Protein AF-A0A354UQM7-F1 (afdb_monomer_lite)

Foldseek 3Di:
DLAKDAFFFQFFAWPDQLLFLCVLFDDWFFFAAPVRHFQFFDDFADSHDTFTEGEPQQFQQFTLLPLQLCLVLQPKAWFQWDDPQPDDDPVVPPPDWDDDVLHTPRTDGDMDGSVPSVNTTVGHGGFDDIPWAKAKDFPDDWDQDPVVQKTKTKIKIFTQDDDDWHKYKWWKKKQADDDVVVVFFGGRIATFWMAMDDTAPHGGIDIDMTMGRPQLPWFQDCDPLQFTKRDFFKMKMKWARPPGRDPRVSPVVDDPRMDIDIDGHHDMDTQDDPRHRPQWLHTHGDQVVLLQCPQQLDGSVQQHQGSVCNNNNRDRHSVSRSSSRHGDPLLSCLCVDLQNNFAFPQQDNVVSARDDQQADPVRAGAFRPPFFAQAAQDPPVAALLNCFQPALPDPVLSVLLNNHDLVLLLCQFFAVAQWRPARVSRRAHIAGEADDLQWGDPPQFPDDIDGHAFQSSLLSNSHLQVLLVQLLVRLVVCLVQRHQEYEDQEAFAPSDPQQPCVRSHHHNALQSRLSSRLSSQLNNQQSQHAYAYDAQWDQRHDVVQLSYEYRHDPSSCCRTTCSSVLSQQRRHQHNRPRDGGHAHHEHTSHHHSSHGRLQYLSRQPCVRCNTNNHLHAYEYPQRDTRQPQSSLSSHHLHYNYNDRDDHDDDPNDDCNTGPNVNSSSVSSSSSSVSCSRGCVRPRDNPRDSPVVVVVVVVVVVVVVVVVVVVCVVVCCVPPDPDDD

Secondary structure (DSSP, 8-state):
--S------SS-EES-GGGSGGGGG-S-EE-B-TTSPBPEE-STTTT-EE-EEEE-TTTT--THHHHHHHHHTT-EEEEEEE---TT--GGG------EETTEETTSEEEEEETTSHHHHEEE-TT----SS-EEEEESS--EEETTTTEEEEEEEEEE--SS--B--EEEEEEEPP--TTT-----S-EEEEEEE---B-TT-EEEEEEEEESGGG-EEETTTTSEEEE-SEEEEEEEE-STT-S--HHHHTT-TTEEEEEEEE-S-EEE-TT---TT-SS------HHHHT--SSS-HHHHS--GGGHHHHS--BHHHHHH-----HHHHHHHTSTTTT-B-TTEETTTTEE-GGGB-TTS-B-PPTT--PPPSS------GGGGTT--TT-HHHHHHHHHS-HHHHHHHHH--TT-B--BGGGTBPPBEEEE-TTS---SSS----PPPPPHHHHHHT--HHHHHHHHHHHHHHHHHTTEEEEE--B------TT-TTGGGS--S-HHHHHHHHHHHHHHHHTTT-EEEEEEETT----TTGGGEEEE--HHHIIIIISHHHHHHHHH---S-SS--S--EEEE-SSEETTEEGGGBHIIIIIIIIIIS---SEEE--S-S-S-HHHHHHHT--B---SS-------TT--TTSHHHHHHHHHHHHHHHHHHHTSGGGT------THHHHHHHHHHHHHHHHHHHHHHHHHHHHHH-----

Sequence (724 aa):
GEVSPSGRLPDTWAYEMESAPSYYNFGDYTYLTESGEVIMGPAFNDKTSAVKYVHYEESIYIGYRWYETANAENVKLTNIGNFQYNNTTYEDADRKFTYDGDKVVGAEQKNFDFSNYNSIVQYAFGSGLSYANFKMEFDGAPAYDAKTNNFTFKVKVTNTSDTYTAKTPVMLYVEQPYDKTEGIEKSKVVLAQFEKTADIAPGKSAIVTLTVNRDELASFDYKTEKAYVLSKGTYKFYLDYGKYGSHCWAETADSDNVLSWEYSLGEKIVFKGDKKRDSDLISATNQFDSVNIGDGAYKPETDDLTRADFAGTFPKSYAESIAKNVPDAATQKRINDSVDGAVLEGYDATTYKYTGEFADSNGNYKDPDGKTALETGKDNGLTIADVTGLGYNDEKWDKLIAQMSAADLTRLIGFCGWSNPSIRSIGKNAAIDMDGCHGLHDLVTGIDANCYATTPITSATFDKDLAFEFGATYGDECVANGVSGMYGFSMNMHRSPFGGRAFEYYSEDGFMAGTMAAAVTSGIQSKGVAVYSKHYAVNDQETNRSTLRTWASEQAMRELYLRPFEIVTKTATTSSKVLSGGTGFMTGMNFIGTGHCSANYPLLTVLPRNEWGFEGRIVTDAEAFTSVSAAVRAGADMMLVPFAVSFDSVQGMDNTKGYGLNKIQEAAKHQLFVFANTSGAHIESNMGMGWVAIPVILSVILAAGAVCAIIWMVIPAFFFKKKD

pLDDT: mean 89.29, std 12.82, range [41.47, 98.81]

Structure (mmCIF, N/CA/C/O backbone):
data_AF-A0A354UQM7-F1
#
_entry.id   AF-A0A354UQM7-F1
#
loop_
_atom_site.group_PDB
_atom_site.id
_atom_site.type_symbol
_atom_site.label_atom_id
_atom_site.label_alt_id
_atom_site.label_comp_id
_atom_site.label_asym_id
_atom_site.label_entity_id
_atom_site.label_seq_id
_atom_site.pdbx_PDB_ins_code
_atom_site.Cartn_x
_atom_site.Cartn_y
_atom_site.Cartn_z
_atom_site.occupancy
_atom_site.B_iso_or_equiv
_atom_site.auth_seq_id
_atom_site.auth_comp_id
_atom_site.auth_asym_id
_atom_site.auth_atom_id
_atom_site.pdbx_PDB_model_num
ATOM 1 N N . GLY A 1 1 ? -18.563 -22.307 24.414 1.00 79.06 1 GLY A N 1
ATOM 2 C CA . GLY A 1 1 ? -18.003 -20.957 24.585 1.00 79.06 1 GLY A CA 1
ATOM 3 C C . GLY A 1 1 ? -16.832 -20.986 25.536 1.00 79.06 1 GLY A C 1
ATOM 4 O O . GLY A 1 1 ? -16.858 -20.244 26.501 1.00 79.06 1 GLY A O 1
ATOM 5 N N . GLU A 1 2 ? -15.842 -21.851 25.287 1.00 89.38 2 GLU A N 1
ATOM 6 C CA . GLU A 1 2 ? -14.566 -21.809 26.021 1.00 89.38 2 GLU A CA 1
ATOM 7 C C . GLU A 1 2 ? -13.805 -20.519 25.691 1.00 89.38 2 GLU A C 1
ATOM 9 O O . GLU A 1 2 ? -13.256 -19.881 26.579 1.00 89.38 2 GLU A O 1
ATOM 14 N N . VAL A 1 3 ? -13.882 -20.089 24.426 1.00 94.12 3 VAL A N 1
ATOM 15 C CA . VAL A 1 3 ? -13.493 -18.756 23.961 1.00 94.12 3 VAL A CA 1
ATOM 16 C C . VAL A 1 3 ? -14.739 -18.048 23.428 1.00 94.12 3 VAL A C 1
ATOM 18 O O . VAL A 1 3 ? -15.529 -18.635 22.678 1.00 94.12 3 VAL A O 1
ATOM 21 N N . SER A 1 4 ? -14.937 -16.795 23.833 1.00 94.88 4 SER A N 1
ATOM 22 C CA . SER A 1 4 ? -16.020 -15.951 23.324 1.00 94.88 4 SER A CA 1
ATOM 23 C C . SER A 1 4 ? -15.634 -15.351 21.965 1.00 94.88 4 SER A C 1
ATOM 25 O O . SER A 1 4 ? -14.543 -14.783 21.852 1.00 94.88 4 SER A O 1
ATOM 27 N N . PRO A 1 5 ? -16.506 -15.415 20.938 1.00 95.25 5 PRO A N 1
ATOM 28 C CA . PRO A 1 5 ? -16.282 -14.719 19.679 1.00 95.25 5 PRO A CA 1
ATOM 29 C C . PRO A 1 5 ? -16.044 -13.227 19.912 1.00 95.25 5 PRO A C 1
ATOM 31 O O . PRO A 1 5 ? -16.710 -12.593 20.733 1.00 95.25 5 PRO A O 1
ATOM 34 N N . SER A 1 6 ? -15.056 -12.690 19.206 1.00 94.88 6 SER A N 1
ATOM 35 C CA . SER A 1 6 ? -14.652 -11.282 19.294 1.00 94.88 6 SER A CA 1
ATOM 36 C C . SER A 1 6 ? -14.126 -10.742 17.963 1.00 94.88 6 SER A C 1
ATOM 38 O O . SER A 1 6 ? -13.462 -9.705 17.943 1.00 94.88 6 SER A O 1
ATOM 40 N N . GLY A 1 7 ? -14.337 -11.485 16.873 1.00 95.06 7 GLY A N 1
ATOM 41 C CA . GLY A 1 7 ? -13.936 -11.068 15.536 1.00 95.06 7 GLY A CA 1
ATOM 42 C C . GLY A 1 7 ? -14.929 -10.075 14.941 1.00 95.06 7 GLY A C 1
ATOM 43 O O . GLY A 1 7 ? -16.105 -10.080 15.314 1.00 95.06 7 GLY A O 1
ATOM 44 N N . ARG A 1 8 ? -14.451 -9.232 14.029 1.00 95.19 8 ARG A N 1
ATOM 45 C CA . ARG A 1 8 ? -15.228 -8.239 13.282 1.00 95.19 8 ARG A CA 1
ATOM 46 C C . ARG A 1 8 ? -14.945 -8.380 11.794 1.00 95.19 8 ARG A C 1
ATOM 48 O O . ARG A 1 8 ? -13.869 -8.833 11.424 1.00 95.19 8 ARG A O 1
ATOM 55 N N . LEU A 1 9 ? -15.884 -7.997 10.942 1.00 95.75 9 LEU A N 1
ATOM 56 C CA . LEU A 1 9 ? -15.675 -8.062 9.499 1.00 95.75 9 LEU A CA 1
ATOM 57 C C . LEU A 1 9 ? -14.624 -7.031 9.054 1.00 95.75 9 LEU A C 1
ATOM 59 O O . LEU A 1 9 ? -14.768 -5.858 9.394 1.00 95.75 9 LEU A O 1
ATOM 63 N N . PRO A 1 10 ? -13.590 -7.434 8.298 1.00 95.94 10 PRO A N 1
ATOM 64 C CA . PRO A 1 10 ? -12.635 -6.504 7.706 1.00 95.94 10 PRO A CA 1
ATOM 65 C C . PRO A 1 10 ? -13.145 -5.888 6.394 1.00 95.94 10 PRO A C 1
ATOM 67 O O . PRO A 1 10 ? -12.440 -5.073 5.816 1.00 95.94 10 PRO A O 1
ATOM 70 N N . ASP A 1 11 ? -14.342 -6.264 5.934 1.00 96.31 11 ASP A N 1
ATOM 71 C CA . ASP A 1 11 ? -14.940 -5.824 4.672 1.00 96.31 11 ASP A CA 1
ATOM 72 C C . ASP A 1 11 ? -16.441 -5.577 4.831 1.00 96.31 11 ASP A C 1
ATOM 74 O O . ASP A 1 11 ? -17.088 -6.136 5.726 1.00 96.31 11 ASP A O 1
ATOM 78 N N . THR A 1 12 ? -17.001 -4.778 3.929 1.00 95.19 12 THR A N 1
ATOM 79 C CA . THR A 1 12 ? -18.437 -4.529 3.827 1.00 95.19 12 THR A CA 1
ATOM 80 C C . THR A 1 12 ? -19.103 -5.590 2.954 1.00 95.19 12 THR A C 1
ATOM 82 O O . THR A 1 12 ? -18.647 -5.900 1.856 1.00 95.19 12 THR A O 1
ATOM 85 N N . TRP A 1 13 ? -20.229 -6.127 3.420 1.00 94.38 13 TRP A N 1
ATOM 86 C CA . TRP A 1 13 ? -21.023 -7.127 2.707 1.00 94.38 13 TRP A CA 1
ATOM 87 C C . TRP A 1 13 ? -22.347 -6.515 2.259 1.00 94.38 13 TRP A C 1
ATOM 89 O O . TRP A 1 13 ? -23.237 -6.280 3.080 1.00 94.38 13 TRP A O 1
ATOM 99 N N . ALA A 1 14 ? -22.480 -6.269 0.957 1.00 94.69 14 ALA A N 1
ATOM 100 C CA . ALA A 1 14 ? -23.718 -5.810 0.332 1.00 94.69 14 ALA A CA 1
ATOM 101 C C . ALA A 1 14 ? -24.585 -6.986 -0.146 1.00 94.69 14 ALA A C 1
ATOM 103 O O . ALA A 1 14 ? -24.067 -8.062 -0.445 1.00 94.69 14 ALA A O 1
ATOM 104 N N . TYR A 1 15 ? -25.902 -6.779 -0.239 1.00 94.81 15 TYR A N 1
ATOM 105 C CA . TYR A 1 15 ? -26.822 -7.782 -0.795 1.00 94.81 15 TYR A CA 1
ATOM 106 C C . TYR A 1 15 ? -26.603 -8.005 -2.295 1.00 94.81 15 TYR A C 1
ATOM 108 O O . TYR A 1 15 ? -26.760 -9.122 -2.786 1.00 94.81 15 TYR A O 1
ATOM 116 N N . GLU A 1 16 ? -26.250 -6.940 -3.017 1.00 91.75 16 GLU A N 1
ATOM 117 C CA . GLU A 1 16 ? -26.090 -6.939 -4.470 1.00 91.75 16 GLU A CA 1
ATOM 118 C C . GLU A 1 16 ? -24.782 -6.246 -4.849 1.00 91.75 16 GLU A C 1
ATOM 120 O O . GLU A 1 16 ? -24.558 -5.087 -4.497 1.00 91.75 16 GLU A O 1
ATOM 125 N N . MET A 1 17 ? -23.913 -6.944 -5.579 1.00 89.19 17 MET A N 1
ATOM 126 C CA . MET A 1 17 ? -22.572 -6.443 -5.912 1.00 89.19 17 MET A CA 1
ATOM 127 C C . MET A 1 17 ? -22.611 -5.283 -6.908 1.00 89.19 17 MET A C 1
ATOM 129 O O . MET A 1 17 ? -21.725 -4.437 -6.905 1.00 89.19 17 MET A O 1
ATOM 133 N N . GLU A 1 18 ? -23.668 -5.207 -7.713 1.00 90.81 18 GLU A N 1
ATOM 134 C CA . GLU A 1 18 ? -23.944 -4.131 -8.669 1.00 90.81 18 GLU A CA 1
ATOM 135 C C . GLU A 1 18 ? -24.154 -2.765 -8.001 1.00 90.81 18 GLU A C 1
ATOM 137 O O . GLU A 1 18 ? -24.127 -1.736 -8.678 1.00 90.81 18 GLU A O 1
ATOM 142 N N . SER A 1 19 ? -24.357 -2.746 -6.680 1.00 94.19 19 SER A N 1
ATOM 143 C CA . SER A 1 19 ? -24.420 -1.516 -5.889 1.00 94.19 19 SER A CA 1
ATOM 144 C C . SER A 1 19 ? -23.040 -0.904 -5.604 1.00 94.19 19 SER A C 1
ATOM 146 O O . SER A 1 19 ? -22.977 0.242 -5.159 1.00 94.19 19 SER A O 1
ATOM 148 N N . ALA A 1 20 ? -21.939 -1.616 -5.883 1.00 95.06 20 ALA A N 1
ATOM 149 C CA . ALA A 1 20 ? -20.578 -1.094 -5.785 1.00 95.06 20 ALA A CA 1
ATOM 150 C C . ALA A 1 20 ? -20.109 -0.496 -7.127 1.00 95.06 20 ALA A C 1
ATOM 152 O O . ALA A 1 20 ? -20.247 -1.151 -8.161 1.00 95.06 20 ALA A O 1
ATOM 153 N N . PRO A 1 21 ? -19.466 0.686 -7.139 1.00 94.88 21 PRO A N 1
ATOM 154 C CA . PRO A 1 21 ? -18.926 1.268 -8.372 1.00 94.88 21 PRO A CA 1
ATOM 155 C C . PRO A 1 21 ? -17.788 0.425 -8.977 1.00 94.88 21 PRO A C 1
ATOM 157 O O . PRO A 1 21 ? -17.688 0.308 -10.197 1.00 94.88 21 PRO A O 1
ATOM 160 N N . SER A 1 22 ? -16.979 -0.247 -8.145 1.00 94.56 22 SER A N 1
ATOM 161 C CA . SER A 1 22 ? -15.879 -1.106 -8.611 1.00 94.56 22 SER A CA 1
ATOM 162 C C . SER A 1 22 ? -16.350 -2.320 -9.424 1.00 94.56 22 SER A C 1
ATOM 164 O O . SER A 1 22 ? -15.563 -2.872 -10.193 1.00 94.56 22 SER A O 1
ATOM 166 N N . TYR A 1 23 ? -17.628 -2.712 -9.314 1.00 92.44 23 TYR A N 1
ATOM 167 C CA . TYR A 1 23 ? -18.224 -3.817 -10.073 1.00 92.44 23 TYR A CA 1
ATOM 168 C C . TYR A 1 23 ? -18.120 -3.613 -11.589 1.00 92.44 23 TYR A C 1
ATOM 170 O O . TYR A 1 23 ? -17.798 -4.543 -12.325 1.00 92.44 23 TYR A O 1
ATOM 178 N N . TYR A 1 24 ? -18.355 -2.385 -12.054 1.00 89.81 24 TYR A N 1
ATOM 179 C CA . TYR A 1 24 ? -18.353 -2.044 -13.480 1.00 89.81 24 TYR A CA 1
ATOM 180 C C . TYR A 1 24 ? -16.951 -1.860 -14.040 1.00 89.81 24 TYR A C 1
ATOM 182 O O . TYR A 1 24 ? -16.773 -1.813 -15.249 1.00 89.81 24 TYR A O 1
ATOM 190 N N . ASN A 1 25 ? -15.943 -1.810 -13.176 1.00 90.88 25 ASN A N 1
ATOM 191 C CA . ASN A 1 25 ? -14.560 -1.553 -13.537 1.00 90.88 25 ASN A CA 1
ATOM 192 C C . ASN A 1 25 ? -13.637 -2.688 -13.076 1.00 90.88 25 ASN A C 1
ATOM 194 O O . ASN A 1 25 ? -12.500 -2.466 -12.654 1.00 90.88 25 ASN A O 1
ATOM 198 N N . PHE A 1 26 ? -14.146 -3.917 -13.128 1.00 90.62 26 PHE A N 1
ATOM 199 C CA . PHE A 1 26 ? -13.436 -5.145 -12.801 1.00 90.62 26 PHE A CA 1
ATOM 200 C C . PHE A 1 26 ? -13.783 -6.204 -13.849 1.00 90.62 26 PHE A C 1
ATOM 202 O O . PHE A 1 26 ? -14.954 -6.514 -14.059 1.00 90.62 26 PHE A O 1
ATOM 209 N N . GLY A 1 27 ? -12.785 -6.776 -14.515 1.00 86.81 27 GLY A N 1
ATOM 210 C CA . GLY A 1 27 ? -13.001 -7.801 -15.530 1.00 86.81 27 GLY A CA 1
ATOM 211 C C . GLY A 1 27 ? -11.942 -7.823 -16.627 1.00 86.81 27 GLY A C 1
ATOM 212 O O . GLY A 1 27 ? -10.805 -7.400 -16.436 1.00 86.81 27 GLY A O 1
ATOM 213 N N . ASP A 1 28 ? -12.317 -8.371 -17.782 1.00 87.69 28 ASP A N 1
ATOM 214 C CA . ASP A 1 28 ? -11.412 -8.616 -18.906 1.00 87.69 28 ASP A CA 1
ATOM 215 C C . ASP A 1 28 ? -11.646 -7.611 -20.044 1.00 87.69 28 ASP A C 1
ATOM 217 O O . ASP A 1 28 ? -12.307 -7.920 -21.040 1.00 87.69 28 ASP A O 1
ATOM 221 N N . TYR A 1 29 ? -11.128 -6.391 -19.889 1.00 90.19 29 TYR A N 1
ATOM 222 C CA . TYR A 1 29 ? -11.204 -5.359 -20.925 1.00 90.19 29 TYR A CA 1
ATOM 223 C C . TYR A 1 29 ? -9.948 -5.347 -21.783 1.00 90.19 29 TYR A C 1
ATOM 225 O O . TYR A 1 29 ? -8.837 -5.427 -21.267 1.00 90.19 29 TYR A O 1
ATOM 233 N N . THR A 1 30 ? -10.120 -5.245 -23.101 1.00 92.06 30 THR A N 1
ATOM 234 C CA . THR A 1 30 ? -9.031 -5.336 -24.083 1.00 92.06 30 THR A CA 1
ATOM 235 C C . THR A 1 30 ? -8.924 -4.042 -24.866 1.00 92.06 30 THR A C 1
ATOM 237 O O . THR A 1 30 ? -9.932 -3.585 -25.401 1.00 92.06 30 THR A O 1
ATOM 240 N N . TYR A 1 31 ? -7.719 -3.482 -24.975 1.00 94.44 31 TYR A N 1
ATOM 241 C CA . TYR A 1 31 ? -7.499 -2.316 -25.825 1.00 94.44 31 TYR A CA 1
ATOM 242 C C . TYR A 1 31 ? -7.528 -2.670 -27.313 1.00 94.44 31 TYR A C 1
ATOM 244 O O . TYR A 1 31 ? -6.996 -3.700 -27.740 1.00 94.44 31 TYR A O 1
ATOM 252 N N . LEU A 1 32 ? -8.083 -1.755 -28.103 1.00 92.75 32 LEU A N 1
ATOM 253 C CA . LEU A 1 32 ? -8.143 -1.796 -29.554 1.00 92.75 32 LEU A CA 1
ATOM 254 C C . LEU A 1 32 ? -7.427 -0.583 -30.162 1.00 92.75 32 LEU A C 1
ATOM 256 O O . LEU A 1 32 ? -7.356 0.493 -29.569 1.00 92.75 32 LEU A O 1
ATOM 260 N N . THR A 1 33 ? -6.912 -0.748 -31.374 1.00 92.00 33 THR A N 1
ATOM 261 C CA . THR A 1 33 ? -6.476 0.359 -32.227 1.00 92.00 33 THR A CA 1
ATOM 262 C C . THR A 1 33 ? -7.688 1.130 -32.766 1.00 92.00 33 THR A C 1
ATOM 264 O O . THR A 1 33 ? -8.822 0.652 -32.724 1.00 92.00 33 THR A O 1
ATOM 267 N N . GLU A 1 34 ? -7.458 2.295 -33.382 1.00 90.12 34 GLU A N 1
ATOM 268 C CA . GLU A 1 34 ? -8.516 3.032 -34.099 1.00 90.12 34 GLU A CA 1
ATOM 269 C C . GLU A 1 34 ? -9.157 2.213 -35.240 1.00 90.12 34 GLU A C 1
ATOM 271 O O . GLU A 1 34 ? -10.309 2.448 -35.602 1.00 90.12 34 GLU A O 1
ATOM 276 N N . SER A 1 35 ? -8.432 1.236 -35.804 1.00 90.69 35 SER A N 1
ATOM 277 C CA . SER A 1 35 ? -8.944 0.303 -36.818 1.00 90.69 35 SER A CA 1
ATOM 278 C C . SER A 1 35 ? -9.754 -0.863 -36.233 1.00 90.69 35 SER A C 1
ATOM 280 O O . SER A 1 35 ? -10.307 -1.651 -37.002 1.00 90.69 35 SER A O 1
ATOM 282 N N . GLY A 1 36 ? -9.856 -0.970 -34.903 1.00 87.19 36 GLY A N 1
ATOM 283 C CA . GLY A 1 36 ? -10.556 -2.050 -34.202 1.00 87.19 36 GLY A CA 1
ATOM 284 C C . GLY A 1 36 ? -9.735 -3.332 -34.036 1.00 87.19 36 GLY A C 1
ATOM 285 O O . GLY A 1 36 ? -10.304 -4.381 -33.741 1.00 87.19 36 GLY A O 1
ATOM 286 N N . GLU A 1 37 ? -8.418 -3.280 -34.239 1.00 90.12 37 GLU A N 1
ATOM 287 C CA . GLU A 1 37 ? -7.521 -4.424 -34.046 1.00 90.12 37 GLU A CA 1
ATOM 288 C C . GLU A 1 37 ? -7.064 -4.504 -32.588 1.00 90.12 37 GLU A C 1
ATOM 290 O O . GLU A 1 37 ? -6.850 -3.481 -31.946 1.00 90.12 37 GLU A O 1
ATOM 295 N N . VAL A 1 38 ? -6.880 -5.714 -32.056 1.00 90.69 38 VAL A N 1
ATOM 296 C CA . VAL A 1 38 ? -6.387 -5.899 -30.684 1.00 90.69 38 VAL A CA 1
ATOM 297 C C . VAL A 1 38 ? -4.975 -5.337 -30.554 1.00 90.69 38 VAL A C 1
ATOM 299 O O . VAL A 1 38 ? -4.077 -5.706 -31.315 1.00 90.69 38 VAL A O 1
ATOM 302 N N . ILE A 1 39 ? -4.760 -4.482 -29.553 1.00 89.88 39 ILE A N 1
ATOM 303 C CA . ILE A 1 39 ? -3.413 -4.038 -29.204 1.00 89.88 39 ILE A CA 1
ATOM 304 C C . ILE A 1 39 ? -2.700 -5.197 -28.519 1.00 89.88 39 ILE A C 1
ATOM 306 O O . ILE A 1 39 ? -3.107 -5.659 -27.453 1.00 89.88 39 ILE A O 1
ATOM 310 N N . MET A 1 40 ? -1.617 -5.650 -29.139 1.00 87.25 40 MET A N 1
ATOM 311 C CA . MET A 1 40 ? -0.734 -6.665 -28.580 1.00 87.25 40 MET A CA 1
ATOM 312 C C . MET A 1 40 ? 0.395 -5.977 -27.823 1.00 87.25 40 MET A C 1
ATOM 314 O O . MET A 1 40 ? 0.897 -4.938 -28.249 1.00 87.25 40 MET A O 1
ATOM 318 N N . GLY A 1 41 ? 0.786 -6.541 -26.690 1.00 76.50 41 GLY A N 1
ATOM 319 C CA . GLY A 1 41 ? 1.826 -5.978 -25.846 1.00 76.50 41 GLY A CA 1
ATOM 320 C C . GLY A 1 41 ? 2.643 -7.062 -25.165 1.00 76.50 41 GLY A C 1
ATOM 321 O O . GLY A 1 41 ? 2.368 -8.255 -25.327 1.00 76.50 41 GLY A O 1
ATOM 322 N N . PRO A 1 42 ? 3.682 -6.659 -24.425 1.00 66.19 42 PRO A N 1
ATOM 323 C CA . PRO A 1 42 ? 4.577 -7.599 -23.779 1.00 66.19 42 PRO A CA 1
ATOM 324 C C . PRO A 1 42 ? 3.814 -8.419 -22.735 1.00 66.19 42 PRO A C 1
ATOM 326 O O . PRO A 1 42 ? 3.218 -7.875 -21.807 1.00 66.19 42 PRO A O 1
ATOM 329 N N . ALA A 1 43 ? 3.859 -9.733 -22.920 1.00 57.41 43 ALA A N 1
ATOM 330 C CA . ALA A 1 43 ? 3.700 -10.754 -21.898 1.00 57.41 43 ALA A CA 1
ATOM 331 C C . ALA A 1 43 ? 4.648 -11.886 -22.295 1.00 57.41 43 ALA A C 1
ATOM 333 O O . ALA A 1 43 ? 4.781 -12.164 -23.486 1.00 57.41 43 ALA A O 1
ATOM 334 N N . PHE A 1 44 ? 5.329 -12.507 -21.335 1.00 52.94 44 PHE A N 1
ATOM 335 C CA . PHE A 1 44 ? 6.145 -13.704 -21.582 1.00 52.94 44 PHE A CA 1
ATOM 336 C C . PHE A 1 44 ? 7.097 -13.613 -22.804 1.00 52.94 44 PHE A C 1
ATOM 338 O O . PHE A 1 44 ? 7.167 -14.526 -23.619 1.00 52.94 44 PHE A O 1
ATOM 345 N N . ASN A 1 45 ? 7.879 -12.530 -22.901 1.00 48.22 45 ASN A N 1
ATOM 346 C CA . ASN A 1 45 ? 8.973 -12.323 -23.870 1.00 48.22 45 ASN A CA 1
ATOM 347 C C . ASN A 1 45 ? 8.620 -12.226 -25.373 1.00 48.22 45 ASN A C 1
ATOM 349 O O . ASN A 1 45 ? 9.551 -12.053 -26.162 1.00 48.22 45 ASN A O 1
ATOM 353 N N . ASP A 1 46 ? 7.352 -12.280 -25.808 1.00 53.41 46 ASP A N 1
ATOM 354 C CA . ASP A 1 46 ? 7.047 -12.374 -27.253 1.00 53.41 46 ASP A CA 1
ATOM 355 C C . ASP A 1 46 ? 6.028 -11.373 -27.848 1.00 53.41 46 ASP A C 1
ATOM 357 O O . ASP A 1 46 ? 5.730 -11.450 -29.037 1.00 53.41 46 ASP A O 1
ATOM 361 N N . LYS A 1 47 ? 5.560 -10.359 -27.107 1.00 66.12 47 LYS A N 1
ATOM 362 C CA . LYS A 1 47 ? 4.550 -9.374 -27.583 1.00 66.12 47 LYS A CA 1
ATOM 363 C C . LYS A 1 47 ? 3.310 -10.030 -28.235 1.00 66.12 47 LYS A C 1
ATOM 365 O O . LYS A 1 47 ? 2.714 -9.456 -29.146 1.00 66.12 47 LYS A O 1
ATOM 370 N N . THR A 1 48 ? 2.910 -11.226 -27.787 1.00 72.88 48 THR A N 1
ATOM 371 C CA . THR A 1 48 ? 1.775 -11.977 -28.366 1.00 72.88 48 THR A CA 1
ATOM 372 C C . THR A 1 48 ? 0.498 -11.948 -27.530 1.00 72.88 48 THR A C 1
ATOM 374 O O . THR A 1 48 ? -0.480 -12.602 -27.888 1.00 72.88 48 THR A O 1
ATOM 377 N N . SER A 1 49 ? 0.464 -11.196 -26.431 1.00 84.00 49 SER A N 1
ATOM 378 C CA . SER A 1 49 ? -0.715 -11.139 -25.565 1.00 84.00 49 SER A CA 1
ATOM 379 C C . SER A 1 49 ? -1.489 -9.843 -25.740 1.00 84.00 49 SER A C 1
ATOM 381 O O . SER A 1 49 ? -0.910 -8.764 -25.874 1.00 84.00 49 SER A O 1
ATOM 383 N N . ALA A 1 50 ? -2.815 -9.963 -25.712 1.00 89.50 50 ALA A N 1
ATOM 384 C CA . ALA A 1 50 ? -3.721 -8.828 -25.755 1.00 89.50 50 ALA A CA 1
ATOM 385 C C . ALA A 1 50 ? -3.494 -7.920 -24.539 1.00 89.50 50 ALA A C 1
ATOM 387 O O . ALA A 1 50 ? -3.495 -8.387 -23.399 1.00 89.50 50 ALA A O 1
ATOM 388 N N . VAL A 1 51 ? -3.316 -6.624 -24.780 1.00 92.06 51 VAL A N 1
ATOM 389 C CA . VAL A 1 51 ? -3.162 -5.628 -23.720 1.00 92.06 51 VAL A CA 1
ATOM 390 C C . VAL A 1 51 ? -4.508 -5.383 -23.063 1.00 92.06 51 VAL A C 1
ATOM 392 O O . VAL A 1 51 ? -5.493 -5.067 -23.737 1.00 92.06 51 VAL A O 1
ATOM 395 N N . LYS A 1 52 ? -4.535 -5.512 -21.738 1.00 93.44 52 LYS A N 1
ATOM 396 C CA . LYS A 1 52 ? -5.743 -5.346 -20.939 1.00 93.44 52 LYS A CA 1
ATOM 397 C C . LYS A 1 52 ? -5.725 -4.048 -20.157 1.00 93.44 52 LYS A C 1
ATOM 399 O O . LYS A 1 52 ? -4.650 -3.513 -19.880 1.00 93.44 52 LYS A O 1
ATOM 404 N N . TYR A 1 53 ? -6.898 -3.573 -19.763 1.00 96.00 53 TYR A N 1
ATOM 405 C CA . TYR A 1 53 ? -7.031 -2.363 -18.959 1.00 96.00 53 TYR A CA 1
ATOM 406 C C . TYR A 1 53 ? -8.123 -2.476 -17.903 1.00 96.00 53 TYR A C 1
ATOM 408 O O . TYR A 1 53 ? -9.038 -3.282 -18.037 1.00 96.00 53 TYR A O 1
ATOM 416 N N . VAL A 1 54 ? -8.017 -1.648 -16.867 1.00 96.50 54 VAL A N 1
ATOM 417 C CA . VAL A 1 54 ? -9.092 -1.308 -15.927 1.00 96.50 54 VAL A CA 1
ATOM 418 C C . VAL A 1 54 ? -8.920 0.144 -15.485 1.00 96.50 54 VAL A C 1
ATOM 420 O O . VAL A 1 54 ? -7.796 0.617 -15.290 1.00 96.50 54 VAL A O 1
ATOM 423 N N . HIS A 1 55 ? -10.035 0.846 -15.306 1.00 96.88 55 HIS A N 1
ATOM 424 C CA . HIS A 1 55 ? -10.076 2.230 -14.833 1.00 96.88 55 HIS A CA 1
ATOM 425 C C . HIS A 1 55 ? -10.698 2.246 -13.438 1.00 96.88 55 HIS A C 1
ATOM 427 O O . HIS A 1 55 ? -11.850 1.864 -13.275 1.00 96.88 55 HIS A O 1
ATOM 433 N N . TYR A 1 56 ? -9.949 2.617 -12.405 1.00 97.12 56 TYR A N 1
ATOM 434 C CA . TYR A 1 56 ? -10.437 2.675 -11.022 1.00 97.12 56 TYR A CA 1
ATOM 435 C C . TYR A 1 56 ? -11.249 3.960 -10.799 1.00 97.12 56 TYR A C 1
ATOM 437 O O . TYR A 1 56 ? -10.896 4.809 -9.980 1.00 97.12 56 TYR A O 1
ATOM 445 N N . GLU A 1 57 ? -12.338 4.091 -11.558 1.00 96.50 57 GLU A N 1
ATOM 446 C CA . GLU A 1 57 ? -13.232 5.255 -11.568 1.00 96.50 57 GLU A CA 1
ATOM 447 C C . GLU A 1 57 ? -13.855 5.501 -10.194 1.00 96.50 57 GLU A C 1
ATOM 449 O O . GLU A 1 57 ? -14.177 6.628 -9.848 1.00 96.50 57 GLU A O 1
ATOM 454 N N . GLU A 1 58 ? -13.993 4.474 -9.352 1.00 97.12 58 GLU A N 1
ATOM 455 C CA . GLU A 1 58 ? -14.502 4.644 -7.992 1.00 97.12 58 GLU A CA 1
ATOM 456 C C . GLU A 1 58 ? -13.594 5.491 -7.086 1.00 97.12 58 GLU A C 1
ATOM 458 O O . GLU A 1 58 ? -14.027 5.914 -6.012 1.00 97.12 58 GLU A O 1
ATOM 463 N N . SER A 1 59 ? -12.354 5.765 -7.504 1.00 96.12 59 SER A N 1
ATOM 464 C CA . SER A 1 59 ? -11.400 6.592 -6.768 1.00 96.12 59 SER A CA 1
ATOM 465 C C . SER A 1 59 ? -11.224 6.088 -5.323 1.00 96.12 59 SER A C 1
ATOM 467 O O . SER A 1 59 ? -10.896 4.921 -5.105 1.00 96.12 59 SER A O 1
ATOM 469 N N . ILE A 1 60 ? -11.429 6.940 -4.312 1.00 97.81 60 ILE A N 1
ATOM 470 C CA . ILE A 1 60 ? -11.328 6.553 -2.896 1.00 97.81 60 ILE A CA 1
ATOM 471 C C . ILE A 1 60 ? -12.555 5.776 -2.372 1.00 97.81 60 ILE A C 1
ATOM 473 O O . ILE A 1 60 ? -12.556 5.316 -1.227 1.00 97.81 60 ILE A O 1
ATOM 477 N N . TYR A 1 61 ? -13.624 5.658 -3.161 1.00 98.19 61 TYR A N 1
ATOM 478 C CA . TYR A 1 61 ? -14.922 5.138 -2.733 1.00 98.19 61 TYR A CA 1
ATOM 479 C C . TYR A 1 61 ? -15.031 3.628 -2.989 1.00 98.19 61 TYR A C 1
ATOM 481 O O . TYR A 1 61 ? -15.837 3.164 -3.793 1.00 98.19 61 TYR A O 1
ATOM 489 N N . ILE A 1 62 ? -14.232 2.848 -2.258 1.00 96.56 62 ILE A N 1
ATOM 490 C CA . ILE A 1 62 ? -14.364 1.385 -2.163 1.00 96.56 62 ILE A CA 1
ATOM 491 C C . ILE A 1 62 ? -14.943 0.976 -0.806 1.00 96.56 62 ILE A C 1
ATOM 493 O O . ILE A 1 62 ? -14.715 1.649 0.204 1.00 96.56 62 ILE A O 1
ATOM 497 N N . GLY A 1 63 ? -15.680 -0.137 -0.771 1.00 96.06 63 GLY A N 1
ATOM 498 C CA . GLY A 1 63 ? -16.183 -0.710 0.478 1.00 96.06 63 GLY A CA 1
ATOM 499 C C . GLY A 1 63 ? -16.999 0.286 1.306 1.00 96.06 63 GLY A C 1
ATOM 500 O O . GLY A 1 63 ? -17.809 1.047 0.768 1.00 96.06 63 GLY A O 1
ATOM 501 N N . TYR A 1 64 ? -16.758 0.336 2.614 1.00 95.75 64 TYR A N 1
ATOM 502 C CA . TYR A 1 64 ? -17.467 1.239 3.521 1.00 95.75 64 TYR A CA 1
ATOM 503 C C . TYR A 1 64 ? -17.300 2.726 3.165 1.00 95.75 64 TYR A C 1
ATOM 505 O O . TYR A 1 64 ? -18.220 3.514 3.385 1.00 95.75 64 TYR A O 1
ATOM 513 N N . ARG A 1 65 ? -16.179 3.132 2.542 1.00 96.94 65 ARG A N 1
ATOM 514 C CA . ARG A 1 65 ? -16.001 4.521 2.078 1.00 96.94 65 ARG A CA 1
ATOM 515 C C . ARG A 1 65 ? -17.051 4.897 1.038 1.00 96.94 65 ARG A C 1
ATOM 517 O O . ARG A 1 65 ? -17.467 6.052 1.014 1.00 96.94 65 ARG A O 1
ATOM 524 N N . TRP A 1 66 ? -17.501 3.948 0.218 1.00 97.38 66 TRP A N 1
ATOM 525 C CA . TRP A 1 66 ? -18.629 4.142 -0.688 1.00 97.38 66 TRP A CA 1
ATOM 526 C C . TRP A 1 66 ? -19.960 4.100 0.053 1.00 97.38 66 TRP A C 1
ATOM 528 O O . TRP A 1 66 ? -20.649 5.115 0.103 1.00 97.38 66 TRP A O 1
ATOM 538 N N . TYR A 1 67 ? -20.316 2.959 0.645 1.00 96.00 67 TYR A N 1
ATOM 539 C CA . TYR A 1 67 ? -21.680 2.717 1.129 1.00 96.00 67 TYR A CA 1
ATOM 540 C C . TYR A 1 67 ? -22.133 3.720 2.195 1.00 96.00 67 TYR A C 1
ATOM 542 O O . TYR A 1 67 ? -23.263 4.210 2.151 1.00 96.00 67 TYR A O 1
ATOM 550 N N . GLU A 1 68 ? -21.245 4.071 3.122 1.00 93.56 68 GLU A N 1
ATOM 551 C CA . GLU A 1 68 ? -21.541 5.017 4.201 1.00 93.56 68 GLU A CA 1
ATOM 552 C C . GLU A 1 68 ? -21.668 6.450 3.670 1.00 93.56 68 GLU A C 1
ATOM 554 O O . GLU A 1 68 ? -22.536 7.214 4.094 1.00 93.56 68 GLU A O 1
ATOM 559 N N . THR A 1 69 ? -20.833 6.819 2.694 1.00 96.06 69 THR A N 1
ATOM 560 C CA . THR A 1 69 ? -20.888 8.150 2.076 1.00 96.06 69 THR A CA 1
ATOM 561 C C . THR A 1 69 ? -22.106 8.279 1.165 1.00 96.06 69 THR A C 1
ATOM 563 O O . THR A 1 69 ? -22.815 9.276 1.243 1.00 96.06 69 THR A O 1
ATOM 566 N N . ALA A 1 70 ? -22.415 7.258 0.365 1.00 96.50 70 ALA A N 1
ATOM 567 C CA . ALA A 1 70 ? -23.600 7.220 -0.484 1.00 96.50 70 ALA A CA 1
ATOM 568 C C . ALA A 1 70 ? -24.894 7.319 0.338 1.00 96.50 70 ALA A C 1
ATOM 570 O O . ALA A 1 70 ? -25.822 8.030 -0.052 1.00 96.50 70 ALA A O 1
ATOM 571 N N . ASN A 1 71 ? -24.951 6.667 1.504 1.00 94.06 71 ASN A N 1
ATOM 572 C CA . ASN A 1 71 ? -26.062 6.836 2.438 1.00 94.06 71 ASN A CA 1
ATOM 573 C C . ASN A 1 71 ? -26.130 8.257 3.008 1.00 94.06 71 ASN A C 1
ATOM 575 O O . ASN A 1 71 ? -27.198 8.868 2.971 1.00 94.06 71 ASN A O 1
ATOM 579 N N . ALA A 1 72 ? -25.007 8.809 3.476 1.00 92.56 72 ALA A N 1
ATOM 580 C CA . ALA A 1 72 ? -24.967 10.164 4.024 1.00 92.56 72 ALA A CA 1
ATOM 581 C C . ALA A 1 72 ? -25.391 11.238 3.004 1.00 92.56 72 ALA A C 1
ATOM 583 O O . ALA A 1 72 ? -26.043 12.213 3.379 1.00 92.56 72 ALA A O 1
ATOM 584 N N . GLU A 1 73 ? -25.077 11.036 1.723 1.00 94.75 73 GLU A N 1
ATOM 585 C CA . GLU A 1 73 ? -25.489 11.912 0.619 1.00 94.75 73 GLU A CA 1
ATOM 586 C C . GLU A 1 73 ? -26.871 11.547 0.031 1.00 94.75 73 GLU A C 1
ATOM 588 O O . GLU A 1 73 ? -27.336 12.193 -0.906 1.00 94.75 73 GLU A O 1
ATOM 593 N N . ASN A 1 74 ? -27.572 10.546 0.587 1.00 94.69 74 ASN A N 1
ATOM 594 C CA . ASN A 1 74 ? -28.879 10.057 0.121 1.00 94.69 74 ASN A CA 1
ATOM 595 C C . ASN A 1 74 ? -28.905 9.697 -1.377 1.00 94.69 74 ASN A C 1
ATOM 597 O O . ASN A 1 74 ? -29.861 10.020 -2.092 1.00 94.69 74 ASN A O 1
ATOM 601 N N . VAL A 1 75 ? -27.850 9.037 -1.858 1.00 97.00 75 VAL A N 1
ATOM 602 C CA . VAL A 1 75 ? -27.688 8.687 -3.272 1.00 97.00 75 VAL A CA 1
ATOM 603 C C . VAL A 1 75 ? -28.811 7.761 -3.734 1.00 97.00 75 VAL A C 1
ATOM 605 O O . VAL A 1 75 ? -29.183 6.798 -3.060 1.00 97.00 75 VAL A O 1
ATOM 608 N N . LYS A 1 76 ? -29.334 8.041 -4.929 1.00 96.75 76 LYS A N 1
ATOM 609 C CA . LYS A 1 76 ? -30.299 7.190 -5.625 1.00 96.75 76 LYS A CA 1
ATOM 610 C C . LYS A 1 76 ? -29.795 6.929 -7.028 1.00 96.75 76 LYS A C 1
ATOM 612 O O . LYS A 1 76 ? -29.627 7.864 -7.805 1.00 96.75 76 LYS A O 1
ATOM 617 N N . LEU A 1 77 ? -29.576 5.661 -7.337 1.00 95.25 77 LEU A N 1
ATOM 618 C CA . LEU A 1 77 ? -29.165 5.211 -8.656 1.00 95.25 77 LEU A CA 1
ATOM 619 C C . LEU A 1 77 ? -30.358 4.576 -9.359 1.00 95.25 77 LEU A C 1
ATOM 621 O O . LEU A 1 77 ? -31.107 3.802 -8.757 1.00 95.25 77 LEU A O 1
ATOM 625 N N . THR A 1 78 ? -30.538 4.901 -10.635 1.00 90.50 78 THR A N 1
ATOM 626 C CA . THR A 1 78 ? -31.648 4.388 -11.441 1.00 90.50 78 THR A CA 1
ATOM 627 C C . THR A 1 78 ? -31.156 3.862 -12.772 1.00 90.50 78 THR A C 1
ATOM 629 O O . THR A 1 78 ? -30.324 4.516 -13.395 1.00 90.50 78 THR A O 1
ATOM 632 N N . ASN A 1 79 ? -31.747 2.764 -13.247 1.00 84.25 79 ASN A N 1
ATOM 633 C CA . ASN A 1 79 ? -31.376 2.114 -14.509 1.00 84.25 79 ASN A CA 1
ATOM 634 C C . ASN A 1 79 ? -29.885 1.740 -14.561 1.00 84.25 79 ASN A C 1
ATOM 636 O O . ASN A 1 79 ? -29.198 2.032 -15.536 1.00 84.25 79 ASN A O 1
ATOM 640 N N . ILE A 1 80 ? -29.388 1.131 -13.486 1.00 85.50 80 ILE A N 1
ATOM 641 C CA . ILE A 1 80 ? -28.039 0.574 -13.448 1.00 85.50 80 ILE A CA 1
ATOM 642 C C . ILE A 1 80 ? -28.095 -0.848 -14.017 1.00 85.50 80 ILE A C 1
ATOM 644 O O . ILE A 1 80 ? -28.882 -1.672 -13.546 1.00 85.50 80 ILE A O 1
ATOM 648 N N . GLY A 1 81 ? -27.320 -1.127 -15.064 1.00 68.38 81 GLY A N 1
ATOM 649 C CA . GLY A 1 81 ? -27.464 -2.346 -15.866 1.00 68.38 81 GLY A CA 1
ATOM 650 C C . GLY A 1 81 ? -26.456 -3.448 -15.532 1.00 68.38 81 GLY A C 1
ATOM 651 O O . GLY A 1 81 ? -25.263 -3.170 -15.434 1.00 68.38 81 GLY A O 1
ATOM 652 N N . ASN A 1 82 ? -26.912 -4.711 -15.472 1.00 65.56 82 ASN A N 1
ATOM 653 C CA . ASN A 1 82 ? -26.048 -5.897 -15.352 1.00 65.56 82 ASN A CA 1
ATOM 654 C C . ASN A 1 82 ? -26.123 -6.859 -16.566 1.00 65.56 82 ASN A C 1
ATOM 656 O O . ASN A 1 82 ? -27.140 -7.015 -17.235 1.00 65.56 82 ASN A O 1
ATOM 660 N N . PHE A 1 83 ? -25.013 -7.552 -16.795 1.00 55.81 83 PHE A N 1
ATOM 661 C CA . PHE A 1 83 ? -24.584 -8.491 -17.830 1.00 55.81 83 PHE A CA 1
ATOM 662 C C . PHE A 1 83 ? -25.415 -9.769 -18.049 1.00 55.81 83 PHE A C 1
ATOM 664 O O . PHE A 1 83 ? -24.958 -10.651 -18.777 1.00 55.81 83 PHE A O 1
ATOM 671 N N . GLN A 1 84 ? -26.599 -9.948 -17.455 1.00 49.19 84 GLN A N 1
ATOM 672 C CA . GLN A 1 84 ? -27.356 -11.191 -17.665 1.00 49.19 84 GLN A CA 1
ATOM 673 C C . GLN A 1 84 ? -27.975 -11.265 -19.071 1.00 49.19 84 GLN A C 1
ATOM 675 O O . GLN A 1 84 ? -29.170 -11.075 -19.264 1.00 49.19 84 GLN A O 1
ATOM 680 N N . TYR A 1 85 ? -27.153 -11.613 -20.060 1.00 45.38 85 TYR A N 1
ATOM 681 C CA . TYR A 1 85 ? -27.608 -12.158 -21.329 1.00 45.38 85 TYR A CA 1
ATOM 682 C C . TYR A 1 85 ? -27.774 -13.671 -21.158 1.00 45.38 85 TYR A C 1
ATOM 684 O O . TYR A 1 85 ? -26.788 -14.394 -21.043 1.00 45.38 85 TYR A O 1
ATOM 692 N N . ASN A 1 86 ? -29.025 -14.131 -21.085 1.00 43.50 86 ASN A N 1
ATOM 693 C CA . ASN A 1 86 ? -29.498 -15.508 -21.304 1.00 43.50 86 ASN A CA 1
ATOM 694 C C . ASN A 1 86 ? -28.421 -16.617 -21.451 1.00 43.50 86 ASN A C 1
ATOM 696 O O . ASN A 1 86 ? -28.289 -17.203 -22.524 1.00 43.50 86 ASN A O 1
ATOM 700 N N . ASN A 1 87 ? -27.723 -16.999 -20.376 1.00 41.81 87 ASN A N 1
ATOM 701 C CA . ASN A 1 87 ? -26.965 -18.260 -20.319 1.00 41.81 87 ASN A CA 1
ATOM 702 C C . ASN A 1 87 ? -25.838 -18.469 -21.369 1.00 41.81 87 ASN A C 1
ATOM 704 O O . ASN A 1 87 ? -25.485 -19.614 -21.648 1.00 41.81 87 ASN A O 1
ATOM 708 N N . THR A 1 88 ? -25.243 -17.422 -21.946 1.00 42.03 88 THR A N 1
ATOM 709 C CA . THR A 1 88 ? -24.083 -17.574 -22.858 1.00 42.03 88 THR A CA 1
ATOM 710 C C . THR A 1 88 ? -22.746 -17.487 -22.117 1.00 42.03 88 THR A C 1
ATOM 712 O O . THR A 1 88 ? -22.543 -16.591 -21.296 1.00 42.03 88 THR A O 1
ATOM 715 N N . THR A 1 89 ? -21.831 -18.415 -22.409 1.00 41.47 89 THR A N 1
ATOM 716 C CA . THR A 1 89 ? -20.467 -18.472 -21.860 1.00 41.47 89 THR A CA 1
ATOM 717 C C . THR A 1 89 ? -19.604 -17.297 -22.333 1.00 41.47 89 THR A C 1
ATOM 719 O O . THR A 1 89 ? -19.888 -16.644 -23.336 1.00 41.47 89 THR A O 1
ATOM 722 N N . TYR A 1 90 ? -18.521 -17.031 -21.593 1.00 44.38 90 TYR A N 1
ATOM 723 C CA . TYR A 1 90 ? -17.535 -15.973 -21.870 1.00 44.38 90 TYR A CA 1
ATOM 724 C C . TYR A 1 90 ? -16.899 -16.066 -23.271 1.00 44.38 90 TYR A C 1
ATOM 726 O O . TYR A 1 90 ? -16.403 -15.067 -23.774 1.00 44.38 90 TYR A O 1
ATOM 734 N N . GLU A 1 91 ? -16.925 -17.244 -23.900 1.00 43.75 91 GLU A N 1
ATOM 735 C CA . GLU A 1 91 ? -16.261 -17.523 -25.180 1.00 43.75 91 GLU A CA 1
ATOM 736 C C . GLU A 1 91 ? -17.057 -17.065 -26.419 1.00 43.75 91 GLU A C 1
ATOM 738 O O . GLU A 1 91 ? -16.452 -16.837 -27.460 1.00 43.75 91 GLU A O 1
ATOM 743 N N . ASP A 1 92 ? -18.374 -16.832 -26.315 1.00 41.53 92 ASP A N 1
ATOM 744 C CA . ASP A 1 92 ? -19.221 -16.381 -27.447 1.00 41.53 92 ASP A CA 1
ATOM 745 C C . ASP A 1 92 ? -19.360 -14.845 -27.534 1.00 41.53 92 ASP A C 1
ATOM 747 O O . ASP A 1 92 ? -20.174 -14.285 -28.273 1.00 41.53 92 ASP A O 1
ATOM 751 N N . ALA A 1 93 ? -18.577 -14.135 -26.731 1.00 41.84 93 ALA A N 1
ATOM 752 C CA . ALA A 1 93 ? -18.780 -12.746 -26.373 1.00 41.84 93 ALA A CA 1
ATOM 753 C C . ALA A 1 93 ? -17.943 -11.770 -27.209 1.00 41.84 93 ALA A C 1
ATOM 755 O O . ALA A 1 93 ? -17.215 -10.939 -26.671 1.00 41.84 93 ALA A O 1
ATOM 756 N N . ASP A 1 94 ? -18.123 -11.793 -28.523 1.00 44.03 94 ASP A N 1
ATOM 757 C CA . ASP A 1 94 ? -17.670 -10.728 -29.431 1.00 44.03 94 ASP A CA 1
ATOM 758 C C . ASP A 1 94 ? -18.605 -9.488 -29.298 1.00 44.03 94 ASP A C 1
ATOM 760 O O . ASP A 1 94 ? -19.251 -9.041 -30.251 1.00 44.03 94 ASP A O 1
ATOM 764 N N . ARG A 1 95 ? -18.832 -9.022 -28.052 1.00 53.50 95 ARG A N 1
ATOM 765 C CA . ARG A 1 95 ? -20.072 -8.334 -27.623 1.00 53.50 95 ARG A CA 1
ATOM 766 C C . ARG A 1 95 ? -20.249 -6.942 -28.227 1.00 53.50 95 ARG A C 1
ATOM 768 O O . ARG A 1 95 ? -19.812 -5.934 -27.681 1.00 53.50 95 ARG A O 1
ATOM 775 N N . LYS A 1 96 ? -21.044 -6.880 -29.293 1.00 51.53 96 LYS A N 1
ATOM 776 C CA . LYS A 1 96 ? -21.732 -5.665 -29.743 1.00 51.53 96 LYS A CA 1
ATOM 777 C C . LYS A 1 96 ? -22.956 -5.417 -28.858 1.00 51.53 96 LYS A C 1
ATOM 779 O O . LYS A 1 96 ? -23.967 -6.100 -29.007 1.00 51.53 96 LYS A O 1
ATOM 784 N N . PHE A 1 97 ? -22.882 -4.447 -27.952 1.00 52.44 97 PHE A N 1
ATOM 785 C CA . PHE A 1 97 ? -24.054 -3.977 -27.210 1.00 52.44 97 PHE A CA 1
ATOM 786 C C . PHE A 1 97 ? -24.919 -3.064 -28.089 1.00 52.44 97 PHE A C 1
ATOM 788 O O . PHE A 1 97 ? -24.409 -2.276 -28.885 1.00 52.44 97 PHE A O 1
ATOM 795 N N . THR A 1 98 ? -26.239 -3.158 -27.937 1.00 55.38 98 THR A N 1
ATOM 796 C CA . THR A 1 98 ? -27.197 -2.206 -28.517 1.00 55.38 98 THR A CA 1
ATOM 797 C C . THR A 1 98 ? -27.883 -1.432 -27.401 1.00 55.38 98 THR A C 1
ATOM 799 O O . THR A 1 98 ? -28.248 -2.025 -26.386 1.00 55.38 98 THR A O 1
ATOM 802 N N . TYR A 1 99 ? -28.080 -0.130 -27.603 1.00 56.31 99 TYR A N 1
ATOM 803 C CA . TYR A 1 99 ? -28.674 0.781 -26.624 1.00 56.31 99 TYR A CA 1
ATOM 804 C C . TYR A 1 99 ? -30.045 1.294 -27.092 1.00 56.31 99 TYR A C 1
ATOM 806 O O . TYR A 1 99 ? -30.252 1.502 -28.289 1.00 56.31 99 TYR A O 1
ATOM 814 N N . ASP A 1 100 ? -30.956 1.527 -26.145 1.00 55.50 100 ASP A N 1
ATOM 815 C CA . ASP A 1 100 ? -32.211 2.275 -26.322 1.00 55.50 100 ASP A CA 1
ATOM 816 C C . ASP A 1 100 ? -32.256 3.428 -25.300 1.00 55.50 100 ASP A C 1
ATOM 818 O O . ASP A 1 100 ? -32.624 3.244 -24.135 1.00 55.50 100 ASP A O 1
ATOM 822 N N . GLY A 1 101 ? -31.783 4.610 -25.710 1.00 69.50 101 GLY A N 1
ATOM 823 C CA . GLY A 1 101 ? -31.444 5.696 -24.783 1.00 69.50 101 GLY A CA 1
ATOM 824 C C . GLY A 1 101 ? -30.300 5.282 -23.849 1.00 69.50 101 GLY A C 1
ATOM 825 O O . GLY A 1 101 ? -29.307 4.727 -24.307 1.00 69.50 101 GLY A O 1
ATOM 826 N N . ASP A 1 102 ? -30.473 5.491 -22.542 1.00 55.84 102 ASP A N 1
ATOM 827 C CA . ASP A 1 102 ? -29.511 5.088 -21.499 1.00 55.84 102 ASP A CA 1
ATOM 828 C C . ASP A 1 102 ? -29.576 3.581 -21.157 1.00 55.84 102 ASP A C 1
ATOM 830 O O . ASP A 1 102 ? -28.903 3.119 -20.239 1.00 55.84 102 ASP A O 1
ATOM 834 N N . LYS A 1 103 ? -30.414 2.789 -21.844 1.00 59.00 103 LYS A N 1
ATOM 835 C CA . LYS A 1 103 ? -30.647 1.375 -21.507 1.00 59.00 103 LYS A CA 1
ATOM 836 C C . LYS A 1 103 ? -29.839 0.442 -22.396 1.00 59.00 103 LYS A C 1
ATOM 838 O O . LYS A 1 103 ? -29.949 0.505 -23.619 1.00 59.00 103 LYS A O 1
ATOM 843 N N . VAL A 1 104 ? -29.135 -0.509 -21.786 1.00 59.88 104 VAL A N 1
ATOM 844 C CA . VAL A 1 104 ? -28.523 -1.638 -22.502 1.00 59.88 104 VAL A CA 1
ATOM 845 C C . VAL A 1 104 ? -29.607 -2.670 -22.833 1.00 59.88 104 VAL A C 1
ATOM 847 O O . VAL A 1 104 ? -30.247 -3.231 -21.941 1.00 59.88 104 VAL A O 1
ATOM 850 N N . VAL A 1 105 ? -29.837 -2.925 -24.123 1.00 60.25 105 VAL A N 1
ATOM 851 C CA . VAL A 1 105 ? -30.874 -3.858 -24.590 1.00 60.25 105 VAL A CA 1
ATOM 852 C C . VAL A 1 105 ? -30.496 -5.294 -24.208 1.00 60.25 105 VAL A C 1
ATOM 854 O O . VAL A 1 105 ? -29.460 -5.802 -24.629 1.00 60.25 105 VAL A O 1
ATOM 857 N N . GLY A 1 106 ? -31.360 -5.964 -23.437 1.00 59.94 106 GLY A N 1
ATOM 858 C CA . GLY A 1 106 ? -31.177 -7.359 -23.008 1.00 59.94 106 GLY A CA 1
ATOM 859 C C . GLY A 1 106 ? -30.505 -7.550 -21.642 1.00 59.94 106 GLY A C 1
ATOM 860 O O . GLY A 1 106 ? -30.318 -8.691 -21.241 1.00 59.94 106 GLY A O 1
ATOM 861 N N . ALA A 1 107 ? -30.178 -6.465 -20.933 1.00 64.62 107 ALA A N 1
ATOM 862 C CA . ALA A 1 107 ? -29.652 -6.474 -19.567 1.00 64.62 107 ALA A CA 1
ATOM 863 C C . ALA A 1 107 ? -30.757 -6.182 -18.535 1.00 64.62 107 ALA A C 1
ATOM 865 O O . ALA A 1 107 ? -31.601 -5.307 -18.764 1.00 64.62 107 ALA A O 1
ATOM 866 N N . GLU A 1 108 ? -30.733 -6.861 -17.383 1.00 73.25 108 GLU A N 1
ATOM 867 C CA . GLU A 1 108 ? -31.566 -6.483 -16.233 1.00 73.25 108 GLU A CA 1
ATOM 868 C C . GLU A 1 108 ? -31.130 -5.104 -15.715 1.00 73.25 108 GLU A C 1
ATOM 870 O O . GLU A 1 108 ? -29.936 -4.814 -15.616 1.00 73.25 108 GLU A O 1
ATOM 875 N N . GLN A 1 109 ? -32.109 -4.249 -15.416 1.00 78.62 109 GLN A N 1
ATOM 876 C CA . GLN A 1 109 ? -31.900 -2.896 -14.908 1.00 78.62 109 GLN A CA 1
ATOM 877 C C . GLN A 1 109 ? -32.310 -2.835 -13.442 1.00 78.62 109 GLN A C 1
ATOM 879 O O . GLN A 1 109 ? -33.410 -3.267 -13.088 1.00 78.62 109 GLN A O 1
ATOM 884 N N . LYS A 1 110 ? -31.450 -2.257 -12.608 1.00 87.25 110 LYS A N 1
ATOM 885 C CA . LYS A 1 110 ? -31.626 -2.161 -11.161 1.00 87.25 110 LYS A CA 1
ATOM 886 C C . LYS A 1 110 ? -31.644 -0.711 -10.698 1.00 87.25 110 LYS A C 1
ATOM 888 O O . LYS A 1 110 ? -31.097 0.185 -11.341 1.00 87.25 110 LYS A O 1
ATOM 893 N N . ASN A 1 111 ? -32.303 -0.496 -9.566 1.00 92.44 111 ASN A N 1
ATOM 894 C CA . ASN A 1 111 ? -32.334 0.781 -8.871 1.00 92.44 111 ASN A CA 1
ATOM 895 C C . ASN A 1 111 ? -31.831 0.556 -7.449 1.00 92.44 111 ASN A C 1
ATOM 897 O O . ASN A 1 111 ? -32.252 -0.399 -6.799 1.00 92.44 111 ASN A O 1
ATOM 901 N N . PHE A 1 112 ? -31.002 1.467 -6.955 1.00 95.44 112 PHE A N 1
ATOM 902 C CA . PHE A 1 112 ? -30.467 1.416 -5.599 1.00 95.44 112 PHE A CA 1
ATOM 903 C C . PHE A 1 112 ? -30.816 2.715 -4.876 1.00 95.44 112 PHE A C 1
ATOM 905 O O . PHE A 1 112 ? -30.514 3.802 -5.368 1.00 95.44 112 PHE A O 1
ATOM 912 N N . ASP A 1 113 ? -31.470 2.608 -3.720 1.00 95.81 113 ASP A N 1
ATOM 913 C CA . ASP A 1 113 ? -31.774 3.747 -2.849 1.00 95.81 113 ASP A CA 1
ATOM 914 C C . ASP A 1 113 ? -30.918 3.654 -1.583 1.00 95.81 113 ASP A C 1
ATOM 916 O O . ASP A 1 113 ? -31.281 2.984 -0.613 1.00 95.81 113 ASP A O 1
ATOM 920 N N . PHE A 1 114 ? -29.771 4.335 -1.592 1.00 94.94 114 PHE A N 1
ATOM 921 C CA . PHE A 1 114 ? -28.816 4.296 -0.486 1.00 94.94 114 PHE A CA 1
ATOM 922 C C . PHE A 1 114 ? -29.321 5.042 0.748 1.00 94.94 114 PHE A C 1
ATOM 924 O O . PHE A 1 114 ? -28.759 4.849 1.822 1.00 94.94 114 PHE A O 1
ATOM 931 N N . SER A 1 115 ? -30.408 5.826 0.658 1.00 91.38 115 SER A N 1
ATOM 932 C CA . SER A 1 115 ? -31.056 6.385 1.857 1.00 91.38 115 SER A CA 1
ATOM 933 C C . SER A 1 115 ? -31.634 5.291 2.768 1.00 91.38 115 SER A C 1
ATOM 935 O O . SER A 1 115 ? -31.772 5.501 3.971 1.00 91.38 115 SER A O 1
ATOM 937 N N . ASN A 1 116 ? -31.890 4.091 2.228 1.00 90.81 116 ASN A N 1
ATOM 938 C CA . ASN A 1 116 ? -32.244 2.897 2.990 1.00 90.81 116 ASN A CA 1
ATOM 939 C C . ASN A 1 116 ? -31.053 1.927 3.081 1.00 90.81 116 ASN A C 1
ATOM 941 O O . ASN A 1 116 ? -31.038 0.872 2.441 1.00 90.81 116 ASN A O 1
ATOM 945 N N . TYR A 1 117 ? -30.055 2.279 3.895 1.00 89.69 117 TYR A N 1
ATOM 946 C CA . TYR A 1 117 ? -28.800 1.529 4.034 1.00 89.69 117 TYR A CA 1
ATOM 947 C C . TYR A 1 117 ? -29.001 0.027 4.290 1.00 89.69 117 TYR A C 1
ATOM 949 O O . TYR A 1 117 ? -28.394 -0.793 3.610 1.00 89.69 117 TYR A O 1
ATOM 957 N N . ASN A 1 118 ? -29.921 -0.346 5.188 1.00 88.75 118 ASN A N 1
ATOM 958 C CA . ASN A 1 118 ? -30.203 -1.746 5.545 1.00 88.75 118 ASN A CA 1
ATOM 959 C C . ASN A 1 118 ? -30.788 -2.589 4.402 1.00 88.75 118 ASN A C 1
ATOM 961 O O . ASN A 1 118 ? -30.860 -3.812 4.520 1.00 88.75 118 ASN A O 1
ATOM 965 N N . SER A 1 119 ? -31.253 -1.957 3.321 1.00 91.44 119 SER A N 1
ATOM 966 C CA . SER A 1 119 ? -31.667 -2.665 2.105 1.00 91.44 119 SER A CA 1
ATOM 967 C C . SER A 1 119 ? -30.517 -2.921 1.130 1.00 91.44 119 SER A C 1
ATOM 969 O O . SER A 1 119 ? -30.660 -3.755 0.243 1.00 91.44 119 SER A O 1
ATOM 971 N N . ILE A 1 120 ? -29.383 -2.235 1.306 1.00 94.44 120 ILE A N 1
ATOM 972 C CA . ILE A 1 120 ? -28.206 -2.320 0.435 1.00 94.44 120 ILE A CA 1
ATOM 973 C C . ILE A 1 120 ? -27.088 -3.113 1.113 1.00 94.44 120 ILE A C 1
ATOM 975 O O . ILE A 1 120 ? -26.548 -4.052 0.527 1.00 94.44 120 ILE A O 1
ATOM 979 N N . VAL A 1 121 ? -26.768 -2.773 2.361 1.00 93.31 121 VAL A N 1
ATOM 980 C CA . VAL A 1 121 ? -25.697 -3.401 3.134 1.00 93.31 121 VAL A CA 1
ATOM 981 C C . VAL A 1 121 ? -26.281 -4.422 4.101 1.00 93.31 121 VAL A C 1
ATOM 983 O O . VAL A 1 121 ? -27.126 -4.110 4.938 1.00 93.31 121 VAL A O 1
ATOM 986 N N . GLN A 1 122 ? -25.802 -5.658 3.990 1.00 92.50 122 GLN A N 1
ATOM 987 C CA . GLN A 1 122 ? -26.163 -6.752 4.881 1.00 92.50 122 GLN A CA 1
ATOM 988 C C . GLN A 1 122 ? -25.328 -6.716 6.165 1.00 92.50 122 GLN A C 1
ATOM 990 O O . GLN A 1 122 ? -25.874 -6.865 7.259 1.00 92.50 122 GLN A O 1
ATOM 995 N N . TYR A 1 123 ? -24.015 -6.506 6.036 1.00 91.56 123 TYR A N 1
ATOM 996 C CA . TYR A 1 123 ? -23.110 -6.329 7.168 1.00 91.56 123 TYR A CA 1
ATOM 997 C C . TYR A 1 123 ? -22.079 -5.241 6.871 1.00 91.56 123 TYR A C 1
ATOM 999 O O . TYR A 1 123 ? -21.311 -5.349 5.918 1.00 91.56 123 TYR A O 1
ATOM 1007 N N . ALA A 1 124 ? -22.047 -4.207 7.708 1.00 92.12 124 ALA A N 1
ATOM 1008 C CA . ALA A 1 124 ? -21.073 -3.128 7.595 1.00 92.12 124 ALA A CA 1
ATOM 1009 C C . ALA A 1 124 ? -19.669 -3.599 8.005 1.00 92.12 124 ALA A C 1
ATOM 1011 O O . ALA A 1 124 ? -19.530 -4.482 8.865 1.00 92.12 124 ALA A O 1
ATOM 1012 N N . PHE A 1 125 ? -18.633 -2.957 7.469 1.00 94.31 125 PHE A N 1
ATOM 1013 C CA . PHE A 1 125 ? -17.265 -3.107 7.963 1.00 94.31 125 PHE A CA 1
ATOM 1014 C C . PHE A 1 125 ? -17.201 -2.922 9.488 1.00 94.31 125 PHE A C 1
ATOM 1016 O O . PHE A 1 125 ? -17.833 -2.040 10.071 1.00 94.31 125 PHE A O 1
ATOM 1023 N N . GLY A 1 126 ? -16.422 -3.765 10.160 1.00 93.19 126 GLY A N 1
ATOM 1024 C CA . GLY A 1 126 ? -16.271 -3.757 11.612 1.00 93.19 126 GLY A CA 1
ATOM 1025 C C . GLY A 1 126 ? -17.428 -4.419 12.369 1.00 93.19 126 GLY A C 1
ATOM 1026 O O . GLY A 1 126 ? -17.386 -4.477 13.598 1.00 93.19 126 GLY A O 1
ATOM 1027 N N . SER A 1 127 ? -18.455 -4.945 11.687 1.00 92.06 127 SER A N 1
ATOM 1028 C CA . SER A 1 127 ? -19.569 -5.638 12.353 1.00 92.06 127 SER A CA 1
ATOM 1029 C C . SER A 1 127 ? -19.119 -6.964 12.961 1.00 92.06 127 SER A C 1
ATOM 1031 O O . SER A 1 127 ? -18.370 -7.721 12.346 1.00 92.06 127 SER A O 1
ATOM 1033 N N . GLY A 1 128 ? -19.607 -7.287 14.157 1.00 90.56 128 GLY A N 1
ATOM 1034 C CA . GLY A 1 128 ? -19.395 -8.597 14.775 1.00 90.56 128 GLY A CA 1
ATOM 1035 C C . GLY A 1 128 ? -20.064 -8.720 16.139 1.00 90.56 128 GLY A C 1
ATOM 1036 O O . GLY A 1 128 ? -20.256 -7.733 16.845 1.00 90.56 128 GLY A O 1
ATOM 1037 N N . LEU A 1 129 ? -20.445 -9.940 16.510 1.00 90.31 129 LEU A N 1
ATOM 1038 C CA . LEU A 1 129 ? -21.120 -10.222 17.778 1.00 90.31 129 LEU A CA 1
ATOM 1039 C C . LEU A 1 129 ? -20.189 -10.935 18.761 1.00 90.31 129 LEU A C 1
ATOM 1041 O O . LEU A 1 129 ? -19.182 -11.537 18.383 1.00 90.31 129 LEU A O 1
ATOM 1045 N N . SER A 1 130 ? -20.574 -10.902 20.033 1.00 92.19 130 SER A N 1
ATOM 1046 C CA . SER A 1 130 ? -19.943 -11.665 21.105 1.00 92.19 130 SER A CA 1
ATOM 1047 C C . SER A 1 130 ? -21.002 -12.362 21.957 1.00 92.19 130 SER A C 1
ATOM 1049 O O . SER A 1 130 ? -22.183 -12.026 21.901 1.00 92.19 130 SER A O 1
ATOM 1051 N N . TYR A 1 131 ? -20.580 -13.334 22.768 1.00 94.00 131 TYR A N 1
ATOM 1052 C CA . TYR A 1 131 ? -21.427 -13.873 23.838 1.00 94.00 131 TYR A CA 1
ATOM 1053 C C . TYR A 1 131 ? -21.532 -12.912 25.034 1.00 94.00 131 TYR A C 1
ATOM 1055 O O . TYR A 1 131 ? -22.403 -13.090 25.884 1.00 94.00 131 TYR A O 1
ATOM 1063 N N . ALA A 1 132 ? -20.656 -11.905 25.104 1.00 93.19 132 ALA A N 1
ATOM 1064 C CA . ALA A 1 132 ? -20.691 -10.845 26.101 1.00 93.19 132 ALA A CA 1
ATOM 1065 C C . ALA A 1 132 ? -21.249 -9.532 25.526 1.00 93.19 132 ALA A C 1
ATOM 1067 O O . ALA A 1 132 ? -21.186 -9.288 24.324 1.00 93.19 132 ALA A O 1
ATOM 1068 N N . ASN A 1 133 ? -21.737 -8.667 26.415 1.00 92.12 133 ASN A N 1
ATOM 1069 C CA . ASN A 1 133 ? -22.117 -7.293 26.102 1.00 92.12 133 ASN A CA 1
ATOM 1070 C C . ASN A 1 133 ? -21.080 -6.339 26.689 1.00 92.12 133 ASN A C 1
ATOM 1072 O O . ASN A 1 133 ? -20.476 -6.633 27.726 1.00 92.12 133 ASN A O 1
ATOM 1076 N N . PHE A 1 134 ? -20.894 -5.190 26.046 1.00 93.00 134 PHE A N 1
ATOM 1077 C CA . PHE A 1 134 ? -19.911 -4.205 26.472 1.00 93.00 134 PHE A CA 1
ATOM 1078 C C . PHE A 1 134 ? -20.522 -2.812 26.540 1.00 93.00 134 PHE A C 1
ATOM 1080 O O . PHE A 1 134 ? -21.340 -2.439 25.704 1.00 93.00 134 PHE A O 1
ATOM 1087 N N . LYS A 1 135 ? -20.082 -2.036 27.529 1.00 94.12 135 LYS A N 1
ATOM 1088 C CA . LYS A 1 135 ? -20.293 -0.589 27.592 1.00 94.12 135 LYS A CA 1
ATOM 1089 C C . LYS A 1 135 ? -18.948 0.103 27.422 1.00 94.12 135 LYS A C 1
ATOM 1091 O O . LYS A 1 135 ? -17.970 -0.329 28.037 1.00 94.12 135 LYS A O 1
ATOM 1096 N N . MET A 1 136 ? -18.904 1.172 26.634 1.00 94.94 136 MET A N 1
ATOM 1097 C CA . MET A 1 136 ? -17.708 1.998 26.478 1.00 94.94 136 MET A CA 1
ATOM 1098 C C . MET A 1 136 ? -17.960 3.423 26.961 1.00 94.94 136 MET A C 1
ATOM 1100 O O . MET A 1 136 ? -19.034 3.982 26.762 1.00 94.94 136 MET A O 1
ATOM 1104 N N . GLU A 1 137 ? -16.958 4.016 27.603 1.00 96.50 137 GLU A N 1
ATOM 1105 C CA . GLU A 1 137 ? -16.975 5.407 28.060 1.00 96.50 137 GLU A C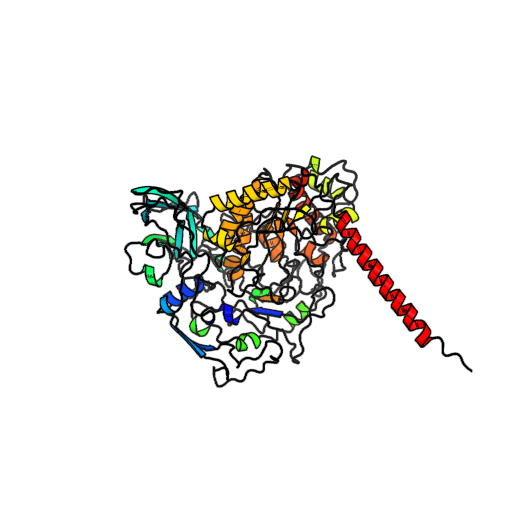A 1
ATOM 1106 C C . GLU A 1 137 ? -15.584 6.017 27.862 1.00 96.50 137 GLU A C 1
ATOM 1108 O O . GLU A 1 137 ? -14.577 5.325 28.037 1.00 96.50 137 GLU A O 1
ATOM 1113 N N . PHE A 1 138 ? -15.503 7.313 27.549 1.00 97.75 138 PHE A N 1
ATOM 1114 C CA . PHE A 1 138 ? -14.218 8.004 27.613 1.00 97.75 138 PHE A CA 1
ATOM 1115 C C . PHE A 1 138 ? -13.741 8.087 29.069 1.00 97.75 138 PHE A C 1
ATOM 1117 O O . PHE A 1 138 ? -14.469 8.539 29.955 1.00 97.75 138 PHE A O 1
ATOM 1124 N N . ASP A 1 139 ? -12.510 7.648 29.316 1.00 97.81 139 ASP A N 1
ATOM 1125 C CA . ASP A 1 139 ? -11.832 7.786 30.602 1.00 97.81 139 ASP A CA 1
ATOM 1126 C C . ASP A 1 139 ? -11.067 9.115 30.642 1.00 97.81 139 ASP A C 1
ATOM 1128 O O . ASP A 1 139 ? -9.882 9.207 30.313 1.00 97.81 139 ASP A O 1
ATOM 1132 N N . GLY A 1 140 ? -11.798 10.174 30.990 1.00 97.00 140 GLY A N 1
ATOM 1133 C CA . GLY A 1 140 ? -11.343 11.556 30.848 1.00 97.00 140 GLY A CA 1
ATOM 1134 C C . GLY A 1 140 ? -11.638 12.134 29.462 1.00 97.00 140 GLY A C 1
ATOM 1135 O O . GLY A 1 140 ? -12.102 11.441 28.562 1.00 97.00 140 GLY A O 1
ATOM 1136 N N . ALA A 1 141 ? -11.411 13.438 29.293 1.00 96.62 141 ALA A N 1
ATOM 1137 C CA . ALA A 1 141 ? -11.662 14.102 28.018 1.00 96.62 141 ALA A CA 1
ATOM 1138 C C . ALA A 1 141 ? -10.585 13.715 26.988 1.00 96.62 141 ALA A C 1
ATOM 1140 O O . ALA A 1 141 ? -9.396 13.869 27.292 1.00 96.62 141 ALA A O 1
ATOM 1141 N N . PRO A 1 142 ? -10.967 13.269 25.775 1.00 98.19 142 PRO A N 1
ATOM 1142 C CA . PRO A 1 142 ? -10.033 13.202 24.662 1.00 98.19 142 PRO A CA 1
ATOM 1143 C C . PRO A 1 142 ? -9.386 14.563 24.405 1.00 98.19 142 PRO A C 1
ATOM 1145 O O . PRO A 1 142 ? -9.990 15.615 24.647 1.00 98.19 142 PRO A O 1
ATOM 1148 N N . ALA A 1 143 ? -8.143 14.545 23.935 1.00 96.56 143 ALA A N 1
ATOM 1149 C CA . ALA A 1 143 ? -7.376 15.764 23.729 1.00 96.56 143 ALA A CA 1
ATOM 1150 C C . ALA A 1 143 ? -6.371 15.627 22.585 1.00 96.56 143 ALA A C 1
ATOM 1152 O O . ALA A 1 143 ? -5.849 14.544 22.320 1.00 96.56 143 ALA A O 1
ATOM 1153 N N . TYR A 1 144 ? -6.079 16.765 21.959 1.00 98.25 144 TYR A N 1
ATOM 1154 C CA . TYR A 1 144 ? -4.957 16.959 21.047 1.00 98.25 144 TYR A CA 1
ATOM 1155 C C . TYR A 1 144 ? -3.774 17.571 21.803 1.00 98.25 144 TYR A C 1
ATOM 1157 O O . TYR A 1 144 ? -3.928 18.608 22.454 1.00 98.25 144 TYR A O 1
ATOM 1165 N N . ASP A 1 145 ? -2.595 16.965 21.687 1.00 97.69 145 ASP A N 1
ATOM 1166 C CA . ASP A 1 145 ? -1.344 17.510 22.207 1.00 97.69 145 ASP A CA 1
ATOM 1167 C C . ASP A 1 145 ? -0.461 18.020 21.064 1.00 97.69 145 ASP A C 1
ATOM 1169 O O . ASP A 1 145 ? 0.144 17.255 20.315 1.00 97.69 145 ASP A O 1
ATOM 1173 N N . ALA A 1 146 ? -0.332 19.345 20.971 1.00 95.81 146 ALA A N 1
ATOM 1174 C CA . ALA A 1 146 ? 0.474 20.003 19.949 1.00 95.81 146 ALA A CA 1
ATOM 1175 C C . ALA A 1 146 ? 1.984 19.721 20.053 1.00 95.81 146 ALA A C 1
ATOM 1177 O O . ALA A 1 146 ? 2.699 19.979 19.089 1.00 95.81 146 ALA A O 1
ATOM 1178 N N . LYS A 1 147 ? 2.490 19.226 21.194 1.00 96.00 147 LYS A N 1
ATOM 1179 C CA . LYS A 1 147 ? 3.915 18.877 21.344 1.00 96.00 147 LYS A CA 1
ATOM 1180 C C . LYS A 1 147 ? 4.252 17.538 20.708 1.00 96.00 147 LYS A C 1
ATOM 1182 O O . LYS A 1 147 ? 5.361 17.366 20.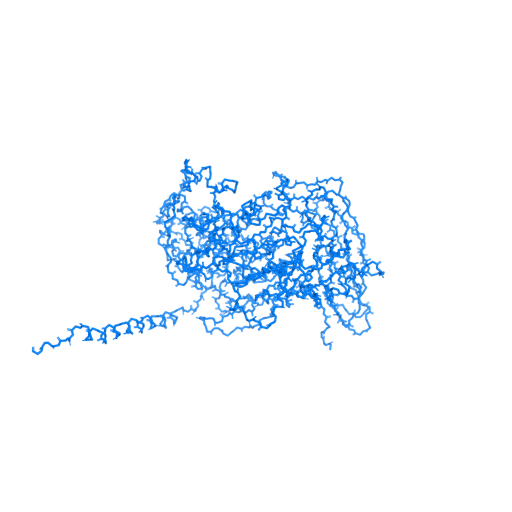217 1.00 96.00 147 LYS A O 1
ATOM 1187 N N . THR A 1 148 ? 3.318 16.597 20.775 1.00 96.31 148 THR A N 1
ATOM 1188 C CA . THR A 1 148 ? 3.469 15.246 20.222 1.00 96.31 148 THR A CA 1
ATOM 1189 C C . THR A 1 148 ? 2.750 15.078 18.885 1.00 96.31 148 THR A C 1
ATOM 1191 O O . THR A 1 148 ? 2.904 14.041 18.252 1.00 96.31 148 THR A O 1
ATOM 1194 N N . ASN A 1 149 ? 1.978 16.088 18.468 1.00 97.44 149 ASN A N 1
ATOM 1195 C CA . ASN A 1 149 ? 1.115 16.093 17.286 1.00 97.44 149 ASN A CA 1
ATOM 1196 C C . ASN A 1 149 ? 0.081 14.951 17.267 1.00 97.44 149 ASN A C 1
ATOM 1198 O O . ASN A 1 149 ? -0.338 14.480 16.209 1.00 97.44 149 ASN A O 1
ATOM 1202 N N . ASN A 1 150 ? -0.352 14.514 18.453 1.00 98.31 150 ASN A N 1
ATOM 1203 C CA . ASN A 1 150 ? -1.220 13.355 18.613 1.00 98.31 150 ASN A CA 1
ATOM 1204 C C . ASN A 1 150 ? -2.543 13.708 19.292 1.00 98.31 150 ASN A C 1
ATOM 1206 O O . ASN A 1 150 ? -2.594 14.449 20.276 1.00 98.31 150 ASN A O 1
ATOM 1210 N N . PHE A 1 151 ? -3.615 13.094 18.807 1.00 98.62 151 PHE A N 1
ATOM 1211 C CA . PHE A 1 151 ? -4.859 12.921 19.542 1.00 98.62 151 PHE A CA 1
ATOM 1212 C C . PHE A 1 151 ? -4.761 11.681 20.431 1.00 98.62 151 PHE A C 1
ATOM 1214 O O . PHE A 1 151 ? -4.236 10.653 20.002 1.00 98.62 151 PHE A O 1
ATOM 1221 N N . THR A 1 152 ? -5.278 11.758 21.658 1.00 98.50 152 THR A N 1
ATOM 1222 C CA . THR A 1 152 ? -5.340 10.623 22.593 1.00 98.50 152 THR A CA 1
ATOM 1223 C C . THR A 1 152 ? -6.772 10.383 23.054 1.00 98.50 152 THR A C 1
ATOM 1225 O O . THR A 1 152 ? -7.414 11.288 23.591 1.00 98.50 152 THR A O 1
ATOM 1228 N N . PHE A 1 153 ? -7.240 9.142 22.915 1.00 98.62 153 PHE A N 1
ATOM 1229 C CA . PHE A 1 153 ? -8.552 8.692 23.375 1.00 98.62 153 PHE A CA 1
ATOM 1230 C C . PHE A 1 153 ? -8.367 7.511 24.323 1.00 98.62 153 PHE A C 1
ATOM 1232 O O . PHE A 1 153 ? -7.959 6.427 23.908 1.00 98.62 153 PHE A O 1
ATOM 1239 N N . LYS A 1 154 ? -8.664 7.711 25.607 1.00 98.56 154 LYS A N 1
ATOM 1240 C CA . LYS A 1 154 ? -8.708 6.624 26.589 1.00 98.56 154 LYS A CA 1
ATOM 1241 C C . LYS A 1 154 ? -10.138 6.134 26.695 1.00 98.56 154 LYS A C 1
ATOM 1243 O O . LYS A 1 154 ? -11.032 6.915 27.013 1.00 98.56 154 LYS A O 1
ATOM 1248 N N . VAL A 1 155 ? -10.356 4.859 26.417 1.00 98.44 155 VAL A N 1
ATOM 1249 C CA . VAL A 1 155 ? -11.681 4.245 26.405 1.00 98.44 155 VAL A CA 1
ATOM 1250 C C . VAL A 1 155 ? -11.718 3.171 27.475 1.00 98.44 155 VAL A C 1
ATOM 1252 O O . VAL A 1 155 ? -10.989 2.181 27.410 1.00 98.44 155 VAL A O 1
ATOM 1255 N N . LYS A 1 156 ? -12.575 3.366 28.472 1.00 98.44 156 LYS A N 1
ATOM 1256 C CA . LYS A 1 156 ? -12.892 2.346 29.466 1.00 98.44 156 LYS A CA 1
ATOM 1257 C C . LYS A 1 156 ? -13.969 1.438 28.887 1.00 98.44 156 LYS A C 1
ATOM 1259 O O . LYS A 1 156 ? -15.073 1.893 28.596 1.00 98.44 156 LYS A O 1
ATOM 1264 N N . VAL A 1 157 ? -13.646 0.160 28.752 1.00 98.19 157 VAL A N 1
ATOM 1265 C CA . VAL A 1 157 ? -14.536 -0.890 28.259 1.00 98.19 157 VAL A CA 1
ATOM 1266 C C . VAL A 1 157 ? -14.947 -1.762 29.435 1.00 98.19 157 VAL A C 1
ATOM 1268 O O . VAL A 1 157 ? -14.091 -2.358 30.086 1.00 98.19 157 VAL A O 1
ATOM 1271 N N . THR A 1 158 ? -16.244 -1.851 29.713 1.00 98.12 158 THR A N 1
ATOM 1272 C CA . THR A 1 158 ? -16.812 -2.682 30.781 1.00 98.12 158 THR A CA 1
ATOM 1273 C C . THR A 1 158 ? -17.560 -3.860 30.172 1.00 98.12 158 THR A C 1
ATOM 1275 O O . THR A 1 158 ? -18.474 -3.648 29.378 1.00 98.12 158 THR A O 1
ATOM 1278 N N . ASN A 1 159 ? -17.219 -5.089 30.566 1.00 97.56 159 ASN A N 1
ATOM 1279 C CA . ASN A 1 159 ? -18.020 -6.268 30.229 1.00 97.56 159 ASN A CA 1
ATOM 1280 C C . ASN A 1 159 ? -19.261 -6.296 31.129 1.00 97.56 159 ASN A C 1
ATOM 1282 O O . ASN A 1 159 ? -19.154 -6.476 32.344 1.00 97.56 159 ASN A O 1
ATOM 1286 N N . THR A 1 160 ? -20.431 -6.099 30.529 1.00 96.06 160 THR A N 1
ATOM 1287 C CA . THR A 1 160 ? -21.730 -6.039 31.212 1.00 96.06 160 THR A CA 1
ATOM 1288 C C . THR A 1 160 ? -22.499 -7.356 31.148 1.00 96.06 160 THR A C 1
ATOM 1290 O O . THR A 1 160 ? -23.643 -7.411 31.589 1.00 96.06 160 THR A O 1
ATOM 1293 N N . SER A 1 161 ? -21.901 -8.421 30.605 1.00 93.88 161 SER A N 1
ATOM 1294 C CA . SER A 1 161 ? -22.485 -9.761 30.677 1.00 93.88 161 SER A CA 1
ATOM 1295 C C . SER A 1 161 ? -22.282 -10.395 32.052 1.00 93.88 161 SER A C 1
ATOM 1297 O O . SER A 1 161 ? -21.311 -10.097 32.746 1.00 93.88 161 SER A O 1
ATOM 1299 N N . ASP A 1 162 ? -23.173 -11.320 32.411 1.00 95.38 162 ASP A N 1
ATOM 1300 C CA . ASP A 1 162 ? -23.129 -12.015 33.703 1.00 95.38 162 ASP A CA 1
ATOM 1301 C C . ASP A 1 162 ? -22.241 -13.268 33.692 1.00 95.38 162 ASP A C 1
ATOM 1303 O O . ASP A 1 162 ? -21.856 -13.770 34.745 1.00 95.38 162 ASP A O 1
ATOM 1307 N N . THR A 1 163 ? -21.959 -13.825 32.508 1.00 94.50 163 THR A N 1
ATOM 1308 C CA . THR A 1 163 ? -21.457 -15.208 32.380 1.00 94.50 163 THR A CA 1
ATOM 1309 C C . THR A 1 163 ? -20.116 -15.319 31.668 1.00 94.50 163 THR A C 1
ATOM 1311 O O . THR A 1 163 ? -19.288 -16.140 32.059 1.00 94.50 163 THR A O 1
ATOM 1314 N N . TYR A 1 164 ? -19.884 -14.531 30.619 1.00 96.44 164 TYR A N 1
ATOM 1315 C CA . TYR A 1 164 ? -18.792 -14.804 29.691 1.00 96.44 164 TYR A CA 1
ATOM 1316 C C . TYR A 1 164 ? -17.656 -13.805 29.849 1.00 96.44 164 TYR A C 1
ATOM 1318 O O . TYR A 1 164 ? -17.843 -12.601 29.694 1.00 96.44 164 TYR A O 1
ATOM 1326 N N . THR A 1 165 ? -16.453 -14.317 30.099 1.00 96.94 165 THR A N 1
ATOM 1327 C CA . THR A 1 165 ? -15.221 -13.565 29.849 1.00 96.94 165 THR A CA 1
ATOM 1328 C C . THR A 1 165 ? -15.053 -13.398 28.342 1.00 96.94 165 THR A C 1
ATOM 1330 O O . THR A 1 165 ? -15.248 -14.348 27.576 1.00 96.94 165 THR A O 1
ATOM 1333 N N . ALA A 1 166 ? -14.738 -12.183 27.907 1.00 96.50 166 ALA A N 1
ATOM 1334 C CA . ALA A 1 166 ? -14.594 -11.865 26.495 1.00 96.50 166 ALA A CA 1
ATOM 1335 C C . ALA A 1 166 ? -13.722 -10.625 26.291 1.00 96.50 166 ALA A C 1
ATOM 1337 O O . ALA A 1 166 ? -13.561 -9.803 27.195 1.00 96.50 166 ALA A O 1
ATOM 1338 N N . LYS A 1 167 ? -13.231 -10.471 25.064 1.00 95.75 167 LYS A N 1
ATOM 1339 C CA . LYS A 1 167 ? -12.576 -9.262 24.565 1.00 95.75 167 LYS A CA 1
ATOM 1340 C C . LYS A 1 167 ? -13.371 -8.639 23.422 1.00 95.75 167 LYS A C 1
ATOM 1342 O O . LYS A 1 167 ? -14.138 -9.330 22.754 1.00 95.75 167 LYS A O 1
ATOM 1347 N N . THR A 1 168 ? -13.176 -7.349 23.174 1.00 95.31 168 THR A N 1
ATOM 1348 C CA . THR A 1 168 ? -13.771 -6.638 22.031 1.00 95.31 168 THR A CA 1
ATOM 1349 C C . THR A 1 168 ? -12.775 -5.627 21.469 1.00 95.31 168 THR A C 1
ATOM 1351 O O . THR A 1 168 ? -12.008 -5.044 22.240 1.00 95.31 168 THR A O 1
ATOM 1354 N N . PRO A 1 169 ? -12.759 -5.401 20.146 1.00 95.88 169 PRO A N 1
ATOM 1355 C CA . PRO A 1 169 ? -12.051 -4.259 19.596 1.00 95.88 169 PRO A CA 1
ATOM 1356 C C . PRO A 1 169 ? -12.752 -2.947 19.957 1.00 95.88 169 PRO A C 1
ATOM 1358 O O . PRO A 1 169 ? -13.963 -2.911 20.200 1.00 95.88 169 PRO A O 1
ATOM 1361 N N . VAL A 1 170 ? -11.957 -1.883 19.977 1.00 96.62 170 VAL A N 1
ATOM 1362 C CA . VAL A 1 170 ? -12.337 -0.480 20.132 1.00 96.62 170 VAL A CA 1
ATOM 1363 C C . VAL A 1 170 ? -11.881 0.222 18.853 1.00 96.62 170 VAL A C 1
ATOM 1365 O O . VAL A 1 170 ? -10.681 0.348 18.626 1.00 96.62 170 VAL A O 1
ATOM 1368 N N . MET A 1 171 ? -12.825 0.619 17.996 1.00 96.25 171 MET A N 1
ATOM 1369 C CA . MET A 1 171 ? -12.547 1.134 16.646 1.00 96.25 171 MET A CA 1
ATOM 1370 C C . MET A 1 171 ? -12.943 2.604 16.537 1.00 96.25 171 MET A C 1
ATOM 1372 O O . MET A 1 171 ? -14.128 2.929 16.530 1.00 96.25 171 MET A O 1
ATOM 1376 N N . LEU A 1 172 ? -11.950 3.485 16.470 1.00 96.88 172 LEU A N 1
ATOM 1377 C CA . LEU A 1 172 ? -12.130 4.925 16.354 1.00 96.88 172 LEU A CA 1
ATOM 1378 C C . LEU A 1 172 ? -12.213 5.327 14.888 1.00 96.88 172 LEU A C 1
ATOM 1380 O O . LEU A 1 172 ? -11.297 5.057 14.111 1.00 96.88 172 LEU A O 1
ATOM 1384 N N . TYR A 1 173 ? -13.266 6.049 14.546 1.00 96.12 173 TYR A N 1
ATOM 1385 C CA . TYR A 1 173 ? -13.491 6.587 13.214 1.00 96.12 173 TYR A CA 1
ATOM 1386 C C . TYR A 1 173 ? -13.387 8.103 13.222 1.00 96.12 173 TYR A C 1
ATOM 1388 O O . TYR A 1 173 ? -13.554 8.743 14.264 1.00 96.12 173 TYR A O 1
ATOM 1396 N N . VAL A 1 174 ? -13.119 8.678 12.054 1.00 96.75 174 VAL A N 1
ATOM 1397 C CA . VAL A 1 174 ? -13.094 10.122 11.843 1.00 96.75 174 VAL A CA 1
ATOM 1398 C C . VAL A 1 174 ? -13.935 10.499 10.629 1.00 96.75 174 VAL A C 1
ATOM 1400 O O . VAL A 1 174 ? -13.806 9.918 9.552 1.00 96.75 174 VAL A O 1
ATOM 1403 N N . GLU A 1 175 ? -14.798 11.489 10.817 1.00 96.06 175 GLU A N 1
ATOM 1404 C CA . GLU A 1 175 ? -15.380 12.280 9.739 1.00 96.06 175 GLU A CA 1
ATOM 1405 C C . GLU A 1 175 ? -14.503 13.517 9.538 1.00 96.06 175 GLU A C 1
ATOM 1407 O O . GLU A 1 175 ? -14.263 14.293 10.470 1.00 96.06 175 GLU A O 1
ATOM 1412 N N . GLN A 1 176 ? -14.010 13.683 8.316 1.00 97.19 176 GLN A N 1
ATOM 1413 C CA . GLN A 1 176 ? -13.181 14.816 7.928 1.00 97.19 176 GLN A CA 1
ATOM 1414 C C . GLN A 1 176 ? -14.039 15.939 7.330 1.00 97.19 176 GLN A C 1
ATOM 1416 O O . GLN A 1 176 ? -15.056 15.651 6.692 1.00 97.19 176 GLN A O 1
ATOM 1421 N N . PRO A 1 177 ? -13.631 17.215 7.467 1.00 97.12 177 PRO A N 1
ATOM 1422 C CA . PRO A 1 177 ? -14.336 18.310 6.818 1.00 97.12 177 PRO A CA 1
ATOM 1423 C C . PRO A 1 177 ? -14.237 18.164 5.297 1.00 97.12 177 PRO A C 1
ATOM 1425 O O . PRO A 1 177 ? -13.141 18.032 4.754 1.00 97.12 177 PRO A O 1
ATOM 1428 N N . TYR A 1 178 ? -15.386 18.205 4.623 1.00 96.50 178 TYR A N 1
ATOM 1429 C CA . TYR A 1 178 ? -15.489 18.136 3.169 1.00 96.50 178 TYR A CA 1
ATOM 1430 C C . TYR A 1 178 ? -16.037 19.453 2.616 1.00 96.50 178 TYR A C 1
ATOM 1432 O O . TYR A 1 178 ? -17.161 19.852 2.926 1.00 96.50 178 TYR A O 1
ATOM 1440 N N . ASP A 1 179 ? -15.234 20.116 1.786 1.00 94.56 179 ASP A N 1
ATOM 1441 C CA . ASP A 1 179 ? -15.639 21.262 0.980 1.00 94.56 179 ASP A CA 1
ATOM 1442 C C . ASP A 1 179 ? -15.499 20.884 -0.495 1.00 94.56 179 ASP A C 1
ATOM 1444 O O . ASP A 1 179 ? -14.395 20.747 -1.019 1.00 94.56 179 ASP A O 1
ATOM 1448 N N . LYS A 1 180 ? -16.635 20.754 -1.185 1.00 92.50 180 LYS A N 1
ATOM 1449 C CA . LYS A 1 180 ? -16.678 20.427 -2.617 1.00 92.50 180 LYS A CA 1
ATOM 1450 C C . LYS A 1 180 ? -15.881 21.394 -3.501 1.00 92.50 180 LYS A C 1
ATOM 1452 O O . LYS A 1 180 ? -15.529 21.038 -4.618 1.00 92.50 180 LYS A O 1
ATOM 1457 N N . THR A 1 181 ? -15.623 22.620 -3.038 1.00 92.50 181 THR A N 1
ATOM 1458 C CA . THR A 1 181 ? -14.833 23.609 -3.786 1.00 92.50 181 THR A CA 1
ATOM 1459 C C . THR A 1 181 ? -13.326 23.398 -3.654 1.00 92.50 181 THR A C 1
ATOM 1461 O O . THR A 1 181 ? -12.580 23.906 -4.488 1.00 92.50 181 THR A O 1
ATOM 1464 N N . GLU A 1 182 ? -12.875 22.628 -2.657 1.00 94.69 182 GLU A N 1
ATOM 1465 C CA . GLU A 1 182 ? -11.468 22.244 -2.499 1.00 94.69 182 GLU A CA 1
ATOM 1466 C C . GLU A 1 182 ? -11.057 21.174 -3.523 1.00 94.69 182 GLU A C 1
ATOM 1468 O O . GLU A 1 182 ? -9.888 21.085 -3.882 1.00 94.69 182 GLU A O 1
ATOM 1473 N N . GLY A 1 183 ? -12.019 20.396 -4.037 1.00 92.19 183 GLY A N 1
ATOM 1474 C CA . GLY A 1 183 ? -11.785 19.396 -5.084 1.00 92.19 183 GLY A CA 1
ATOM 1475 C C . GLY A 1 183 ? -11.026 18.148 -4.618 1.00 92.19 183 GLY A C 1
ATOM 1476 O O . GLY A 1 183 ? -10.559 17.384 -5.459 1.00 92.19 183 GLY A O 1
ATOM 1477 N N . ILE A 1 184 ? -10.906 17.953 -3.300 1.00 97.25 184 ILE A N 1
ATOM 1478 C CA . ILE A 1 184 ? -10.304 16.775 -2.669 1.00 97.25 184 ILE A CA 1
ATOM 1479 C C . ILE A 1 184 ? -11.432 15.839 -2.240 1.00 97.25 184 ILE A C 1
ATOM 1481 O O . ILE A 1 184 ? -12.284 16.217 -1.430 1.00 97.25 184 ILE A O 1
ATOM 1485 N N . GLU A 1 185 ? -11.439 14.616 -2.764 1.00 97.81 185 GLU A N 1
ATOM 1486 C CA . GLU A 1 185 ? -12.454 13.627 -2.406 1.00 97.81 185 GLU A CA 1
ATOM 1487 C C . GLU A 1 185 ? -12.270 13.177 -0.951 1.00 97.81 185 GLU A C 1
ATOM 1489 O O . GLU A 1 185 ? -11.146 13.016 -0.477 1.00 97.81 185 GLU A O 1
ATOM 1494 N N . LYS A 1 186 ? -13.368 12.997 -0.210 1.00 97.69 186 LYS A N 1
ATOM 1495 C CA . LYS A 1 186 ? -13.341 12.532 1.185 1.00 97.69 186 LYS A CA 1
ATOM 1496 C C . LYS A 1 186 ? -14.556 11.670 1.467 1.00 97.69 186 LYS A C 1
ATOM 1498 O O . LYS A 1 186 ? -15.685 12.101 1.222 1.00 97.69 186 LYS A O 1
ATOM 1503 N N . SER A 1 187 ? -14.353 10.499 2.058 1.00 96.06 187 SER A N 1
ATOM 1504 C CA . SER A 1 187 ? -15.462 9.686 2.554 1.00 96.06 187 SER A CA 1
ATOM 1505 C C . SER A 1 187 ? -16.091 10.303 3.807 1.00 96.06 187 SER A C 1
ATOM 1507 O O . SER A 1 187 ? -15.478 11.091 4.531 1.00 96.06 187 SER A O 1
ATOM 1509 N N . LYS A 1 188 ? -17.347 9.940 4.077 1.00 94.00 188 LYS A N 1
ATOM 1510 C CA . LYS A 1 188 ? -18.066 10.317 5.302 1.00 94.00 188 LYS A CA 1
ATOM 1511 C C . LYS A 1 188 ? -17.379 9.778 6.559 1.00 94.00 188 LYS A C 1
ATOM 1513 O O . LYS A 1 188 ? -17.436 10.399 7.616 1.00 94.00 188 LYS A O 1
ATOM 1518 N N . VAL A 1 189 ? -16.744 8.620 6.431 1.00 92.25 189 VAL A N 1
ATOM 1519 C CA . VAL A 1 189 ? -16.123 7.876 7.520 1.00 92.25 189 VAL A CA 1
ATOM 1520 C C . VAL A 1 189 ? -14.810 7.266 7.051 1.00 92.25 189 VAL A C 1
ATOM 1522 O O . VAL A 1 189 ? -14.714 6.759 5.932 1.00 92.25 189 VAL A O 1
ATOM 1525 N N . VAL A 1 190 ? -13.802 7.326 7.920 1.00 95.56 190 VAL A N 1
ATOM 1526 C CA . VAL A 1 190 ? -12.506 6.654 7.772 1.00 95.56 190 VAL A CA 1
ATOM 1527 C C . VAL A 1 190 ? -12.120 6.041 9.118 1.00 95.56 190 VAL A C 1
ATOM 1529 O O . VAL A 1 190 ? -12.260 6.695 10.154 1.00 95.56 190 VAL A O 1
ATOM 1532 N N . LEU A 1 191 ? -11.630 4.800 9.124 1.00 97.38 191 LEU A N 1
ATOM 1533 C CA . LEU A 1 191 ? -11.023 4.191 10.309 1.00 97.38 191 LEU A CA 1
ATOM 1534 C C . LEU A 1 191 ? -9.731 4.941 10.671 1.00 97.38 191 LEU A C 1
ATOM 1536 O O . LEU A 1 191 ? -8.791 4.984 9.883 1.00 97.38 191 LEU A O 1
ATOM 1540 N N . ALA A 1 192 ? -9.685 5.536 11.862 1.00 97.50 192 ALA A N 1
ATOM 1541 C CA . ALA A 1 192 ? -8.558 6.349 12.322 1.00 97.50 192 ALA A CA 1
ATOM 1542 C C . ALA A 1 192 ? -7.585 5.570 13.218 1.00 97.50 192 ALA A C 1
ATOM 1544 O O . ALA A 1 192 ? -6.381 5.813 13.184 1.00 97.50 192 ALA A O 1
ATOM 1545 N N . GLN A 1 193 ? -8.105 4.676 14.065 1.00 98.00 193 GLN A N 1
ATOM 1546 C CA . GLN A 1 193 ? -7.307 3.810 14.935 1.00 98.00 193 GLN A CA 1
ATOM 1547 C C . GLN A 1 193 ? -8.154 2.648 15.455 1.00 98.00 193 GLN A C 1
ATOM 1549 O O . GLN A 1 193 ? -9.360 2.796 15.655 1.00 98.00 193 GLN A O 1
ATOM 1554 N N . PHE A 1 194 ? -7.525 1.517 15.759 1.00 98.12 194 PHE A N 1
ATOM 1555 C CA . PHE A 1 194 ? -8.157 0.461 16.538 1.00 98.12 194 PHE A CA 1
ATOM 1556 C C . PHE A 1 194 ? -7.171 -0.205 17.496 1.00 98.12 194 PHE A C 1
ATOM 1558 O O . PHE A 1 194 ? -5.961 -0.259 17.267 1.00 98.12 194 PHE A O 1
ATOM 1565 N N . GLU A 1 195 ? -7.732 -0.734 18.572 1.00 97.88 195 GLU A N 1
ATOM 1566 C CA . GLU A 1 195 ? -7.046 -1.568 19.551 1.00 97.88 195 GLU A CA 1
ATOM 1567 C C . GLU A 1 195 ? -8.008 -2.642 20.048 1.00 97.88 195 GLU A C 1
ATOM 1569 O O . GLU A 1 195 ? -9.231 -2.486 19.950 1.00 97.88 195 GLU A O 1
ATOM 1574 N N . LYS A 1 196 ? -7.476 -3.713 20.637 1.00 97.25 196 LYS A N 1
ATOM 1575 C CA . LYS A 1 196 ? -8.292 -4.760 21.252 1.00 97.25 196 LYS A CA 1
ATOM 1576 C C . LYS A 1 196 ? -8.051 -4.841 22.743 1.00 97.25 196 LYS A C 1
ATOM 1578 O O . LYS A 1 196 ? -6.932 -4.702 23.224 1.00 97.25 196 LYS A O 1
ATOM 1583 N N . THR A 1 197 ? -9.121 -5.063 23.497 1.00 97.88 197 THR A N 1
ATOM 1584 C CA . THR A 1 197 ? -8.981 -5.330 24.926 1.00 97.88 197 THR A CA 1
ATOM 1585 C C . THR A 1 197 ? -8.307 -6.690 25.130 1.00 97.88 197 THR A C 1
ATOM 1587 O O . THR A 1 197 ? -8.495 -7.616 24.339 1.00 97.88 197 THR A O 1
ATOM 1590 N N . ALA A 1 198 ? -7.627 -6.862 26.263 1.00 96.50 198 ALA A N 1
ATOM 1591 C CA . ALA A 1 198 ? -7.429 -8.197 26.821 1.00 96.50 198 ALA A CA 1
ATOM 1592 C C . ALA A 1 198 ? -8.785 -8.818 27.222 1.00 96.50 198 ALA A C 1
ATOM 1594 O O . ALA A 1 198 ? -9.839 -8.179 27.115 1.00 96.50 198 ALA A O 1
ATOM 1595 N N . ASP A 1 199 ? -8.765 -10.055 27.711 1.00 97.06 199 ASP A N 1
ATOM 1596 C CA . ASP A 1 199 ? -9.956 -10.692 28.266 1.00 97.06 199 ASP A CA 1
ATOM 1597 C C . ASP A 1 199 ? -10.496 -9.921 29.479 1.00 97.06 199 ASP A C 1
ATOM 1599 O O . ASP A 1 199 ? -9.788 -9.653 30.453 1.00 97.06 199 ASP A O 1
ATOM 1603 N N . ILE A 1 200 ? -11.785 -9.586 29.431 1.00 98.19 200 ILE A N 1
ATOM 1604 C CA . ILE A 1 200 ? -12.493 -8.873 30.491 1.00 98.19 200 ILE A CA 1
ATOM 1605 C C . ILE A 1 200 ? -13.507 -9.829 31.112 1.00 98.19 200 ILE A C 1
ATOM 1607 O O . ILE A 1 200 ? -14.455 -10.259 30.454 1.00 98.19 200 ILE A O 1
ATOM 1611 N N . ALA A 1 201 ? -13.325 -10.160 32.389 1.00 98.06 201 ALA A N 1
ATOM 1612 C CA . ALA A 1 201 ? -14.286 -10.971 33.135 1.00 98.06 201 ALA A CA 1
ATOM 1613 C C . ALA A 1 201 ? -15.630 -10.229 33.341 1.00 98.06 201 ALA A C 1
ATOM 1615 O O . ALA A 1 201 ? -15.639 -8.993 33.358 1.00 98.06 201 ALA A O 1
ATOM 1616 N N . PRO A 1 202 ? -16.749 -10.950 33.560 1.00 98.00 202 PRO A N 1
ATOM 1617 C CA . PRO A 1 202 ? -18.047 -10.364 33.908 1.00 98.00 202 PRO A CA 1
ATOM 1618 C C . PRO A 1 202 ? -17.960 -9.261 34.976 1.00 98.00 202 PRO A C 1
ATOM 1620 O O . PRO A 1 202 ? -17.350 -9.440 36.036 1.00 98.00 202 PRO A O 1
ATOM 1623 N N . GLY A 1 203 ? -18.535 -8.091 34.684 1.00 98.06 203 GLY A N 1
ATOM 1624 C CA . GLY A 1 203 ? -18.556 -6.923 35.572 1.00 98.06 203 GLY A CA 1
ATOM 1625 C C . GLY A 1 203 ? -17.211 -6.207 35.758 1.00 98.06 203 GLY A C 1
ATOM 1626 O O . GLY A 1 203 ? -17.116 -5.285 36.572 1.00 98.06 203 GLY A O 1
ATOM 1627 N N . LYS A 1 204 ? -16.148 -6.617 35.054 1.00 98.56 204 LYS A N 1
ATOM 1628 C CA . LYS A 1 204 ? -14.838 -5.947 35.081 1.00 98.56 204 LYS A CA 1
ATOM 1629 C C . LYS A 1 204 ? -14.690 -4.972 33.923 1.00 98.56 204 LYS A C 1
ATOM 1631 O O . LYS A 1 204 ? -15.501 -4.935 33.002 1.00 98.56 204 LYS A O 1
ATOM 1636 N N . SER A 1 205 ? -13.664 -4.130 34.018 1.00 98.44 205 SER A N 1
ATOM 1637 C CA . SER A 1 205 ? -13.334 -3.144 32.992 1.00 98.44 205 SER A CA 1
ATOM 1638 C C . SER A 1 205 ? -11.855 -3.183 32.641 1.00 98.44 205 SER A C 1
ATOM 1640 O O . SER A 1 205 ? -11.030 -3.503 33.497 1.00 98.44 205 SER A O 1
ATOM 1642 N N . ALA A 1 206 ? -11.540 -2.800 31.411 1.00 98.12 206 ALA A N 1
ATOM 1643 C CA . ALA A 1 206 ? -10.193 -2.512 30.938 1.00 98.12 206 ALA A CA 1
ATOM 1644 C C . ALA A 1 206 ? -10.162 -1.109 30.319 1.00 98.12 206 ALA A C 1
ATOM 1646 O O . ALA A 1 206 ? -11.189 -0.619 29.851 1.00 98.12 206 ALA A O 1
ATOM 1647 N N . ILE A 1 207 ? -8.998 -0.463 30.322 1.00 98.25 207 ILE A N 1
ATOM 1648 C CA . ILE A 1 207 ? -8.789 0.806 29.617 1.00 98.25 207 ILE A CA 1
ATOM 1649 C C . ILE A 1 207 ? -7.909 0.528 28.409 1.00 98.25 207 ILE A C 1
ATOM 1651 O O . ILE A 1 207 ? -6.840 -0.065 28.539 1.00 98.25 207 ILE A O 1
ATOM 1655 N N . VAL A 1 208 ? -8.361 0.991 27.253 1.00 97.81 208 VAL A N 1
ATOM 1656 C CA . VAL A 1 208 ? -7.638 0.947 25.985 1.00 97.81 208 VAL A CA 1
ATOM 1657 C C . VAL A 1 208 ? -7.301 2.379 25.580 1.00 97.81 208 VAL A C 1
ATOM 1659 O O . VAL A 1 208 ? -8.121 3.278 25.759 1.00 97.81 208 VAL A O 1
ATOM 1662 N N . THR A 1 209 ? -6.089 2.615 25.076 1.00 98.31 209 THR A N 1
ATOM 1663 C CA . THR A 1 209 ? -5.654 3.947 24.628 1.00 98.31 209 THR A CA 1
ATOM 1664 C C . THR A 1 209 ? -5.431 3.935 23.126 1.00 98.31 209 THR A C 1
ATOM 1666 O O . THR A 1 209 ? -4.600 3.180 22.639 1.00 98.31 209 THR A O 1
ATOM 1669 N N . LEU A 1 210 ? -6.151 4.794 22.412 1.00 98.56 210 LEU A N 1
ATOM 1670 C CA . LEU A 1 210 ? -6.002 5.016 20.979 1.00 98.56 210 LEU A CA 1
ATOM 1671 C C . LEU A 1 210 ? -5.213 6.312 20.771 1.00 98.56 210 LEU A C 1
ATOM 1673 O O . LEU A 1 210 ? -5.574 7.353 21.333 1.00 98.56 210 LEU A O 1
ATOM 1677 N N . THR A 1 211 ? -4.177 6.252 19.937 1.00 98.19 211 THR A N 1
ATOM 1678 C CA . THR A 1 211 ? -3.361 7.412 19.558 1.00 98.19 211 THR A CA 1
ATOM 1679 C C . THR A 1 211 ? -3.434 7.613 18.050 1.00 98.19 211 THR A C 1
ATOM 1681 O O . THR A 1 211 ? -3.231 6.664 17.292 1.00 98.19 211 THR A O 1
ATOM 1684 N N . VAL A 1 212 ? -3.719 8.842 17.620 1.00 98.44 212 VAL A N 1
ATOM 1685 C CA . VAL A 1 212 ? -3.807 9.224 16.201 1.00 98.44 212 VAL A CA 1
ATOM 1686 C C . VAL A 1 212 ? -2.896 10.421 15.963 1.00 98.44 212 VAL A C 1
ATOM 1688 O O . VAL A 1 212 ? -3.094 11.461 16.589 1.00 98.44 212 VAL A O 1
ATOM 1691 N N . ASN A 1 213 ? -1.926 10.298 15.058 1.00 97.88 213 ASN A N 1
ATOM 1692 C CA . ASN A 1 213 ? -1.145 11.448 14.601 1.00 97.88 213 ASN A CA 1
ATOM 1693 C C . ASN A 1 213 ? -2.019 12.323 13.689 1.00 97.88 213 ASN A C 1
ATOM 1695 O O . ASN A 1 213 ? -2.703 11.808 12.804 1.00 97.88 213 ASN A O 1
ATOM 1699 N N . ARG A 1 214 ? -2.020 13.641 13.910 1.00 98.00 214 ARG A N 1
ATOM 1700 C CA . ARG A 1 214 ? -2.879 14.570 13.160 1.00 98.00 214 ARG A CA 1
ATOM 1701 C C . ARG A 1 214 ? -2.571 14.583 11.667 1.00 98.00 214 ARG A C 1
ATOM 1703 O O . ARG A 1 214 ? -3.495 14.658 10.863 1.00 98.00 214 ARG A O 1
ATOM 1710 N N . ASP A 1 215 ? -1.299 14.531 11.303 1.00 98.00 215 ASP A N 1
ATOM 1711 C CA . ASP A 1 215 ? -0.857 14.677 9.916 1.00 98.00 215 ASP A CA 1
ATOM 1712 C C . ASP A 1 215 ? -1.183 13.434 9.078 1.00 98.00 215 ASP A C 1
ATOM 1714 O O . ASP A 1 215 ? -1.379 13.542 7.870 1.00 98.00 215 ASP A O 1
ATOM 1718 N N . GLU A 1 216 ? -1.351 12.275 9.719 1.00 96.94 216 GLU A N 1
ATOM 1719 C CA . GLU A 1 216 ? -1.816 11.036 9.077 1.00 96.94 216 GLU A CA 1
ATOM 1720 C C . GLU A 1 216 ? -3.300 11.074 8.672 1.00 96.94 216 GLU A C 1
ATOM 1722 O O . GLU A 1 216 ? -3.775 10.156 8.009 1.00 96.94 216 GLU A O 1
ATOM 1727 N N . LEU A 1 217 ? -4.033 12.132 9.040 1.00 97.88 217 LEU A N 1
ATOM 1728 C CA . LEU A 1 217 ? -5.400 12.388 8.576 1.00 97.88 217 LEU A CA 1
ATOM 1729 C C . LEU A 1 217 ? -5.441 13.192 7.268 1.00 97.88 217 LEU A C 1
ATOM 1731 O O . LEU A 1 217 ? -6.524 13.508 6.781 1.00 97.88 217 LEU A O 1
ATOM 1735 N N . ALA A 1 218 ? -4.297 13.595 6.719 1.00 98.25 218 ALA A N 1
ATOM 1736 C CA . ALA A 1 218 ? -4.265 14.373 5.489 1.00 98.25 218 ALA A CA 1
ATOM 1737 C C . ALA A 1 218 ? -4.778 13.561 4.287 1.00 98.25 218 ALA A C 1
ATOM 1739 O O . ALA A 1 218 ? -4.463 12.381 4.153 1.00 98.25 218 ALA A O 1
ATOM 1740 N N . SER A 1 219 ? -5.503 14.224 3.386 1.00 98.56 219 SER A N 1
ATOM 1741 C CA . SER A 1 219 ? -5.851 13.676 2.067 1.00 98.56 219 SER A CA 1
ATOM 1742 C C . SER A 1 219 ? -4.862 14.173 1.021 1.00 98.56 219 SER A C 1
ATOM 1744 O O . SER A 1 219 ? -4.299 15.259 1.177 1.00 98.56 219 SER A O 1
ATOM 1746 N N . PHE A 1 220 ? -4.628 13.409 -0.037 1.00 98.44 220 PHE A N 1
ATOM 1747 C CA . PHE A 1 220 ? -3.698 13.803 -1.088 1.00 98.44 220 PHE A CA 1
ATOM 1748 C C . PHE A 1 220 ? -4.414 14.584 -2.194 1.00 98.44 220 PHE A C 1
ATOM 1750 O O . PHE A 1 220 ? -5.230 14.041 -2.933 1.00 98.44 220 PHE A O 1
ATOM 1757 N N . ASP A 1 221 ? -4.085 15.866 -2.340 1.00 98.06 221 ASP A N 1
ATOM 1758 C CA . ASP A 1 221 ? -4.595 16.699 -3.426 1.00 98.06 221 ASP A CA 1
ATOM 1759 C C . ASP A 1 221 ? -3.660 16.607 -4.628 1.00 98.06 221 ASP A C 1
ATOM 1761 O O . ASP A 1 221 ? -2.668 17.332 -4.717 1.00 98.06 221 ASP A O 1
ATOM 1765 N N . TYR A 1 222 ? -3.985 15.723 -5.567 1.00 96.38 222 TYR A N 1
ATOM 1766 C CA . TYR A 1 222 ? -3.200 15.546 -6.787 1.00 96.38 222 TYR A CA 1
ATOM 1767 C C . TYR A 1 222 ? -3.467 16.619 -7.857 1.00 96.38 222 TYR A C 1
ATOM 1769 O O . TYR A 1 222 ? -2.715 16.712 -8.830 1.00 96.38 222 TYR A O 1
ATOM 1777 N N . LYS A 1 223 ? -4.525 17.430 -7.712 1.00 94.25 223 LYS A N 1
ATOM 1778 C CA . LYS A 1 223 ? -4.963 18.388 -8.740 1.00 94.25 223 LYS A CA 1
ATOM 1779 C C . LYS A 1 223 ? -4.381 19.775 -8.496 1.00 94.25 223 LYS A C 1
ATOM 1781 O O . LYS A 1 223 ? -3.745 20.337 -9.392 1.00 94.25 223 LYS A O 1
ATOM 1786 N N . THR A 1 224 ? -4.593 20.327 -7.302 1.00 95.62 224 THR A N 1
ATOM 1787 C CA . THR A 1 224 ? -4.296 21.738 -7.010 1.00 95.62 224 THR A CA 1
ATOM 1788 C C . THR A 1 224 ? -2.975 21.883 -6.269 1.00 95.62 224 THR A C 1
ATOM 1790 O O . THR A 1 224 ? -2.029 22.481 -6.791 1.00 95.62 224 THR A O 1
ATOM 1793 N N . GLU A 1 225 ? -2.878 21.333 -5.061 1.00 97.06 225 GLU A N 1
ATOM 1794 C CA . GLU A 1 225 ? -1.687 21.490 -4.222 1.00 97.06 225 GLU A CA 1
ATOM 1795 C C . GLU A 1 225 ? -0.545 20.548 -4.629 1.00 97.06 225 GLU A C 1
ATOM 1797 O O . GLU A 1 225 ? 0.627 20.899 -4.437 1.00 97.06 225 GLU A O 1
ATOM 1802 N N . LYS A 1 226 ? -0.863 19.398 -5.240 1.00 97.12 226 LYS A N 1
ATOM 1803 C CA . LYS A 1 226 ? 0.076 18.305 -5.559 1.00 97.12 226 LYS A CA 1
ATOM 1804 C C . LYS A 1 226 ? 0.846 17.843 -4.323 1.00 97.12 226 LYS A C 1
ATOM 1806 O O . LYS A 1 226 ? 2.077 17.797 -4.341 1.00 97.12 226 LYS A O 1
ATOM 1811 N N . ALA A 1 227 ? 0.120 17.649 -3.225 1.00 98.25 227 ALA A N 1
ATOM 1812 C CA . ALA A 1 227 ? 0.650 17.412 -1.885 1.00 98.25 227 ALA A CA 1
ATOM 1813 C C . ALA A 1 227 ? -0.431 16.836 -0.956 1.00 98.25 227 ALA A C 1
ATOM 1815 O O . ALA A 1 227 ? -1.625 16.926 -1.240 1.00 98.25 227 ALA A O 1
ATOM 1816 N N . TYR A 1 228 ? -0.022 16.321 0.206 1.00 98.69 228 TYR A N 1
ATOM 1817 C CA . TYR A 1 228 ? -0.960 16.047 1.296 1.00 98.69 228 TYR A CA 1
ATOM 1818 C C . TYR A 1 228 ? -1.522 17.351 1.883 1.00 98.69 228 TYR A C 1
ATOM 1820 O O . TYR A 1 228 ? -0.800 18.337 2.059 1.00 98.69 228 TYR A O 1
ATOM 1828 N N . VAL A 1 229 ? -2.807 17.342 2.232 1.00 98.69 229 VAL A N 1
ATOM 1829 C CA . VAL A 1 229 ? -3.562 18.491 2.738 1.00 98.69 229 VAL A CA 1
ATOM 1830 C C . VAL A 1 229 ? -4.439 18.076 3.922 1.00 98.69 229 VAL A C 1
ATOM 1832 O O . VAL A 1 229 ? -5.225 17.131 3.838 1.00 98.69 229 VAL A O 1
ATOM 1835 N N . LEU A 1 230 ? -4.350 18.824 5.024 1.00 98.44 230 LEU A N 1
ATOM 1836 C CA . LEU A 1 230 ? -5.397 18.856 6.046 1.00 98.44 230 LEU A CA 1
ATOM 1837 C C . LEU A 1 230 ? -6.324 20.032 5.756 1.00 98.44 230 LEU A C 1
ATOM 1839 O O . LEU A 1 230 ? -5.969 21.196 5.978 1.00 98.44 230 LEU A O 1
ATOM 1843 N N . SER A 1 231 ? -7.525 19.713 5.288 1.00 98.31 231 SER A N 1
ATOM 1844 C CA . SER A 1 231 ? -8.593 20.677 5.053 1.00 98.31 231 SER A CA 1
ATOM 1845 C C . SER A 1 231 ? -8.964 21.390 6.353 1.00 98.31 231 SER A C 1
ATOM 1847 O O . SER A 1 231 ? -9.008 20.789 7.434 1.00 98.31 231 SER A O 1
ATOM 1849 N N . LYS A 1 232 ? -9.247 22.689 6.254 1.00 98.25 232 LYS A N 1
ATOM 1850 C CA . LYS A 1 232 ? -9.788 23.476 7.367 1.00 98.25 232 LYS A CA 1
ATOM 1851 C C . LYS A 1 232 ? -11.167 22.938 7.756 1.00 98.25 232 LYS A C 1
ATOM 1853 O O . LYS A 1 232 ? -11.979 22.650 6.885 1.00 98.25 232 LYS A O 1
ATOM 1858 N N . GLY A 1 233 ? -11.476 22.919 9.050 1.00 98.00 233 GLY A N 1
ATOM 1859 C CA . GLY A 1 233 ? -12.821 22.616 9.535 1.00 98.00 233 GLY A CA 1
ATOM 1860 C C . GLY A 1 233 ? -12.829 21.688 10.738 1.00 98.00 233 GLY A C 1
ATOM 1861 O O . GLY A 1 233 ? -11.824 21.531 11.433 1.00 98.00 233 GLY A O 1
ATOM 1862 N N . THR A 1 234 ? -13.994 21.104 10.996 1.00 98.31 234 THR A N 1
ATOM 1863 C CA . THR A 1 234 ? -14.205 20.197 12.123 1.00 98.31 234 THR A CA 1
ATOM 1864 C C . THR A 1 234 ? -13.927 18.761 11.709 1.00 98.31 234 THR A C 1
ATOM 1866 O O . THR A 1 234 ? -14.549 18.248 10.785 1.00 98.31 234 THR A O 1
ATOM 1869 N N . TYR A 1 235 ? -13.022 18.117 12.435 1.00 98.44 235 TYR A N 1
ATOM 1870 C CA . TYR A 1 235 ? -12.783 16.683 12.404 1.00 98.44 235 TYR A CA 1
ATOM 1871 C C . TYR A 1 235 ? -13.564 16.064 13.558 1.00 98.44 235 TYR A C 1
ATOM 1873 O O . TYR A 1 235 ? -13.304 16.381 14.725 1.00 98.44 235 TYR A O 1
ATOM 1881 N N . LYS A 1 236 ? -14.535 15.208 13.245 1.00 97.19 236 LYS A N 1
ATOM 1882 C CA . LYS A 1 236 ? -15.384 14.554 14.243 1.00 97.19 236 LYS A CA 1
ATOM 1883 C C . LYS A 1 236 ? -14.941 13.112 14.421 1.00 97.19 236 LYS A C 1
ATOM 1885 O O . LYS A 1 236 ? -15.127 12.284 13.535 1.00 97.19 236 LYS A O 1
ATOM 1890 N N . PHE A 1 237 ? -14.380 12.814 15.583 1.00 96.94 237 PHE A N 1
ATOM 1891 C CA . PHE A 1 237 ? -14.018 11.463 15.979 1.00 96.94 237 PHE A CA 1
ATOM 1892 C C . PHE A 1 237 ? -15.178 10.790 16.691 1.00 96.94 237 PHE A C 1
ATOM 1894 O O . PHE A 1 237 ? -15.851 11.427 17.509 1.00 96.94 237 PHE A O 1
ATOM 1901 N N . TYR A 1 238 ? -15.392 9.506 16.425 1.00 93.50 238 TYR A N 1
ATOM 1902 C CA . TYR A 1 238 ? -16.433 8.749 17.105 1.00 93.50 238 TYR A CA 1
ATOM 1903 C C . TYR A 1 238 ? -16.145 7.250 17.211 1.00 93.50 238 TYR A C 1
ATOM 1905 O O . TYR A 1 238 ? -15.360 6.681 16.454 1.00 93.50 238 TYR A O 1
ATOM 1913 N N . LEU A 1 239 ? -16.791 6.633 18.197 1.00 91.25 239 LEU A N 1
ATOM 1914 C CA . LEU A 1 239 ? -16.787 5.202 18.490 1.00 91.25 239 LEU A CA 1
ATOM 1915 C C . LEU A 1 239 ? -18.242 4.745 18.570 1.00 91.25 239 LEU A C 1
ATOM 1917 O O . LEU A 1 239 ? -18.975 5.253 19.419 1.00 91.25 239 LEU A O 1
ATOM 1921 N N . ASP A 1 240 ? -18.636 3.787 17.736 1.00 88.44 240 ASP A N 1
ATOM 1922 C CA . ASP A 1 240 ? -19.922 3.095 17.861 1.00 88.44 240 ASP A CA 1
ATOM 1923 C C . ASP A 1 240 ? -19.696 1.711 18.480 1.00 88.44 240 ASP A C 1
ATOM 1925 O O . ASP A 1 240 ? -18.955 0.880 17.948 1.00 88.44 240 ASP A O 1
ATOM 1929 N N . TYR A 1 241 ? -20.325 1.477 19.629 1.00 86.81 241 TYR A N 1
ATOM 1930 C CA . TYR A 1 241 ? -20.311 0.197 20.337 1.00 86.81 241 TYR A CA 1
ATOM 1931 C C . TYR A 1 241 ? -21.720 -0.389 20.518 1.00 86.81 241 TYR A C 1
ATOM 1933 O O . TYR A 1 241 ? -21.929 -1.245 21.379 1.00 86.81 241 TYR A O 1
ATOM 1941 N N . GLY A 1 242 ? -22.683 0.064 19.712 1.00 79.69 242 GLY A N 1
ATOM 1942 C CA . GLY A 1 242 ? -24.056 -0.417 19.663 1.00 79.69 242 GLY A CA 1
ATOM 1943 C C . GLY A 1 242 ? -24.182 -1.847 19.131 1.00 79.69 242 GLY A C 1
ATOM 1944 O O . GLY A 1 242 ? -23.256 -2.654 19.197 1.00 79.69 242 GLY A O 1
ATOM 1945 N N . LYS A 1 243 ? -25.358 -2.185 18.589 1.00 72.38 243 LYS A N 1
ATOM 1946 C CA . LYS A 1 243 ? -25.753 -3.569 18.253 1.00 72.38 243 LYS A CA 1
ATOM 1947 C C . LYS A 1 243 ? -24.707 -4.343 17.440 1.00 72.38 243 LYS A C 1
ATOM 1949 O O . LYS A 1 243 ? -24.507 -5.530 17.686 1.00 72.38 243 LYS A O 1
ATOM 1954 N N . TYR A 1 244 ? -24.063 -3.684 16.482 1.00 69.31 244 TYR A N 1
ATOM 1955 C CA . TYR A 1 244 ? -23.056 -4.300 15.617 1.00 69.31 244 TYR A CA 1
ATOM 1956 C C . TYR A 1 244 ? -21.627 -3.884 15.971 1.00 69.31 244 TYR A C 1
ATOM 1958 O O . TYR A 1 244 ? -20.688 -4.476 15.444 1.00 69.31 244 TYR A O 1
ATOM 1966 N N . GLY A 1 245 ? -21.459 -2.931 16.900 1.00 66.31 245 GLY A N 1
ATOM 1967 C CA . GLY A 1 245 ? -20.183 -2.343 17.311 1.00 66.31 245 GLY A CA 1
ATOM 1968 C C . GLY A 1 245 ? -19.326 -1.884 16.135 1.00 66.31 245 GLY A C 1
ATOM 1969 O O . GLY A 1 245 ? -18.131 -2.150 16.131 1.00 66.31 245 GLY A O 1
ATOM 1970 N N . SER A 1 246 ? -19.961 -1.295 15.125 1.00 69.56 246 SER A N 1
ATOM 1971 C CA . SER A 1 246 ? -19.394 -0.898 13.836 1.00 69.56 246 SER A CA 1
ATOM 1972 C C . SER A 1 246 ? -19.897 0.489 13.459 1.00 69.56 246 SER A C 1
ATOM 1974 O O . SER A 1 246 ? -20.980 0.865 13.878 1.00 69.56 246 SER A O 1
ATOM 1976 N N . HIS A 1 247 ? -19.165 1.216 12.617 1.00 65.06 247 HIS A N 1
ATOM 1977 C CA . HIS A 1 247 ? -19.423 2.615 12.244 1.00 65.06 247 HIS A CA 1
ATOM 1978 C C . HIS A 1 247 ? -20.655 2.878 11.362 1.00 65.06 247 HIS A C 1
ATOM 1980 O O . HIS A 1 247 ? -20.676 3.889 10.669 1.00 65.06 247 HIS A O 1
ATOM 1986 N N . CYS A 1 248 ? -21.654 1.995 11.351 1.00 62.59 248 CYS A N 1
ATOM 1987 C CA . CYS A 1 248 ? -22.783 2.084 10.430 1.00 62.59 248 CYS A CA 1
ATOM 1988 C C . CYS A 1 248 ? -23.502 3.430 10.614 1.00 62.59 248 CYS A C 1
ATOM 1990 O O . CYS A 1 248 ? -24.214 3.636 11.603 1.00 62.59 248 CYS A O 1
ATOM 1992 N N . TRP A 1 249 ? -23.293 4.370 9.686 1.00 58.75 249 TRP A N 1
ATOM 1993 C CA . TRP A 1 249 ? -23.764 5.751 9.814 1.00 58.75 249 TRP A CA 1
ATOM 1994 C C . TRP A 1 249 ? -25.295 5.808 9.870 1.00 58.75 249 TRP A C 1
ATOM 1996 O O . TRP A 1 249 ? -25.890 6.575 10.629 1.00 58.75 249 TRP A O 1
ATOM 2006 N N . ALA A 1 250 ? -25.932 4.919 9.110 1.00 55.78 250 ALA A N 1
ATOM 2007 C CA . ALA A 1 250 ? -27.379 4.781 9.055 1.00 55.78 250 ALA A CA 1
ATOM 2008 C C . ALA A 1 250 ? -28.013 4.337 10.387 1.00 55.78 250 ALA A C 1
ATOM 2010 O O . ALA A 1 250 ? -29.178 4.638 10.627 1.00 55.78 250 ALA A O 1
ATOM 2011 N N . GLU A 1 251 ? -27.253 3.663 11.256 1.00 59.03 251 GLU A N 1
ATOM 2012 C CA . GLU A 1 251 ? -27.718 3.145 12.553 1.00 59.03 251 GLU A CA 1
ATOM 2013 C C . GLU A 1 251 ? -27.139 3.929 13.751 1.00 59.03 251 GLU A C 1
ATOM 2015 O O . GLU A 1 251 ? -27.689 3.883 14.853 1.00 59.03 251 GLU A O 1
ATOM 2020 N N . THR A 1 252 ? -26.056 4.695 13.558 1.00 59.19 252 THR A N 1
ATOM 2021 C CA . THR A 1 252 ? -25.421 5.523 14.611 1.00 59.19 252 THR A CA 1
ATOM 2022 C C . THR A 1 252 ? -26.262 6.734 15.006 1.00 59.19 252 THR A C 1
ATOM 2024 O O . THR A 1 252 ? -26.069 7.269 16.098 1.00 59.19 252 THR A O 1
ATOM 2027 N N . ALA A 1 253 ? -27.192 7.181 14.157 1.00 51.84 253 ALA A N 1
ATOM 2028 C CA . ALA A 1 253 ? -28.020 8.357 14.424 1.00 51.84 253 ALA A CA 1
ATOM 2029 C C . ALA A 1 253 ? -29.049 8.161 15.562 1.00 51.84 253 ALA A C 1
ATOM 2031 O O . ALA A 1 253 ? -29.576 9.156 16.057 1.00 51.84 253 ALA A O 1
ATOM 2032 N N . ASP A 1 254 ? -29.290 6.919 16.007 1.00 47.44 254 ASP A N 1
ATOM 2033 C CA . ASP A 1 254 ? -30.409 6.556 16.892 1.00 47.44 254 ASP A CA 1
ATOM 2034 C C . ASP A 1 254 ? -30.006 5.768 18.165 1.00 47.44 254 ASP A C 1
ATOM 2036 O O . ASP A 1 254 ? -30.812 5.010 18.711 1.00 47.44 254 ASP A O 1
ATOM 2040 N N . SER A 1 255 ? -28.784 5.927 18.707 1.00 61.12 255 SER A N 1
ATOM 2041 C CA . SER A 1 255 ? -28.433 5.224 19.959 1.00 61.12 255 SER A CA 1
ATOM 2042 C C . SER A 1 255 ? -27.591 5.993 20.984 1.00 61.12 255 SER A C 1
ATOM 2044 O O . SER A 1 255 ? -26.686 6.753 20.651 1.00 61.12 255 SER A O 1
ATOM 2046 N N . ASP A 1 256 ? -27.834 5.693 22.267 1.00 73.38 256 ASP A N 1
ATOM 2047 C CA . ASP A 1 256 ? -27.021 6.111 23.425 1.00 73.38 256 ASP A CA 1
ATOM 2048 C C . ASP A 1 256 ? -25.614 5.453 23.453 1.00 73.38 256 ASP A C 1
ATOM 2050 O O . ASP A 1 256 ? -24.858 5.634 24.410 1.00 73.38 256 ASP A O 1
ATOM 2054 N N . ASN A 1 257 ? -25.247 4.672 22.423 1.00 85.75 257 ASN A N 1
ATOM 2055 C CA . ASN A 1 257 ? -24.021 3.864 22.361 1.00 85.75 257 ASN A CA 1
ATOM 2056 C C . ASN A 1 257 ? -22.951 4.439 21.416 1.00 85.75 257 ASN A C 1
ATOM 2058 O O . ASN A 1 257 ? -22.143 3.695 20.858 1.00 85.75 257 ASN A O 1
ATOM 2062 N N . VAL A 1 258 ? -22.929 5.763 21.250 1.00 89.31 258 VAL A N 1
ATOM 2063 C CA . VAL A 1 258 ? -21.918 6.469 20.455 1.00 89.31 258 VAL A CA 1
ATOM 2064 C C . VAL A 1 258 ? -21.144 7.437 21.341 1.00 89.31 258 VAL A C 1
ATOM 2066 O O . VAL A 1 258 ? -21.723 8.289 22.013 1.00 89.31 258 VAL A O 1
ATOM 2069 N N . LEU A 1 259 ? -19.816 7.325 21.338 1.00 92.56 259 LEU A N 1
ATOM 2070 C CA . LEU A 1 259 ? -18.935 8.337 21.923 1.00 92.56 259 LEU A CA 1
ATOM 2071 C C . LEU A 1 259 ? -18.427 9.241 20.807 1.00 92.56 259 LEU A C 1
ATOM 2073 O O . LEU A 1 259 ? -18.011 8.734 19.771 1.00 92.56 259 LEU A O 1
ATOM 2077 N N . SER A 1 260 ? -18.397 10.556 21.020 1.00 93.69 260 SER A N 1
ATOM 2078 C CA . SER A 1 260 ? -17.876 11.496 20.025 1.00 93.69 260 SER A CA 1
ATOM 2079 C C . SER A 1 260 ? -17.045 12.612 20.637 1.00 93.69 260 SER A C 1
ATOM 2081 O O . SER A 1 260 ? -17.328 13.074 21.744 1.00 93.69 260 SER A O 1
ATOM 2083 N N . TRP A 1 261 ? -16.058 13.083 19.887 1.00 97.19 261 TRP A N 1
ATOM 2084 C CA . TRP A 1 261 ? -15.250 14.248 20.225 1.00 97.19 261 TRP A CA 1
ATOM 2085 C C . TRP A 1 261 ? -14.832 14.983 18.952 1.00 97.19 261 TRP A C 1
ATOM 2087 O O . TRP A 1 261 ? -14.555 14.359 17.930 1.00 97.19 261 TRP A O 1
ATOM 2097 N N . GLU A 1 262 ? -14.785 16.309 19.008 1.00 97.75 262 GLU A N 1
ATOM 2098 C CA . GLU A 1 262 ? -14.513 17.151 17.846 1.00 97.75 262 GLU A CA 1
ATOM 2099 C C . GLU A 1 262 ? -13.225 17.952 18.020 1.00 97.75 262 GLU A C 1
ATOM 2101 O O . GLU A 1 262 ? -12.938 18.493 19.090 1.00 97.75 262 GLU A O 1
ATOM 2106 N N . TYR A 1 263 ? -12.486 18.081 16.922 1.00 98.25 263 TYR A N 1
ATOM 2107 C CA . TYR A 1 263 ? -11.332 18.957 16.795 1.00 98.25 263 TYR A CA 1
ATOM 2108 C C . TYR A 1 263 ? -11.553 19.941 15.650 1.00 98.25 263 TYR A C 1
ATOM 2110 O O . TYR A 1 263 ? -11.805 19.540 14.518 1.00 98.25 263 TYR A O 1
ATOM 2118 N N . SER A 1 264 ? -11.437 21.239 15.926 1.00 97.94 264 SER A N 1
ATOM 2119 C CA . SER A 1 264 ? -11.520 22.279 14.896 1.00 97.94 264 SER A CA 1
ATOM 2120 C C . SER A 1 264 ? -10.127 22.725 14.466 1.00 97.94 264 SER A C 1
ATOM 2122 O O . SER A 1 264 ? -9.393 23.330 15.250 1.00 97.94 264 SER A O 1
ATOM 2124 N N . LEU A 1 265 ? -9.787 22.484 13.201 1.00 98.12 265 LEU A N 1
ATOM 2125 C CA . LEU A 1 265 ? -8.597 23.041 12.573 1.00 98.12 265 LEU A CA 1
ATOM 2126 C C . LEU A 1 265 ? -8.936 24.413 11.974 1.00 98.12 265 LEU A C 1
ATOM 2128 O O . LEU A 1 265 ? -9.774 24.523 11.079 1.00 98.12 265 LEU A O 1
ATOM 2132 N N . GLY A 1 266 ? -8.290 25.467 12.479 1.00 97.31 266 GLY A N 1
ATOM 2133 C CA . GLY A 1 266 ? -8.612 26.852 12.113 1.00 97.31 266 GLY A CA 1
ATOM 2134 C C . GLY A 1 266 ? -8.212 27.256 10.689 1.00 97.31 266 GLY A C 1
ATOM 2135 O O . GLY A 1 266 ? -8.855 28.134 10.104 1.00 97.31 266 GLY A O 1
ATOM 2136 N N . GLU A 1 267 ? -7.189 26.615 10.118 1.00 97.25 267 GLU A N 1
ATOM 2137 C CA . GLU A 1 267 ? -6.627 26.927 8.799 1.00 97.25 267 GLU A CA 1
ATOM 2138 C C . GLU A 1 267 ? -6.167 25.660 8.071 1.00 97.25 267 GLU A C 1
ATOM 2140 O O . GLU A 1 267 ? -5.745 24.697 8.708 1.00 97.25 267 GLU A O 1
ATOM 2145 N N . LYS A 1 268 ? -6.240 25.676 6.733 1.00 97.69 268 LYS A N 1
ATOM 2146 C CA . LYS A 1 268 ? -5.766 24.582 5.877 1.00 97.69 268 LYS A CA 1
ATOM 2147 C C . LYS A 1 268 ? -4.253 24.415 6.045 1.00 97.69 268 LYS A C 1
ATOM 2149 O O . LYS A 1 268 ? -3.522 25.404 5.976 1.00 97.69 268 LYS A O 1
ATOM 2154 N N . ILE A 1 269 ? -3.782 23.181 6.207 1.00 98.25 269 ILE A N 1
ATOM 2155 C CA . ILE A 1 269 ? -2.349 22.852 6.224 1.00 98.25 269 ILE A CA 1
ATOM 2156 C C . ILE A 1 269 ? -2.015 22.104 4.936 1.00 98.25 269 ILE A C 1
ATOM 2158 O O . ILE A 1 269 ? -2.649 21.102 4.627 1.00 98.25 269 ILE A O 1
ATOM 2162 N N . VAL A 1 270 ? -1.007 22.583 4.207 1.00 98.56 270 VAL A N 1
ATOM 2163 C CA . VAL A 1 270 ? -0.481 21.938 2.996 1.00 98.56 270 VAL A CA 1
ATOM 2164 C C . VAL A 1 270 ? 0.928 21.434 3.294 1.00 98.56 270 VAL A C 1
ATOM 2166 O O . VAL A 1 270 ? 1.799 22.230 3.669 1.00 98.56 270 VAL A O 1
ATOM 2169 N N . PHE A 1 271 ? 1.148 20.131 3.134 1.00 98.44 271 PHE A N 1
ATOM 2170 C CA . PHE A 1 271 ? 2.431 19.486 3.395 1.00 98.44 271 PHE A CA 1
ATOM 2171 C C . PHE A 1 271 ? 3.315 19.512 2.145 1.00 98.44 271 PHE A C 1
ATOM 2173 O O . PHE A 1 271 ? 3.338 18.565 1.362 1.00 98.44 271 PHE A O 1
ATOM 2180 N N . LYS A 1 272 ? 4.002 20.637 1.922 1.00 97.44 272 LYS A N 1
ATOM 2181 C CA . LYS A 1 272 ? 4.793 20.897 0.714 1.00 97.44 272 LYS A CA 1
ATOM 2182 C C . LYS A 1 272 ? 6.106 21.612 1.029 1.00 97.44 272 LYS A C 1
ATOM 2184 O O . LYS A 1 272 ? 6.178 22.442 1.939 1.00 97.44 272 LYS A O 1
ATOM 2189 N N . GLY A 1 273 ? 7.138 21.330 0.232 1.00 95.44 273 GLY A N 1
ATOM 2190 C CA . GLY A 1 273 ? 8.483 21.878 0.433 1.00 95.44 273 GLY A CA 1
ATOM 2191 C C . GLY A 1 273 ? 9.070 21.395 1.759 1.00 95.44 273 GLY A C 1
ATOM 2192 O O . GLY A 1 273 ? 9.076 20.196 2.023 1.00 95.44 273 GLY A O 1
ATOM 2193 N N . ASP A 1 274 ? 9.495 22.319 2.618 1.00 95.31 274 ASP A N 1
ATOM 2194 C CA . ASP A 1 274 ? 10.068 21.985 3.932 1.00 95.31 274 ASP A CA 1
ATOM 2195 C C . ASP A 1 274 ? 9.012 21.554 4.970 1.00 95.31 274 ASP A C 1
ATOM 2197 O O . ASP A 1 274 ? 9.353 21.054 6.043 1.00 95.31 274 ASP A O 1
ATOM 2201 N N . LYS A 1 275 ? 7.717 21.747 4.678 1.00 95.62 275 LYS A N 1
ATOM 2202 C CA . LYS A 1 275 ? 6.608 21.348 5.556 1.00 95.62 275 LYS A CA 1
ATOM 2203 C C . LYS A 1 275 ? 6.137 19.941 5.200 1.00 95.62 275 LYS A C 1
ATOM 2205 O O . LYS A 1 275 ? 5.158 19.797 4.485 1.00 95.62 275 LYS A O 1
ATOM 2210 N N . LYS A 1 276 ? 6.813 18.913 5.697 1.00 96.56 276 LYS A N 1
ATOM 2211 C CA . LYS A 1 276 ? 6.409 17.508 5.517 1.00 96.56 276 LYS A CA 1
ATOM 2212 C C . LYS A 1 276 ? 5.488 17.031 6.644 1.00 96.56 276 LYS A C 1
ATOM 2214 O O . LYS A 1 276 ? 5.479 17.651 7.708 1.00 96.56 276 LYS A O 1
ATOM 2219 N N . ARG A 1 277 ? 4.751 15.933 6.434 1.00 96.81 277 ARG A N 1
ATOM 2220 C CA . ARG A 1 277 ? 4.111 15.215 7.551 1.00 96.81 277 ARG A CA 1
ATOM 2221 C C . ARG A 1 277 ? 5.200 14.677 8.477 1.00 96.81 277 ARG A C 1
ATOM 2223 O O . ARG A 1 277 ? 6.306 14.370 8.020 1.00 96.81 277 ARG A O 1
ATOM 2230 N N . ASP A 1 278 ? 4.894 14.530 9.761 1.00 93.75 278 ASP A N 1
ATOM 2231 C CA . ASP A 1 278 ? 5.869 14.042 10.748 1.00 93.75 278 ASP A CA 1
ATOM 2232 C C . ASP A 1 278 ? 6.533 12.720 10.340 1.00 93.75 278 ASP A C 1
ATOM 2234 O O . ASP A 1 278 ? 7.730 12.534 10.565 1.00 93.75 278 ASP A O 1
ATOM 2238 N N . SER A 1 279 ? 5.764 11.831 9.711 1.00 94.06 279 SER A N 1
ATOM 2239 C CA . SER A 1 279 ? 6.186 10.481 9.344 1.00 94.06 279 SER A CA 1
ATOM 2240 C C . SER A 1 279 ? 6.955 10.380 8.020 1.00 94.06 279 SER A C 1
ATOM 2242 O O . SER A 1 279 ? 7.551 9.340 7.758 1.00 94.06 279 SER A O 1
ATOM 2244 N N . ASP A 1 280 ? 6.939 11.414 7.171 1.00 96.75 280 ASP A N 1
ATOM 2245 C CA . ASP A 1 280 ? 7.627 11.402 5.873 1.00 96.75 280 ASP A CA 1
ATOM 2246 C C . ASP A 1 280 ? 9.096 11.828 6.024 1.00 96.75 280 ASP A C 1
ATOM 2248 O O . ASP A 1 280 ? 9.426 12.624 6.902 1.00 96.75 280 ASP A O 1
ATOM 2252 N N . LEU A 1 281 ? 9.996 11.378 5.149 1.00 96.56 281 LEU A N 1
ATOM 2253 C CA . LEU A 1 281 ? 11.358 11.923 5.060 1.00 96.56 281 LEU A CA 1
ATOM 2254 C C . LEU A 1 281 ? 11.390 13.263 4.323 1.00 96.56 281 LEU A C 1
ATOM 2256 O O . LEU A 1 281 ? 12.069 14.196 4.761 1.00 96.56 281 LEU A O 1
ATOM 2260 N N . ILE A 1 282 ? 10.618 13.372 3.242 1.00 97.25 282 ILE A N 1
ATOM 2261 C CA . ILE A 1 282 ? 10.420 14.593 2.454 1.00 97.25 282 ILE A CA 1
ATOM 2262 C C . ILE A 1 282 ? 8.933 14.782 2.163 1.00 97.25 282 ILE A C 1
ATOM 2264 O O . ILE A 1 282 ? 8.163 13.828 2.187 1.00 97.25 282 ILE A O 1
ATOM 2268 N N . SER A 1 283 ? 8.517 16.010 1.861 1.00 97.19 283 SER A N 1
ATOM 2269 C CA . SER A 1 283 ? 7.129 16.263 1.465 1.00 97.19 283 SER A CA 1
ATOM 2270 C C . SER A 1 283 ? 6.793 15.535 0.164 1.00 97.19 283 SER A C 1
ATOM 2272 O O . SER A 1 283 ? 7.492 15.715 -0.836 1.00 97.19 283 SER A O 1
ATOM 2274 N N . ALA A 1 284 ? 5.706 14.763 0.173 1.00 97.62 284 ALA A N 1
ATOM 2275 C CA . ALA A 1 284 ? 5.210 14.094 -1.020 1.00 97.62 284 ALA A CA 1
ATOM 2276 C C . ALA A 1 284 ? 4.788 15.104 -2.097 1.00 97.62 284 ALA A C 1
ATOM 2278 O O . ALA A 1 284 ? 4.258 16.180 -1.804 1.00 97.62 284 ALA A O 1
ATOM 2279 N N . THR A 1 285 ? 5.009 14.730 -3.353 1.00 96.88 285 THR A N 1
ATOM 2280 C CA . THR A 1 285 ? 4.548 15.474 -4.536 1.00 96.88 285 THR A CA 1
ATOM 2281 C C . THR A 1 285 ? 3.868 14.517 -5.505 1.00 96.88 285 THR A C 1
ATOM 2283 O O . THR A 1 285 ? 3.905 13.310 -5.277 1.00 96.88 285 THR A O 1
ATOM 2286 N N . ASN A 1 286 ? 3.240 15.014 -6.574 1.00 96.94 286 ASN A N 1
ATOM 2287 C CA . ASN A 1 286 ? 2.707 14.109 -7.590 1.00 96.94 286 ASN A CA 1
ATOM 2288 C C . ASN A 1 286 ? 3.823 13.259 -8.198 1.00 96.94 286 ASN A C 1
ATOM 2290 O O . ASN A 1 286 ? 4.831 13.790 -8.666 1.00 96.94 286 ASN A O 1
ATOM 2294 N N . GLN A 1 287 ? 3.610 11.952 -8.211 1.00 96.50 287 GLN A N 1
ATOM 2295 C CA . GLN A 1 287 ? 4.524 10.963 -8.773 1.00 96.50 287 GLN A CA 1
ATOM 2296 C C . GLN A 1 287 ? 3.869 10.124 -9.873 1.00 96.50 287 GLN A C 1
ATOM 2298 O O . GLN A 1 287 ? 4.564 9.453 -10.634 1.00 96.50 287 GLN A O 1
ATOM 2303 N N . PHE A 1 288 ? 2.544 10.206 -10.017 1.00 96.56 288 PHE A N 1
ATOM 2304 C CA . PHE A 1 288 ? 1.781 9.430 -10.991 1.00 96.56 288 PHE A CA 1
ATOM 2305 C C . PHE A 1 288 ? 1.025 10.325 -11.975 1.00 96.56 288 PHE A C 1
ATOM 2307 O O . PHE A 1 288 ? -0.068 9.989 -12.426 1.00 96.56 288 PHE A O 1
ATOM 2314 N N . ASP A 1 289 ? 1.623 11.455 -12.364 1.00 94.31 289 ASP A N 1
ATOM 2315 C CA . ASP A 1 289 ? 1.027 12.387 -13.332 1.00 94.31 289 ASP A CA 1
ATOM 2316 C C . ASP A 1 289 ? 0.648 11.694 -14.655 1.00 94.31 289 ASP A C 1
ATOM 2318 O O . ASP A 1 289 ? -0.382 12.010 -15.238 1.00 94.31 289 ASP A O 1
ATOM 2322 N N . SER A 1 290 ? 1.406 10.683 -15.094 1.00 90.50 290 SER A N 1
ATOM 2323 C CA . SER A 1 290 ? 1.089 9.885 -16.289 1.00 90.50 290 SER A CA 1
ATOM 2324 C C . SER A 1 290 ? -0.128 8.986 -16.156 1.00 90.50 290 SER A C 1
ATOM 2326 O O . SER A 1 290 ? -0.594 8.468 -17.159 1.00 90.50 290 SER A O 1
ATOM 2328 N N . VAL A 1 291 ? -0.592 8.752 -14.933 1.00 95.44 291 VAL A N 1
ATOM 2329 C CA . VAL A 1 291 ? -1.831 8.029 -14.643 1.00 95.44 291 VAL A CA 1
ATOM 2330 C C . VAL A 1 291 ? -2.967 9.033 -14.448 1.00 95.44 291 VAL A C 1
ATOM 2332 O O . VAL A 1 291 ? -4.058 8.828 -14.969 1.00 95.44 291 VAL A O 1
ATOM 2335 N N . ASN A 1 292 ? -2.683 10.156 -13.775 1.00 94.00 292 ASN A N 1
ATOM 2336 C CA . ASN A 1 292 ? -3.637 11.238 -13.508 1.00 94.00 292 ASN A CA 1
ATOM 2337 C C . ASN A 1 292 ? -4.196 11.896 -14.783 1.00 94.00 292 ASN A C 1
ATOM 2339 O O . ASN A 1 292 ? -5.261 12.499 -14.723 1.00 94.00 292 ASN A O 1
ATOM 2343 N N . ILE A 1 293 ? -3.483 11.818 -15.913 1.00 93.12 293 ILE A N 1
ATOM 2344 C CA . ILE A 1 293 ? -3.957 12.321 -17.217 1.00 93.12 293 ILE A CA 1
ATOM 2345 C C . ILE A 1 293 ? -4.842 11.323 -17.982 1.00 93.12 293 ILE A C 1
ATOM 2347 O O . ILE A 1 293 ? -5.481 11.716 -18.954 1.00 93.12 293 ILE A O 1
ATOM 2351 N N . GLY A 1 294 ? -4.884 10.055 -17.562 1.00 94.56 294 GLY A N 1
ATOM 2352 C CA . GLY A 1 294 ? -5.629 8.997 -18.245 1.00 94.56 294 GLY A CA 1
ATOM 2353 C C . GLY A 1 294 ? -4.974 8.482 -19.533 1.00 94.56 294 GLY A C 1
ATOM 2354 O O . GLY A 1 294 ? -3.841 8.828 -19.873 1.00 94.56 294 GLY A O 1
ATOM 2355 N N . ASP A 1 295 ? -5.706 7.625 -20.244 1.00 95.44 295 ASP A N 1
ATOM 2356 C CA . ASP A 1 295 ? -5.272 6.999 -21.502 1.00 95.44 295 ASP A CA 1
ATOM 2357 C C . ASP A 1 295 ? -5.919 7.638 -22.739 1.00 95.44 295 ASP A C 1
ATOM 2359 O O . ASP A 1 295 ? -5.750 7.144 -23.851 1.00 95.44 295 ASP A O 1
ATOM 2363 N N . GLY A 1 296 ? -6.690 8.711 -22.552 1.00 93.88 296 GLY A N 1
ATOM 2364 C CA . GLY A 1 296 ? -7.455 9.396 -23.590 1.00 93.88 296 GLY A CA 1
ATOM 2365 C C . GLY A 1 296 ? -8.867 8.841 -23.805 1.00 93.88 296 GLY A C 1
ATOM 2366 O O . GLY A 1 296 ? -9.769 9.636 -24.095 1.00 93.88 296 GLY A O 1
ATOM 2367 N N . ALA A 1 297 ? -9.082 7.533 -23.624 1.00 94.38 297 ALA A N 1
ATOM 2368 C CA . ALA A 1 297 ? -10.415 6.921 -23.583 1.00 94.38 297 ALA A CA 1
ATOM 2369 C C . ALA A 1 297 ? -11.070 7.118 -22.210 1.00 94.38 297 ALA A C 1
ATOM 2371 O O . ALA A 1 297 ? -12.252 7.443 -22.126 1.00 94.38 297 ALA A O 1
ATOM 2372 N N . TYR A 1 298 ? -10.268 6.961 -21.164 1.00 95.62 298 TYR A N 1
ATOM 2373 C CA . TYR A 1 298 ? -10.523 7.318 -19.785 1.00 95.62 298 TYR A CA 1
ATOM 2374 C C . TYR A 1 298 ? -9.822 8.631 -19.444 1.00 95.62 298 TYR A C 1
ATOM 2376 O O . TYR A 1 298 ? -8.640 8.837 -19.744 1.00 95.62 298 TYR A O 1
ATOM 2384 N N . LYS A 1 299 ? -10.584 9.512 -18.810 1.00 93.88 299 LYS A N 1
ATOM 2385 C CA . LYS A 1 299 ? -10.248 10.875 -18.421 1.00 93.88 299 LYS A CA 1
ATOM 2386 C C . LYS A 1 299 ? -10.679 11.079 -16.971 1.00 93.88 299 LYS A C 1
ATOM 2388 O O . LYS A 1 299 ? -11.860 11.352 -16.733 1.00 93.88 299 LYS A O 1
ATOM 2393 N N . PRO A 1 300 ? -9.755 10.965 -16.001 1.00 92.25 300 PRO A N 1
ATOM 2394 C CA . PRO A 1 300 ? -10.073 11.066 -14.575 1.00 92.25 300 PRO A CA 1
ATOM 2395 C C . PRO A 1 300 ? -10.895 12.305 -14.202 1.00 92.25 300 PRO A C 1
ATOM 2397 O O . PRO A 1 300 ? -11.722 12.272 -13.298 1.00 92.25 300 PRO A O 1
ATOM 2400 N N . GLU A 1 301 ? -10.714 13.424 -14.906 1.00 88.62 301 GLU A N 1
ATOM 2401 C CA . GLU A 1 301 ? -11.461 14.653 -14.648 1.00 88.62 301 GLU A CA 1
ATOM 2402 C C . GLU A 1 301 ? -12.971 14.553 -14.910 1.00 88.62 301 GLU A C 1
ATOM 2404 O O . GLU A 1 301 ? -13.726 15.341 -14.336 1.00 88.62 301 GLU A O 1
ATOM 2409 N N . THR A 1 302 ? -13.406 13.626 -15.767 1.00 90.75 302 THR A N 1
ATOM 2410 C CA . THR A 1 302 ? -14.820 13.418 -16.118 1.00 90.75 302 THR A CA 1
ATOM 2411 C C . THR A 1 302 ? -15.350 12.042 -15.751 1.00 90.75 302 THR A C 1
ATOM 2413 O O . THR A 1 302 ? -16.555 11.910 -15.563 1.00 90.75 302 THR A O 1
ATOM 2416 N N . ASP A 1 303 ? -14.482 11.035 -15.700 1.00 94.69 303 ASP A N 1
ATOM 2417 C CA . ASP A 1 303 ? -14.870 9.642 -15.495 1.00 94.69 303 ASP A CA 1
ATOM 2418 C C . ASP A 1 303 ? -14.820 9.212 -14.026 1.00 94.69 303 ASP A C 1
ATOM 2420 O O . ASP A 1 303 ? -15.535 8.284 -13.656 1.00 94.69 303 ASP A O 1
ATOM 2424 N N . ASP A 1 304 ? -14.015 9.872 -13.185 1.00 95.75 304 ASP A N 1
ATOM 2425 C CA . ASP A 1 304 ? -13.939 9.517 -11.768 1.00 95.75 304 ASP A CA 1
ATOM 2426 C C . ASP A 1 304 ? -15.252 9.840 -11.047 1.00 95.75 304 ASP A C 1
ATOM 2428 O O . ASP A 1 304 ? -15.843 10.915 -11.189 1.00 95.75 304 ASP A O 1
ATOM 2432 N N . LEU A 1 305 ? -15.652 8.923 -10.175 1.00 96.50 305 LEU A N 1
ATOM 2433 C CA . LEU A 1 305 ? -16.713 9.097 -9.205 1.00 96.50 305 LEU A CA 1
ATOM 2434 C C . LEU A 1 305 ? -16.362 10.249 -8.256 1.00 96.50 305 LEU A C 1
ATOM 2436 O O . LEU A 1 305 ? -15.336 10.226 -7.571 1.00 96.50 305 LEU A O 1
ATOM 2440 N N . THR A 1 306 ? -17.256 11.232 -8.158 1.00 96.56 306 THR A N 1
ATOM 2441 C CA . THR A 1 306 ? -17.089 12.380 -7.258 1.00 96.56 306 THR A CA 1
ATOM 2442 C C . THR A 1 306 ? -18.205 12.431 -6.228 1.00 96.56 306 THR A C 1
ATOM 2444 O O . THR A 1 306 ? -19.379 12.233 -6.548 1.00 96.56 306 THR A O 1
ATOM 2447 N N . ARG A 1 307 ? -17.876 12.782 -4.982 1.00 96.62 307 ARG A N 1
ATOM 2448 C CA . ARG A 1 307 ? -18.891 12.992 -3.937 1.00 96.62 307 ARG A CA 1
ATOM 2449 C C . ARG A 1 307 ? -19.788 14.194 -4.206 1.00 96.62 307 ARG A C 1
ATOM 2451 O O . ARG A 1 307 ? -20.904 14.247 -3.696 1.00 96.62 307 ARG A O 1
ATOM 2458 N N . ALA A 1 308 ? -19.333 15.140 -5.025 1.00 95.12 308 ALA A N 1
ATOM 2459 C CA . ALA A 1 308 ? -20.131 16.290 -5.429 1.00 95.12 308 ALA A CA 1
ATOM 2460 C C . ALA A 1 308 ? -21.336 15.911 -6.314 1.00 95.12 308 ALA A C 1
ATOM 2462 O O . ALA A 1 308 ? -22.331 16.640 -6.293 1.00 95.12 308 ALA A O 1
ATOM 2463 N N . ASP A 1 309 ? -21.258 14.804 -7.064 1.00 95.38 309 ASP A N 1
ATOM 2464 C CA . ASP A 1 309 ? -22.343 14.300 -7.915 1.00 95.38 309 ASP A CA 1
ATOM 2465 C C . ASP A 1 309 ? -22.269 12.775 -8.114 1.00 95.38 309 ASP A C 1
ATOM 2467 O O . ASP A 1 309 ? -22.107 12.276 -9.226 1.00 95.38 309 ASP A O 1
ATOM 2471 N N . PHE A 1 310 ? -22.419 12.009 -7.029 1.00 96.50 310 PHE A N 1
ATOM 2472 C CA . PHE A 1 310 ? -22.317 10.550 -7.108 1.00 96.50 310 PHE A CA 1
ATOM 2473 C C . PHE A 1 310 ? -23.263 9.927 -8.135 1.00 96.50 310 PHE A C 1
ATOM 2475 O O . PHE A 1 310 ? -22.857 9.026 -8.854 1.00 96.50 310 PHE A O 1
ATOM 2482 N N . ALA A 1 311 ? -24.515 10.386 -8.210 1.00 94.75 311 ALA A N 1
ATOM 2483 C CA . ALA A 1 311 ? 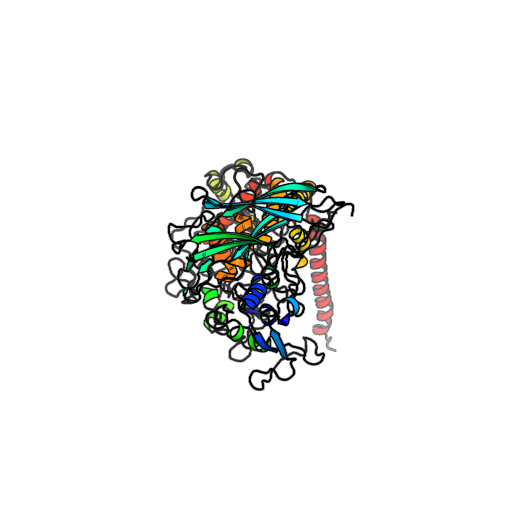-25.487 9.815 -9.137 1.00 94.75 311 ALA A CA 1
ATOM 2484 C C . ALA A 1 311 ? -25.137 10.113 -10.605 1.00 94.75 311 ALA A C 1
ATOM 2486 O O . ALA A 1 311 ? -25.387 9.268 -11.464 1.00 94.75 311 ALA A O 1
ATOM 2487 N N . GLY A 1 312 ? -24.570 11.290 -10.894 1.00 94.31 312 GLY A N 1
ATOM 2488 C CA . GLY A 1 312 ? -24.141 11.675 -12.237 1.00 94.31 312 GLY A CA 1
ATOM 2489 C C . GLY A 1 312 ? -22.833 11.022 -12.684 1.00 94.31 312 GLY A C 1
ATOM 2490 O O . GLY A 1 312 ? -22.676 10.768 -13.876 1.00 94.31 312 GLY A O 1
ATOM 2491 N N . THR A 1 313 ? -21.928 10.716 -11.750 1.00 95.31 313 THR A N 1
ATOM 2492 C CA . THR A 1 313 ? -20.604 10.134 -12.044 1.00 95.31 313 THR A CA 1
ATOM 2493 C C . THR A 1 313 ? -20.500 8.632 -11.749 1.00 95.31 313 THR A C 1
ATOM 2495 O O . THR A 1 313 ? -19.420 8.065 -11.847 1.00 95.31 313 THR A O 1
ATOM 2498 N N . PHE A 1 314 ? -21.583 7.963 -11.339 1.00 95.69 314 PHE A N 1
ATOM 2499 C CA . PHE A 1 314 ? -21.565 6.514 -11.110 1.00 95.69 314 PHE A CA 1
ATOM 2500 C C . PHE A 1 314 ? -21.489 5.748 -12.446 1.00 95.69 314 PHE A C 1
ATOM 2502 O O . PHE A 1 314 ? -22.291 6.040 -13.340 1.00 95.69 314 PHE A O 1
ATOM 2509 N N . PRO A 1 315 ? -20.610 4.735 -12.588 1.00 90.62 315 PRO A N 1
ATOM 2510 C CA . PRO A 1 315 ? -20.535 3.928 -13.808 1.00 90.62 315 PRO A CA 1
ATOM 2511 C C . PRO A 1 315 ? -21.858 3.188 -14.061 1.00 90.62 315 PRO A C 1
ATOM 2513 O O . PRO A 1 315 ? -22.308 2.417 -13.210 1.00 90.62 315 PRO A O 1
ATOM 2516 N N . LYS A 1 316 ? -22.521 3.394 -15.207 1.00 84.19 316 LYS A N 1
ATOM 2517 C CA . LYS A 1 316 ? -23.893 2.875 -15.390 1.00 84.19 316 LYS A CA 1
ATOM 2518 C C . LYS A 1 316 ? -23.939 1.422 -15.851 1.00 84.19 316 LYS A C 1
ATOM 2520 O O . LYS A 1 316 ? -24.950 0.745 -15.638 1.00 84.19 316 LYS A O 1
ATOM 2525 N N . SER A 1 317 ? -22.898 0.945 -16.542 1.00 83.81 317 SER A N 1
ATOM 2526 C CA . SER A 1 317 ? -22.846 -0.433 -17.043 1.00 83.81 317 SER A CA 1
ATOM 2527 C C . SER A 1 317 ? -21.442 -0.905 -17.428 1.00 83.81 317 SER A C 1
ATOM 2529 O O . SER A 1 317 ? -20.587 -0.122 -17.825 1.00 83.81 317 SER A O 1
ATOM 2531 N N . TYR A 1 318 ? -21.256 -2.227 -17.450 1.00 81.19 318 TYR A N 1
ATOM 2532 C CA . TYR A 1 318 ? -20.042 -2.879 -17.964 1.00 81.19 318 TYR A CA 1
ATOM 2533 C C . TYR A 1 318 ? -19.762 -2.533 -19.439 1.00 81.19 318 TYR A C 1
ATOM 2535 O O . TYR A 1 318 ? -18.617 -2.482 -19.878 1.00 81.19 318 TYR A O 1
ATOM 2543 N N . ALA A 1 319 ? -20.821 -2.289 -20.219 1.00 78.31 319 ALA A N 1
ATOM 2544 C CA . ALA A 1 319 ? -20.716 -1.929 -21.628 1.00 78.31 319 ALA A CA 1
ATOM 2545 C C . ALA A 1 319 ? -20.100 -0.534 -21.830 1.00 78.31 319 ALA A C 1
ATOM 2547 O O . ALA A 1 319 ? -19.347 -0.343 -22.783 1.00 78.31 319 ALA A O 1
ATOM 2548 N N . GLU A 1 320 ? -20.370 0.415 -20.925 1.00 83.56 320 GLU A N 1
ATOM 2549 C CA . GLU A 1 320 ? -19.721 1.733 -20.937 1.00 83.56 320 GLU A CA 1
ATOM 2550 C C . GLU A 1 320 ? -18.221 1.613 -20.649 1.00 83.56 320 GLU A C 1
ATOM 2552 O O . GLU A 1 320 ? -17.420 2.178 -21.392 1.00 83.56 320 GLU A O 1
ATOM 2557 N N . SER A 1 321 ? -17.826 0.810 -19.657 1.00 87.44 321 SER A N 1
ATOM 2558 C CA . SER A 1 321 ? -16.408 0.578 -19.346 1.00 87.44 321 SER A CA 1
ATOM 2559 C C . SER A 1 321 ? -15.668 -0.150 -20.479 1.00 87.44 321 SER A C 1
ATOM 2561 O O . SER A 1 321 ? -14.542 0.216 -20.819 1.00 87.44 321 SER A O 1
ATOM 2563 N N . ILE A 1 322 ? -16.305 -1.122 -21.151 1.00 85.88 322 ILE A N 1
ATOM 2564 C CA . ILE A 1 322 ? -15.751 -1.761 -22.365 1.00 85.88 322 ILE A CA 1
ATOM 2565 C C . ILE A 1 322 ? -15.574 -0.757 -23.508 1.00 85.88 322 ILE A C 1
ATOM 2567 O O . ILE A 1 322 ? -14.646 -0.888 -24.301 1.00 85.88 322 ILE A O 1
ATOM 2571 N N . ALA A 1 323 ? -16.469 0.222 -23.646 1.00 85.69 323 ALA A N 1
ATOM 2572 C CA . ALA A 1 323 ? -16.396 1.178 -24.746 1.00 85.69 323 ALA A CA 1
ATOM 2573 C C . ALA A 1 323 ? -15.172 2.111 -24.645 1.00 85.69 323 ALA A C 1
ATOM 2575 O O . ALA A 1 323 ? -14.766 2.686 -25.655 1.00 85.69 323 ALA A O 1
ATOM 2576 N N . LYS A 1 324 ? -14.542 2.223 -23.466 1.00 91.62 324 LYS A N 1
ATOM 2577 C CA . LYS A 1 324 ? -13.303 2.989 -23.229 1.00 91.62 324 LYS A CA 1
ATOM 2578 C C . LYS A 1 324 ? -12.044 2.200 -23.626 1.00 91.62 324 LYS A C 1
ATOM 2580 O O . LYS A 1 324 ? -11.066 2.155 -22.889 1.00 91.62 324 LYS A O 1
ATOM 2585 N N . ASN A 1 325 ? -12.068 1.556 -24.794 1.00 93.25 325 ASN A N 1
ATOM 2586 C CA . ASN A 1 325 ? -11.036 0.608 -25.224 1.00 93.25 325 ASN A CA 1
ATOM 2587 C C . ASN A 1 325 ? -10.066 1.127 -26.293 1.00 93.25 325 ASN A C 1
ATOM 2589 O O . ASN A 1 325 ? -9.187 0.371 -26.699 1.00 93.25 325 ASN A O 1
ATOM 2593 N N . VAL A 1 326 ? -10.184 2.370 -26.761 1.00 95.88 326 VAL A N 1
ATOM 2594 C CA . VAL A 1 326 ? -9.254 2.940 -27.753 1.00 95.88 326 VAL A CA 1
ATOM 2595 C C . VAL A 1 326 ? -8.403 4.024 -27.091 1.00 95.88 326 VAL A C 1
ATOM 2597 O O . VAL A 1 326 ? -8.831 5.179 -27.056 1.00 95.88 326 VAL A O 1
ATOM 2600 N N . PRO A 1 327 ? -7.216 3.685 -26.554 1.00 95.94 327 PRO A N 1
ATOM 2601 C CA . PRO A 1 327 ? -6.356 4.665 -25.907 1.00 95.94 327 PRO A CA 1
ATOM 2602 C C . PRO A 1 327 ? -5.764 5.621 -26.951 1.00 95.94 327 PRO A C 1
ATOM 2604 O O . PRO A 1 327 ? -5.695 5.305 -28.141 1.00 95.94 327 PRO A O 1
ATOM 2607 N N . ASP A 1 328 ? -5.300 6.788 -26.525 1.00 94.31 328 ASP A N 1
ATOM 2608 C CA . ASP A 1 328 ? -4.721 7.790 -27.408 1.00 94.31 328 ASP A CA 1
ATOM 2609 C C . ASP A 1 328 ? -3.392 7.338 -28.041 1.00 94.31 328 ASP A C 1
ATOM 2611 O O . ASP A 1 328 ? -2.725 6.387 -27.619 1.00 94.31 328 ASP A O 1
ATOM 2615 N N . ALA A 1 329 ? -2.979 8.047 -29.094 1.00 92.88 329 ALA A N 1
ATOM 2616 C CA . ALA A 1 329 ? -1.773 7.706 -29.842 1.00 92.88 329 ALA A CA 1
ATOM 2617 C C . ALA A 1 329 ? -0.495 7.739 -28.980 1.00 92.88 329 ALA A C 1
ATOM 2619 O O . ALA A 1 329 ? 0.458 7.008 -29.264 1.00 92.88 329 ALA A O 1
ATOM 2620 N N . ALA A 1 330 ? -0.451 8.579 -27.940 1.00 91.56 330 ALA A N 1
ATOM 2621 C CA . ALA A 1 330 ? 0.702 8.677 -27.051 1.00 91.56 330 ALA A CA 1
ATOM 2622 C C . ALA A 1 330 ? 0.816 7.433 -26.159 1.00 91.56 330 ALA A C 1
ATOM 2624 O O . ALA A 1 330 ? 1.883 6.818 -26.092 1.00 91.56 330 ALA A O 1
ATOM 2625 N N . THR A 1 331 ? -0.293 7.008 -25.563 1.00 93.19 331 THR A N 1
ATOM 2626 C CA . THR A 1 331 ? -0.418 5.794 -24.756 1.00 93.19 331 THR A CA 1
ATOM 2627 C C . THR A 1 331 ? -0.119 4.554 -25.592 1.00 93.19 331 THR A C 1
ATOM 2629 O O . THR A 1 331 ? 0.717 3.738 -25.199 1.00 93.19 331 THR A O 1
ATOM 2632 N N . GLN A 1 332 ? -0.692 4.442 -26.797 1.00 91.88 332 GLN A N 1
ATOM 2633 C CA . GLN A 1 332 ? -0.393 3.340 -27.723 1.00 91.88 332 GLN A CA 1
ATOM 2634 C C . GLN A 1 332 ? 1.095 3.269 -28.084 1.00 91.88 332 GLN A C 1
ATOM 2636 O O . GLN A 1 332 ? 1.683 2.184 -28.133 1.00 91.88 332 GLN A O 1
ATOM 2641 N N . LYS A 1 333 ? 1.722 4.428 -28.321 1.00 90.06 333 LYS A N 1
ATOM 2642 C CA . LYS A 1 333 ? 3.156 4.508 -28.608 1.00 90.06 333 LYS A CA 1
ATOM 2643 C C . LYS A 1 333 ? 3.986 4.048 -27.414 1.00 90.06 333 LYS A C 1
ATOM 2645 O O . LYS A 1 333 ? 4.942 3.312 -27.620 1.00 90.06 333 LYS A O 1
ATOM 2650 N N . ARG A 1 334 ? 3.625 4.459 -26.197 1.00 90.31 334 ARG A N 1
ATOM 2651 C CA . ARG A 1 334 ? 4.313 4.075 -24.954 1.00 90.31 334 ARG A CA 1
ATOM 2652 C C . ARG A 1 334 ? 4.244 2.574 -24.704 1.00 90.31 334 ARG A C 1
ATOM 2654 O O . ARG A 1 334 ? 5.275 1.971 -24.450 1.00 90.31 334 ARG A O 1
ATOM 2661 N N . ILE A 1 335 ? 3.070 1.962 -24.863 1.00 88.75 335 ILE A N 1
ATOM 2662 C CA . ILE A 1 335 ? 2.883 0.504 -24.720 1.00 88.75 335 ILE A CA 1
ATOM 2663 C C . ILE A 1 335 ? 3.857 -0.290 -25.609 1.00 88.75 335 ILE A C 1
ATOM 2665 O O . ILE A 1 335 ? 4.290 -1.377 -25.234 1.00 88.75 335 ILE A O 1
ATOM 2669 N N . ASN A 1 336 ? 4.206 0.253 -26.778 1.00 83.56 336 ASN A N 1
ATOM 2670 C CA . ASN A 1 336 ? 5.029 -0.412 -27.785 1.00 83.56 336 ASN A CA 1
ATOM 2671 C C . ASN A 1 336 ? 6.450 0.154 -27.917 1.00 83.56 336 ASN A C 1
ATOM 2673 O O . ASN A 1 336 ? 7.166 -0.246 -28.840 1.00 83.56 336 ASN A O 1
ATOM 2677 N N . ASP A 1 337 ? 6.855 1.089 -27.052 1.00 84.56 337 ASP A N 1
ATOM 2678 C CA . ASP A 1 337 ? 8.168 1.720 -27.156 1.00 84.56 337 ASP A CA 1
ATOM 2679 C C . ASP A 1 337 ? 9.309 0.746 -26.806 1.00 84.56 337 ASP A C 1
ATOM 2681 O O . ASP A 1 337 ? 9.103 -0.411 -26.440 1.00 84.56 337 ASP A O 1
ATOM 2685 N N . SER A 1 338 ? 10.552 1.194 -26.980 1.00 79.25 338 SER A N 1
ATOM 2686 C CA . SER A 1 338 ? 11.740 0.357 -26.771 1.00 79.25 338 SER A CA 1
ATOM 2687 C C . SER A 1 338 ? 12.027 0.021 -25.305 1.00 79.25 338 SER A C 1
ATOM 2689 O O . SER A 1 338 ? 12.978 -0.707 -25.039 1.00 79.25 338 SER A O 1
ATOM 2691 N N . VAL A 1 339 ? 11.282 0.604 -24.363 1.00 82.25 339 VAL A N 1
ATOM 2692 C CA . VAL A 1 339 ? 11.356 0.301 -22.927 1.00 82.25 339 VAL A CA 1
ATOM 2693 C C . VAL A 1 339 ? 10.025 -0.242 -22.411 1.00 82.25 339 VAL A C 1
ATOM 2695 O O . VAL A 1 339 ? 9.791 -0.248 -21.203 1.00 82.25 339 VAL A O 1
ATOM 2698 N N . ASP A 1 340 ? 9.157 -0.678 -23.329 1.00 84.31 340 ASP A N 1
ATOM 2699 C CA . ASP A 1 340 ? 7.865 -1.298 -23.061 1.00 84.31 340 ASP A CA 1
ATOM 2700 C C . ASP A 1 340 ? 6.996 -0.489 -22.076 1.00 84.31 340 ASP A C 1
ATOM 2702 O O . ASP A 1 340 ? 6.323 -1.030 -21.197 1.00 84.31 340 ASP A O 1
ATOM 2706 N N . GLY A 1 341 ? 7.031 0.840 -22.215 1.00 89.19 341 GLY A N 1
ATOM 2707 C CA . GLY A 1 341 ? 6.219 1.767 -21.426 1.00 89.19 341 GLY A CA 1
ATOM 2708 C C . GLY A 1 341 ? 6.749 2.065 -20.021 1.00 89.19 341 GLY A C 1
ATOM 2709 O O . GLY A 1 341 ? 6.078 2.795 -19.279 1.00 89.19 341 GLY A O 1
ATOM 2710 N N . ALA A 1 342 ? 7.944 1.570 -19.666 1.00 91.50 342 ALA A N 1
ATOM 2711 C CA . ALA A 1 342 ? 8.596 1.814 -18.379 1.00 91.50 342 ALA A CA 1
ATOM 2712 C C . ALA A 1 342 ? 8.633 3.308 -18.016 1.00 91.50 342 ALA A C 1
ATOM 2714 O O . ALA A 1 342 ? 8.909 4.181 -18.848 1.00 91.50 342 ALA A O 1
ATOM 2715 N N . VAL A 1 343 ? 8.378 3.621 -16.749 1.00 93.44 343 VAL A N 1
ATOM 2716 C CA . VAL A 1 343 ? 8.399 4.993 -16.226 1.00 93.44 343 VAL A CA 1
ATOM 2717 C C . VAL A 1 343 ? 9.691 5.147 -15.435 1.00 93.44 343 VAL A C 1
ATOM 2719 O O . VAL A 1 343 ? 9.814 4.599 -14.350 1.00 93.44 343 VAL A O 1
ATOM 2722 N N . LEU A 1 344 ? 10.681 5.836 -16.002 1.00 91.94 344 LEU A N 1
ATOM 2723 C CA . LEU A 1 344 ? 12.048 5.931 -15.462 1.00 91.94 344 LEU A CA 1
ATOM 2724 C C . LEU A 1 344 ? 12.387 7.395 -15.138 1.00 91.94 344 LEU A C 1
ATOM 2726 O O . LEU A 1 344 ? 11.611 8.286 -15.500 1.00 91.94 344 LEU A O 1
ATOM 2730 N N . GLU A 1 345 ? 13.521 7.666 -14.480 1.00 89.38 345 GLU A N 1
ATOM 2731 C CA . GLU A 1 345 ? 13.924 9.046 -14.170 1.00 89.38 345 GLU A CA 1
ATOM 2732 C C . GLU A 1 345 ? 13.890 9.965 -15.399 1.00 89.38 345 GLU A C 1
ATOM 2734 O O . GLU A 1 345 ? 14.290 9.591 -16.504 1.00 89.38 345 GLU A O 1
ATOM 2739 N N . GLY A 1 346 ? 13.399 11.190 -15.195 1.00 88.75 346 GLY A N 1
ATOM 2740 C CA . GLY A 1 346 ? 13.265 12.197 -16.247 1.00 88.75 346 GLY A CA 1
ATOM 2741 C C . GLY A 1 346 ? 12.076 11.997 -17.189 1.00 88.75 346 GLY A C 1
ATOM 2742 O O . GLY A 1 346 ? 11.936 12.773 -18.133 1.00 88.75 346 GLY A O 1
ATOM 2743 N N . TYR A 1 347 ? 11.214 10.997 -16.974 1.00 92.06 347 TYR A N 1
ATOM 2744 C CA . TYR A 1 347 ? 9.963 10.888 -17.726 1.00 92.06 347 TYR A CA 1
ATOM 2745 C C . TYR A 1 347 ? 9.012 12.050 -17.404 1.00 92.06 347 TYR A C 1
ATOM 2747 O O . TYR A 1 347 ? 8.733 12.336 -16.242 1.00 92.06 347 TYR A O 1
ATOM 2755 N N . ASP A 1 348 ? 8.500 12.701 -18.445 1.00 91.00 348 ASP A N 1
ATOM 2756 C CA . ASP A 1 348 ? 7.520 13.779 -18.375 1.00 91.00 348 ASP A CA 1
ATOM 2757 C C . ASP A 1 348 ? 6.189 13.297 -18.959 1.00 91.00 348 ASP A C 1
ATOM 2759 O O . ASP A 1 348 ? 6.056 13.035 -20.158 1.00 91.00 348 ASP A O 1
ATOM 2763 N N . ALA A 1 349 ? 5.193 13.210 -18.081 1.00 89.56 349 ALA A N 1
ATOM 2764 C CA . ALA A 1 349 ? 3.842 12.781 -18.403 1.00 89.56 349 ALA A CA 1
ATOM 2765 C C . ALA A 1 349 ? 3.118 13.718 -19.383 1.00 89.56 349 ALA A C 1
ATOM 2767 O O . ALA A 1 349 ? 2.307 13.254 -20.173 1.00 89.56 349 ALA A O 1
ATOM 2768 N N . THR A 1 350 ? 3.415 15.021 -19.371 1.00 88.00 350 THR A N 1
ATOM 2769 C CA . THR A 1 350 ? 2.716 16.000 -20.222 1.00 88.00 350 THR A CA 1
ATOM 2770 C C . THR A 1 350 ? 3.147 15.909 -21.680 1.00 88.00 350 THR A C 1
ATOM 2772 O O . THR A 1 350 ? 2.351 16.126 -22.593 1.00 88.00 350 THR A O 1
ATOM 2775 N N . THR A 1 351 ? 4.417 15.578 -21.909 1.00 88.56 351 THR A N 1
ATOM 2776 C CA . THR A 1 351 ? 4.984 15.427 -23.251 1.00 88.56 351 THR A CA 1
ATOM 2777 C C . THR A 1 351 ? 5.087 13.969 -23.695 1.00 88.56 351 THR A C 1
ATOM 2779 O O . THR A 1 351 ? 5.389 13.726 -24.867 1.00 88.56 351 THR A O 1
ATOM 2782 N N . TYR A 1 352 ? 4.826 13.014 -22.792 1.00 87.94 352 TYR A N 1
ATOM 2783 C CA . TYR A 1 352 ? 5.015 11.569 -22.972 1.00 87.94 352 TYR A CA 1
ATOM 2784 C C . TYR A 1 352 ? 6.432 11.219 -23.455 1.00 87.94 352 TYR A C 1
ATOM 2786 O O . TYR A 1 352 ? 6.631 10.347 -24.308 1.00 87.94 352 TYR A O 1
ATOM 2794 N N . LYS A 1 353 ? 7.434 11.945 -22.952 1.00 87.44 353 LYS A N 1
ATOM 2795 C CA . LYS A 1 353 ? 8.842 11.829 -23.357 1.00 87.44 353 LYS A CA 1
ATOM 2796 C C . LYS A 1 353 ? 9.756 11.849 -22.149 1.00 87.44 353 LYS A C 1
ATOM 2798 O O . LYS A 1 353 ? 9.389 12.336 -21.087 1.00 87.44 353 LYS A O 1
ATOM 2803 N N . TYR A 1 354 ? 10.983 11.379 -22.336 1.00 89.12 354 TYR A N 1
ATOM 2804 C CA . TYR A 1 354 ? 12.042 11.688 -21.389 1.00 89.12 354 TYR A CA 1
ATOM 2805 C C . TYR A 1 354 ? 12.521 13.115 -21.637 1.00 89.12 354 TYR A C 1
ATOM 2807 O O . TYR A 1 354 ? 12.654 13.556 -22.782 1.00 89.12 354 TYR A O 1
ATOM 2815 N N . THR A 1 355 ? 12.786 13.842 -20.562 1.00 88.62 355 THR A N 1
ATOM 2816 C CA . THR A 1 355 ? 13.261 15.223 -20.592 1.00 88.62 355 THR A CA 1
ATOM 2817 C C . THR A 1 355 ? 14.400 15.424 -19.588 1.00 88.62 355 THR A C 1
ATOM 2819 O O . THR A 1 355 ? 14.699 14.567 -18.755 1.00 88.62 355 THR A O 1
ATOM 2822 N N . GLY A 1 356 ? 15.085 16.565 -19.688 1.00 87.19 356 GLY A N 1
ATOM 2823 C CA . GLY A 1 356 ? 16.133 16.944 -18.741 1.00 87.19 356 GLY A CA 1
ATOM 2824 C C . GLY A 1 356 ? 17.450 16.184 -18.920 1.00 87.19 356 GLY A C 1
ATOM 2825 O O . GLY A 1 356 ? 17.863 15.859 -20.035 1.00 87.19 356 GLY A O 1
ATOM 2826 N N . GLU A 1 357 ? 18.157 15.951 -17.811 1.00 86.62 357 GLU A N 1
ATOM 2827 C CA . GLU A 1 357 ? 19.492 15.330 -17.825 1.00 86.62 357 GLU A CA 1
ATOM 2828 C C . GLU A 1 357 ? 19.482 13.879 -18.323 1.00 86.62 357 GLU A C 1
ATOM 2830 O O . GLU A 1 357 ? 20.472 13.418 -18.888 1.00 86.62 357 GLU A O 1
ATOM 2835 N N . PHE A 1 358 ? 18.333 13.215 -18.206 1.00 87.69 358 PHE A N 1
ATOM 2836 C CA . PHE A 1 358 ? 18.096 11.835 -18.615 1.00 87.69 358 PHE A CA 1
ATOM 2837 C C . PHE A 1 358 ? 17.547 11.705 -20.041 1.00 87.69 358 PHE A C 1
ATOM 2839 O O . PHE A 1 358 ? 17.118 10.623 -20.436 1.00 87.69 358 PHE A O 1
ATOM 2846 N N . ALA A 1 359 ? 17.547 12.785 -20.838 1.00 87.75 359 ALA A N 1
ATOM 2847 C CA . ALA A 1 359 ? 17.079 12.740 -22.222 1.00 87.75 359 ALA A CA 1
ATOM 2848 C C . ALA A 1 359 ? 17.991 13.433 -23.241 1.00 87.75 359 ALA A C 1
ATOM 2850 O O . ALA A 1 359 ? 18.623 14.458 -22.963 1.00 87.75 359 ALA A O 1
ATOM 2851 N N . ASP A 1 360 ? 18.071 12.880 -24.451 1.00 84.56 360 ASP A N 1
ATOM 2852 C CA . ASP A 1 360 ? 18.725 13.531 -25.590 1.00 84.56 360 ASP A CA 1
ATOM 2853 C C . ASP A 1 360 ? 17.866 14.674 -26.172 1.00 84.56 360 ASP A C 1
ATOM 2855 O O . ASP A 1 360 ? 16.741 14.927 -25.742 1.00 84.56 360 ASP A O 1
ATOM 2859 N N . SER A 1 361 ? 18.389 15.390 -27.174 1.00 83.88 361 SER A N 1
ATOM 2860 C CA . SER A 1 361 ? 17.658 16.487 -27.833 1.00 83.88 361 SER A CA 1
ATOM 2861 C C . SER A 1 361 ? 16.373 16.043 -28.545 1.00 83.88 361 SER A C 1
ATOM 2863 O O . SER A 1 361 ? 15.573 16.889 -28.936 1.00 83.88 361 SER A O 1
ATOM 2865 N N . ASN A 1 362 ? 16.191 14.738 -28.749 1.00 83.12 362 ASN A N 1
ATOM 2866 C CA . ASN A 1 362 ? 15.024 14.142 -29.390 1.00 83.12 362 ASN A CA 1
ATOM 2867 C C . ASN A 1 362 ? 14.015 13.597 -28.360 1.00 83.12 362 ASN A C 1
ATOM 2869 O O . ASN A 1 362 ? 12.928 13.164 -28.750 1.00 83.12 362 ASN A O 1
ATOM 2873 N N . GLY A 1 363 ? 14.338 13.657 -27.063 1.00 83.81 363 GLY A N 1
ATOM 2874 C CA . GLY A 1 363 ? 13.511 13.151 -25.968 1.00 83.81 363 GLY A CA 1
ATOM 2875 C C . GLY A 1 363 ? 13.628 11.643 -25.739 1.00 83.81 363 GLY A C 1
ATOM 2876 O O . GLY A 1 363 ? 12.758 11.061 -25.089 1.00 83.81 363 GLY A O 1
ATOM 2877 N N . ASN A 1 364 ? 14.665 10.996 -26.282 1.00 83.62 364 ASN A N 1
ATOM 2878 C CA . ASN A 1 364 ? 14.967 9.606 -25.954 1.00 83.62 364 ASN A CA 1
ATOM 2879 C C . ASN A 1 364 ? 15.740 9.535 -24.642 1.00 83.62 364 ASN A C 1
ATOM 2881 O O . ASN A 1 364 ? 16.554 10.419 -24.369 1.00 83.62 364 ASN A O 1
ATOM 2885 N N . TYR A 1 365 ? 15.552 8.454 -23.882 1.00 83.81 365 TYR A N 1
ATOM 2886 C CA . TYR A 1 365 ? 16.320 8.242 -22.662 1.00 83.81 365 TYR A CA 1
ATOM 2887 C C . TYR A 1 365 ? 17.833 8.207 -22.949 1.00 83.81 365 TYR A C 1
ATOM 2889 O O . TYR A 1 365 ? 18.284 7.555 -23.897 1.00 83.81 365 TYR A O 1
ATOM 2897 N N . LYS A 1 366 ? 18.617 8.888 -22.111 1.00 83.62 366 LYS A N 1
ATOM 2898 C CA . LYS A 1 366 ? 20.082 8.829 -22.100 1.00 83.62 366 LYS A CA 1
ATOM 2899 C C . LYS A 1 366 ? 20.602 8.719 -20.669 1.00 83.62 366 LYS A C 1
ATOM 2901 O O . LYS A 1 366 ? 20.041 9.323 -19.758 1.00 83.62 366 LYS A O 1
ATOM 2906 N N . ASP A 1 367 ? 21.718 8.021 -20.494 1.00 82.81 367 ASP A N 1
ATOM 2907 C CA . ASP A 1 367 ? 22.476 8.069 -19.250 1.00 82.81 367 ASP A CA 1
ATOM 2908 C C . ASP A 1 367 ? 22.947 9.511 -18.980 1.00 82.81 367 ASP A C 1
ATOM 2910 O O . ASP A 1 367 ? 23.468 10.177 -19.887 1.00 82.81 367 ASP A O 1
ATOM 2914 N N . PRO A 1 368 ? 22.785 10.012 -17.743 1.00 83.38 368 PRO A N 1
ATOM 2915 C CA . PRO A 1 368 ? 23.292 11.318 -17.362 1.00 83.38 368 PRO A CA 1
ATOM 2916 C C . PRO A 1 368 ? 24.823 11.266 -17.320 1.00 83.38 368 PRO A C 1
ATOM 2918 O O . PRO A 1 368 ? 25.430 10.465 -16.600 1.00 83.38 368 PRO A O 1
ATOM 2921 N N . ASP A 1 369 ? 25.458 12.132 -18.103 1.00 75.12 369 ASP A N 1
ATOM 2922 C CA . ASP A 1 369 ? 26.914 12.250 -18.121 1.00 75.12 369 ASP A CA 1
ATOM 2923 C C . ASP A 1 369 ? 27.444 12.725 -16.751 1.00 75.12 369 ASP A C 1
ATOM 2925 O O . ASP A 1 369 ? 26.819 13.542 -16.072 1.00 75.12 369 ASP A O 1
ATOM 2929 N N . GLY A 1 370 ? 28.601 12.205 -16.331 1.00 76.69 370 GLY A N 1
ATOM 2930 C CA . GLY A 1 370 ? 29.275 12.581 -15.080 1.00 76.69 370 GLY A CA 1
ATOM 2931 C C . GLY A 1 370 ? 28.972 11.726 -13.840 1.00 76.69 370 GLY A C 1
ATOM 2932 O O . GLY A 1 370 ? 29.557 11.976 -12.783 1.00 76.69 370 GLY A O 1
ATOM 2933 N N . LYS A 1 371 ? 28.115 10.699 -13.930 1.00 83.75 371 LYS A N 1
ATOM 2934 C CA . LYS A 1 371 ? 27.959 9.700 -12.853 1.00 83.75 371 LYS A CA 1
ATOM 2935 C C . LYS A 1 371 ? 29.127 8.708 -12.874 1.00 83.75 371 LYS A C 1
ATOM 2937 O O . LYS A 1 371 ? 29.356 8.028 -13.872 1.00 83.75 371 LYS A O 1
ATOM 2942 N N . THR A 1 372 ? 29.844 8.597 -11.757 1.00 88.56 372 THR A N 1
ATOM 2943 C CA . THR A 1 372 ? 31.002 7.699 -11.618 1.00 88.56 372 THR A CA 1
ATOM 2944 C C . THR A 1 372 ? 30.618 6.462 -10.811 1.00 88.56 372 THR A C 1
ATOM 2946 O O . THR A 1 372 ? 30.351 6.564 -9.617 1.00 88.56 372 THR A O 1
ATOM 2949 N N . ALA A 1 373 ? 30.611 5.295 -11.457 1.00 92.88 373 ALA A N 1
ATOM 2950 C CA . ALA A 1 373 ? 30.471 4.008 -10.780 1.00 92.88 373 ALA A CA 1
ATOM 2951 C C . ALA A 1 373 ? 31.749 3.625 -10.019 1.00 92.88 373 ALA A C 1
ATOM 2953 O O . ALA A 1 373 ? 32.854 4.054 -10.369 1.00 92.88 373 ALA A O 1
ATOM 2954 N N . LEU A 1 374 ? 31.605 2.765 -9.011 1.00 94.88 374 LEU A N 1
ATOM 2955 C CA . LEU A 1 374 ? 32.748 2.143 -8.354 1.00 94.88 374 LEU A CA 1
ATOM 2956 C C . LEU A 1 374 ? 33.460 1.225 -9.354 1.00 94.88 374 LEU A C 1
ATOM 2958 O O . LEU A 1 374 ? 32.830 0.487 -10.110 1.00 94.88 374 LEU A O 1
ATOM 2962 N N . GLU A 1 375 ? 34.786 1.249 -9.350 1.00 93.75 375 GLU A N 1
ATOM 2963 C CA . GLU A 1 375 ? 35.581 0.296 -10.123 1.00 93.75 375 GLU A CA 1
ATOM 2964 C C . GLU A 1 375 ? 35.417 -1.114 -9.532 1.00 93.75 375 GLU A C 1
ATOM 2966 O O . GLU A 1 375 ? 35.646 -1.313 -8.339 1.00 93.75 375 GLU A O 1
ATOM 2971 N N . THR A 1 376 ? 35.008 -2.073 -10.366 1.00 95.25 376 THR A N 1
ATOM 2972 C CA . THR A 1 376 ? 34.706 -3.461 -9.976 1.00 95.25 376 THR A CA 1
ATOM 2973 C C . THR A 1 376 ? 35.952 -4.341 -9.898 1.00 95.25 376 THR A C 1
ATOM 2975 O O . THR A 1 376 ? 36.900 -4.138 -10.656 1.00 95.25 376 THR A O 1
ATOM 2978 N N . GLY A 1 377 ? 35.903 -5.398 -9.086 1.00 94.06 377 GLY A N 1
ATOM 2979 C CA . GLY A 1 377 ? 36.956 -6.414 -8.992 1.00 94.06 377 GLY A CA 1
ATOM 2980 C C . GLY A 1 377 ? 38.200 -5.990 -8.205 1.00 94.06 377 GLY A C 1
ATOM 2981 O O . GLY A 1 377 ? 39.273 -6.552 -8.422 1.00 94.06 377 GLY A O 1
ATOM 2982 N N . LYS A 1 378 ? 38.085 -5.002 -7.309 1.00 93.44 378 LYS A N 1
ATOM 2983 C CA . LYS A 1 378 ? 39.167 -4.626 -6.382 1.00 93.44 378 LYS A CA 1
ATOM 2984 C C . LYS A 1 378 ? 39.403 -5.713 -5.336 1.00 93.44 378 LYS A C 1
ATOM 2986 O O . LYS A 1 378 ? 38.466 -6.358 -4.905 1.00 93.44 378 LYS A O 1
ATOM 2991 N N . ASP A 1 379 ? 40.632 -5.875 -4.859 1.00 91.62 379 ASP A N 1
ATOM 2992 C CA . ASP A 1 379 ? 40.891 -6.693 -3.669 1.00 91.62 379 ASP A CA 1
ATOM 2993 C C . ASP A 1 379 ? 40.957 -5.783 -2.439 1.00 91.62 379 ASP A C 1
ATOM 2995 O O . ASP A 1 379 ? 41.978 -5.142 -2.180 1.00 91.62 379 ASP A O 1
ATOM 2999 N N . ASN A 1 380 ? 39.836 -5.666 -1.726 1.00 95.25 380 ASN A N 1
ATOM 3000 C CA . ASN A 1 380 ? 39.733 -4.861 -0.509 1.00 95.25 380 ASN A CA 1
ATOM 3001 C C . ASN A 1 380 ? 39.821 -5.720 0.765 1.00 95.25 380 ASN A C 1
ATOM 3003 O O . ASN A 1 380 ? 39.759 -5.171 1.865 1.00 95.25 380 ASN A O 1
ATOM 3007 N N . GLY A 1 381 ? 39.962 -7.046 0.634 1.00 95.62 381 GLY A N 1
ATOM 3008 C CA . GLY A 1 381 ? 40.047 -7.988 1.751 1.00 95.62 381 GLY A CA 1
ATOM 3009 C C . GLY A 1 381 ? 38.816 -8.030 2.663 1.00 95.62 381 GLY A C 1
ATOM 3010 O O . GLY A 1 381 ? 38.944 -8.468 3.804 1.00 95.62 381 GLY A O 1
ATOM 3011 N N . LEU A 1 382 ? 37.651 -7.555 2.203 1.00 97.50 382 LEU A N 1
ATOM 3012 C CA . LEU A 1 382 ? 36.421 -7.505 3.003 1.00 97.50 382 LEU A CA 1
ATOM 3013 C C . LEU A 1 382 ? 35.511 -8.703 2.729 1.00 97.50 382 LEU A C 1
ATOM 3015 O O . LEU A 1 382 ? 35.466 -9.242 1.626 1.00 97.50 382 LEU A O 1
ATOM 3019 N N . THR A 1 383 ? 34.725 -9.082 3.724 1.00 96.38 383 THR A N 1
ATOM 3020 C CA . THR A 1 383 ? 33.670 -10.092 3.621 1.00 96.38 383 THR A CA 1
ATOM 3021 C C . THR A 1 383 ? 32.336 -9.531 4.103 1.00 96.38 383 THR A C 1
ATOM 3023 O O . THR A 1 383 ? 32.279 -8.470 4.726 1.00 96.38 383 THR A O 1
ATOM 3026 N N . ILE A 1 384 ? 31.241 -10.256 3.862 1.00 95.06 384 ILE A N 1
ATOM 3027 C CA . ILE A 1 384 ? 29.913 -9.881 4.372 1.00 95.06 384 ILE A CA 1
ATOM 3028 C C . ILE A 1 384 ? 29.884 -9.762 5.910 1.00 95.06 384 ILE A C 1
ATOM 3030 O O . ILE A 1 384 ? 29.138 -8.954 6.464 1.00 95.06 384 ILE A O 1
ATOM 3034 N N . ALA A 1 385 ? 30.742 -10.513 6.609 1.00 94.69 385 ALA A N 1
ATOM 3035 C CA . ALA A 1 385 ? 30.869 -10.442 8.061 1.00 94.69 385 ALA A CA 1
ATOM 3036 C C . ALA A 1 385 ? 31.445 -9.093 8.530 1.00 94.69 385 ALA A C 1
ATOM 3038 O O . ALA A 1 385 ? 31.056 -8.596 9.584 1.00 94.69 385 ALA A O 1
ATOM 3039 N N . ASP A 1 386 ? 32.315 -8.460 7.735 1.00 97.12 386 ASP A N 1
ATOM 3040 C CA . ASP A 1 386 ? 32.973 -7.195 8.095 1.00 97.12 386 ASP A CA 1
ATOM 3041 C C . ASP A 1 386 ? 32.044 -5.976 8.049 1.00 97.12 386 ASP A C 1
ATOM 3043 O O . ASP A 1 386 ? 32.410 -4.914 8.567 1.00 97.12 386 ASP A O 1
ATOM 3047 N N . VAL A 1 387 ? 30.874 -6.125 7.418 1.00 96.38 387 VAL A N 1
ATOM 3048 C CA . VAL A 1 387 ? 29.833 -5.092 7.280 1.00 96.38 387 VAL A CA 1
ATOM 3049 C C . VAL A 1 387 ? 28.555 -5.401 8.066 1.00 96.38 387 VAL A C 1
ATOM 3051 O O . VAL A 1 387 ? 27.650 -4.571 8.131 1.00 96.38 387 VAL A O 1
ATOM 3054 N N . THR A 1 388 ? 28.477 -6.577 8.693 1.00 94.81 388 THR A N 1
ATOM 3055 C CA . THR A 1 388 ? 27.344 -6.972 9.540 1.00 94.81 388 THR A CA 1
ATOM 3056 C C . THR A 1 388 ? 27.197 -5.999 10.714 1.00 94.81 388 THR A C 1
ATOM 3058 O O . THR A 1 388 ? 28.155 -5.741 11.444 1.00 94.81 388 THR A O 1
ATOM 3061 N N . GLY A 1 389 ? 25.999 -5.442 10.903 1.00 94.06 389 GLY A N 1
ATOM 3062 C CA . GLY A 1 389 ? 25.705 -4.470 11.958 1.00 94.06 389 GLY A CA 1
ATOM 3063 C C . GLY A 1 389 ? 26.227 -3.051 11.706 1.00 94.06 389 GLY A C 1
ATOM 3064 O O . GLY A 1 389 ? 26.054 -2.195 12.575 1.00 94.06 389 GLY A O 1
ATOM 3065 N N . LEU A 1 390 ? 26.853 -2.777 10.555 1.00 96.69 390 LEU A N 1
ATOM 3066 C CA . LEU A 1 390 ? 27.226 -1.416 10.163 1.00 96.69 390 LEU A CA 1
ATOM 3067 C C . LEU A 1 390 ? 26.037 -0.700 9.520 1.00 96.69 390 LEU A C 1
ATOM 3069 O O . LEU A 1 390 ? 25.254 -1.311 8.794 1.00 96.69 390 LEU A O 1
ATOM 3073 N N . GLY A 1 391 ? 25.919 0.607 9.764 1.00 96.00 391 GLY A N 1
ATOM 3074 C CA . GLY A 1 391 ? 24.888 1.435 9.136 1.00 96.00 391 GLY A CA 1
ATOM 3075 C C . GLY A 1 391 ? 25.058 1.525 7.616 1.00 96.00 391 GLY A C 1
ATOM 3076 O O . GLY A 1 391 ? 26.162 1.357 7.095 1.00 96.00 391 GLY A O 1
ATOM 3077 N N . TYR A 1 392 ? 23.973 1.831 6.901 1.00 94.62 392 TYR A N 1
ATOM 3078 C CA . TYR A 1 392 ? 23.931 1.851 5.431 1.00 94.62 392 TYR A CA 1
ATOM 3079 C C . TYR A 1 392 ? 25.005 2.750 4.783 1.00 94.62 392 TYR A C 1
ATOM 3081 O O . TYR A 1 392 ? 25.570 2.435 3.734 1.00 94.62 392 TYR A O 1
ATOM 3089 N N . ASN A 1 393 ? 25.328 3.865 5.444 1.00 95.19 393 ASN A N 1
ATOM 3090 C CA . ASN A 1 393 ? 26.276 4.871 4.959 1.00 95.19 393 ASN A CA 1
ATOM 3091 C C . ASN A 1 393 ? 27.737 4.618 5.378 1.00 95.19 393 ASN A C 1
ATOM 3093 O O . ASN A 1 393 ? 28.584 5.483 5.163 1.00 95.19 393 ASN A O 1
ATOM 3097 N N . ASP A 1 394 ? 28.052 3.471 5.989 1.00 97.88 394 ASP A N 1
ATOM 3098 C CA . ASP A 1 394 ? 29.436 3.124 6.328 1.00 97.88 394 ASP A CA 1
ATOM 3099 C C . ASP A 1 394 ? 30.293 2.939 5.059 1.00 97.88 394 ASP A C 1
ATOM 3101 O O . ASP A 1 394 ? 29.882 2.282 4.099 1.00 97.88 394 ASP A O 1
ATOM 3105 N N . GLU A 1 395 ? 31.507 3.496 5.058 1.00 96.75 395 GLU A N 1
ATOM 3106 C CA . GLU A 1 395 ? 32.425 3.473 3.909 1.00 96.75 395 GLU A CA 1
ATOM 3107 C C . GLU A 1 395 ? 32.860 2.061 3.486 1.00 96.75 395 GLU A C 1
ATOM 3109 O O . GLU A 1 395 ? 33.310 1.854 2.352 1.00 96.75 395 GLU A O 1
ATOM 3114 N N . LYS A 1 396 ? 32.749 1.068 4.377 1.00 98.06 396 LYS A N 1
ATOM 3115 C CA . LYS A 1 396 ? 33.081 -0.322 4.052 1.00 98.06 396 LYS A CA 1
ATOM 3116 C C . LYS A 1 396 ? 32.109 -0.937 3.057 1.00 98.06 396 LYS A C 1
ATOM 3118 O O . LYS A 1 396 ? 32.523 -1.841 2.333 1.00 98.06 396 LYS A O 1
ATOM 3123 N N . TRP A 1 397 ? 30.870 -0.451 2.977 1.00 97.88 397 TRP A N 1
ATOM 3124 C CA . TRP A 1 397 ? 29.914 -0.940 1.985 1.00 97.88 397 TRP A CA 1
ATOM 3125 C C . TRP A 1 397 ? 30.438 -0.734 0.569 1.00 97.88 397 TRP A C 1
ATOM 3127 O O . TRP A 1 397 ? 30.526 -1.691 -0.192 1.00 97.88 397 TRP A O 1
ATOM 3137 N N . ASP A 1 398 ? 30.889 0.472 0.236 1.00 97.38 398 ASP A N 1
ATOM 3138 C CA . ASP A 1 398 ? 31.377 0.778 -1.111 1.00 97.38 398 ASP A CA 1
ATOM 3139 C C . ASP A 1 398 ? 32.654 -0.017 -1.437 1.00 97.38 398 ASP A C 1
ATOM 3141 O O . ASP A 1 398 ? 32.831 -0.495 -2.558 1.00 97.38 398 ASP A O 1
ATOM 3145 N N . LYS A 1 399 ? 33.520 -0.253 -0.440 1.00 98.00 399 LYS A N 1
ATOM 3146 C CA . LYS A 1 399 ? 34.693 -1.135 -0.583 1.00 98.00 399 LYS A CA 1
ATOM 3147 C C . LYS A 1 399 ? 34.281 -2.591 -0.847 1.00 98.00 399 LYS A C 1
ATOM 3149 O O . LYS A 1 399 ? 34.881 -3.241 -1.702 1.00 98.00 399 LYS A O 1
ATOM 3154 N N . LEU A 1 400 ? 33.259 -3.103 -0.160 1.00 98.38 400 LEU A N 1
ATOM 3155 C CA . LEU A 1 400 ? 32.733 -4.452 -0.386 1.00 98.38 400 LEU A CA 1
ATOM 3156 C C . LEU A 1 400 ? 32.103 -4.579 -1.783 1.00 98.38 400 LEU A C 1
ATOM 3158 O O . LEU A 1 400 ? 32.374 -5.545 -2.492 1.00 98.38 400 LEU A O 1
ATOM 3162 N N . ILE A 1 401 ? 31.314 -3.587 -2.211 1.00 98.06 401 ILE A N 1
ATOM 3163 C CA . ILE A 1 401 ? 30.696 -3.563 -3.544 1.00 98.06 401 ILE A CA 1
ATOM 3164 C C . ILE A 1 401 ? 31.757 -3.506 -4.648 1.00 98.06 401 ILE A C 1
ATOM 3166 O O . ILE A 1 401 ? 31.687 -4.277 -5.604 1.00 98.06 401 ILE A O 1
ATOM 3170 N N . ALA A 1 402 ? 32.780 -2.661 -4.499 1.00 97.25 402 ALA A N 1
ATOM 3171 C CA . ALA A 1 402 ? 33.884 -2.553 -5.454 1.00 97.25 402 ALA A CA 1
ATOM 3172 C C . ALA A 1 402 ? 34.702 -3.853 -5.597 1.00 97.25 402 ALA A C 1
ATOM 3174 O O . ALA A 1 402 ? 35.380 -4.043 -6.607 1.00 97.25 402 ALA A O 1
ATOM 3175 N N . GLN A 1 403 ? 34.651 -4.756 -4.610 1.00 97.31 403 GLN A N 1
ATOM 3176 C CA . GLN A 1 403 ? 35.342 -6.047 -4.666 1.00 97.31 403 GLN A CA 1
ATOM 3177 C C . GLN A 1 403 ? 34.645 -7.071 -5.569 1.00 97.31 403 GLN A C 1
ATOM 3179 O O . GLN A 1 403 ? 35.287 -7.984 -6.092 1.00 97.31 403 GLN A O 1
ATOM 3184 N N . MET A 1 404 ? 33.345 -6.906 -5.810 1.00 97.38 404 MET A N 1
ATOM 3185 C CA . MET A 1 404 ? 32.594 -7.769 -6.715 1.00 97.38 404 MET A CA 1
ATOM 3186 C C . MET A 1 404 ? 32.928 -7.469 -8.179 1.00 97.38 404 MET A C 1
ATOM 3188 O O . MET A 1 404 ? 33.082 -6.317 -8.591 1.00 97.38 404 MET A O 1
ATOM 3192 N N . SER A 1 405 ? 33.024 -8.525 -8.986 1.00 95.81 405 SER A N 1
ATOM 3193 C CA . SER A 1 405 ? 33.097 -8.410 -10.446 1.00 95.81 405 SER A CA 1
ATOM 3194 C C . SER A 1 405 ? 31.723 -8.090 -11.053 1.00 95.81 405 SER A C 1
ATOM 3196 O O . SER A 1 405 ? 30.691 -8.292 -10.416 1.00 95.81 405 SER A O 1
ATOM 3198 N N . ALA A 1 406 ? 31.673 -7.677 -12.325 1.00 92.62 406 ALA A N 1
ATOM 3199 C CA . ALA A 1 406 ? 30.398 -7.531 -13.041 1.00 92.62 406 ALA A CA 1
ATOM 3200 C C . ALA A 1 406 ? 29.576 -8.840 -13.060 1.00 92.62 406 ALA A C 1
ATOM 3202 O O . ALA A 1 406 ? 28.348 -8.809 -12.981 1.00 92.62 406 ALA A O 1
ATOM 3203 N N . ALA A 1 407 ? 30.249 -9.996 -13.109 1.00 92.94 407 ALA A N 1
ATOM 3204 C CA . ALA A 1 407 ? 29.602 -11.304 -13.038 1.00 92.94 407 ALA A CA 1
ATOM 3205 C C . ALA A 1 407 ? 29.014 -11.590 -11.645 1.00 92.94 407 ALA A C 1
ATOM 3207 O O . ALA A 1 407 ? 27.910 -12.124 -11.556 1.00 92.94 407 ALA A O 1
ATOM 3208 N N . ASP A 1 408 ? 29.713 -11.203 -10.573 1.00 95.62 408 ASP A N 1
ATOM 3209 C CA . ASP A 1 408 ? 29.193 -11.311 -9.204 1.00 95.62 408 ASP A CA 1
ATOM 3210 C C . ASP A 1 408 ? 27.956 -10.424 -9.015 1.00 95.62 408 ASP A C 1
ATOM 3212 O O . ASP A 1 408 ? 26.941 -10.904 -8.519 1.00 95.62 408 ASP A O 1
ATOM 3216 N N . LEU A 1 409 ? 28.011 -9.166 -9.469 1.00 95.88 409 LEU A N 1
ATOM 3217 C CA . LEU A 1 409 ? 26.884 -8.228 -9.403 1.00 95.88 409 LEU A CA 1
ATOM 3218 C C . LEU A 1 409 ? 25.663 -8.748 -10.175 1.00 95.88 409 LEU A C 1
ATOM 3220 O O . LEU A 1 409 ? 24.556 -8.784 -9.644 1.00 95.88 409 LEU A O 1
ATOM 3224 N N . THR A 1 410 ? 25.876 -9.222 -11.407 1.00 93.12 410 THR A N 1
ATOM 3225 C CA . THR A 1 410 ? 24.806 -9.800 -12.236 1.00 93.12 410 THR A CA 1
ATOM 3226 C C . THR A 1 410 ? 24.196 -11.028 -11.568 1.00 93.12 410 THR A C 1
ATOM 3228 O O . THR A 1 410 ? 22.978 -11.179 -11.538 1.00 93.12 410 THR A O 1
ATOM 3231 N N . ARG A 1 411 ? 25.028 -11.905 -10.992 1.00 93.19 411 ARG A N 1
ATOM 3232 C CA . ARG A 1 411 ? 24.554 -13.084 -10.264 1.00 93.19 411 ARG A CA 1
ATOM 3233 C C . ARG A 1 411 ? 23.736 -12.696 -9.038 1.00 93.19 411 ARG A C 1
ATOM 3235 O O . ARG A 1 411 ? 22.702 -13.313 -8.815 1.00 93.19 411 ARG A O 1
ATOM 3242 N N . LEU A 1 412 ? 24.210 -11.724 -8.259 1.00 95.31 412 LEU A N 1
ATOM 3243 C CA . LEU A 1 412 ? 23.594 -11.285 -7.010 1.00 95.31 412 LEU A CA 1
ATOM 3244 C C . LEU A 1 412 ? 22.157 -10.792 -7.223 1.00 95.31 412 LEU A C 1
ATOM 3246 O O . LEU A 1 412 ? 21.266 -11.235 -6.507 1.00 95.31 412 LEU A O 1
ATOM 3250 N N . ILE A 1 413 ? 21.948 -9.969 -8.251 1.00 93.94 413 ILE A N 1
ATOM 3251 C CA . ILE A 1 413 ? 20.639 -9.408 -8.623 1.00 93.94 413 ILE A CA 1
ATOM 3252 C C . ILE A 1 413 ? 19.781 -10.445 -9.356 1.00 93.94 413 ILE A C 1
ATOM 3254 O O . ILE A 1 413 ? 18.572 -10.537 -9.163 1.00 93.94 413 ILE A O 1
ATOM 3258 N N . GLY A 1 414 ? 20.411 -11.221 -10.232 1.00 91.44 414 GLY A N 1
ATOM 3259 C CA . GLY A 1 414 ? 19.739 -11.960 -11.288 1.00 91.44 414 GLY A CA 1
ATOM 3260 C C . GLY A 1 414 ? 19.341 -13.399 -10.985 1.00 91.44 414 GLY A C 1
ATOM 3261 O O . GLY A 1 414 ? 18.645 -14.001 -11.791 1.00 91.44 414 GLY A O 1
ATOM 3262 N N . PHE A 1 415 ? 19.824 -13.978 -9.886 1.00 89.94 415 PHE A N 1
ATOM 3263 C CA . PHE A 1 415 ? 19.609 -15.386 -9.539 1.00 89.94 415 PHE A CA 1
ATOM 3264 C C . PHE A 1 415 ? 18.880 -15.493 -8.196 1.00 89.94 415 PHE A C 1
ATOM 3266 O O . PHE A 1 415 ? 19.432 -16.028 -7.233 1.00 89.94 415 PHE A O 1
ATOM 3273 N N . CYS A 1 416 ? 17.672 -14.922 -8.118 1.00 90.88 416 CYS A N 1
ATOM 3274 C CA . CYS A 1 416 ? 16.966 -14.732 -6.848 1.00 90.88 416 CYS A CA 1
ATOM 3275 C C . CYS A 1 416 ? 15.685 -15.569 -6.662 1.00 90.88 416 CYS A C 1
ATOM 3277 O O . CYS A 1 416 ? 14.988 -15.398 -5.667 1.00 90.88 416 CYS A O 1
ATOM 3279 N N . GLY A 1 417 ? 15.359 -16.496 -7.568 1.00 85.12 417 GLY A N 1
ATOM 3280 C CA . GLY A 1 417 ? 14.198 -17.389 -7.426 1.00 85.12 417 GLY A CA 1
ATOM 3281 C C . GLY A 1 417 ? 14.597 -18.829 -7.083 1.00 85.12 417 GLY A C 1
ATOM 3282 O O . GLY A 1 417 ? 15.373 -19.433 -7.812 1.00 85.12 417 GLY A O 1
ATOM 3283 N N . TRP A 1 418 ? 14.135 -19.470 -6.011 1.00 85.19 418 TRP A N 1
ATOM 3284 C CA . TRP A 1 418 ? 13.627 -18.956 -4.730 1.00 85.19 418 TRP A CA 1
ATOM 3285 C C . TRP A 1 418 ? 14.817 -18.904 -3.760 1.00 85.19 418 TRP A C 1
ATOM 3287 O O . TRP A 1 418 ? 15.027 -19.809 -2.950 1.00 85.19 418 TRP A O 1
ATOM 3297 N N . SER A 1 419 ? 15.728 -17.949 -3.962 1.00 84.12 419 SER A N 1
ATOM 3298 C CA . SER A 1 419 ? 17.033 -17.998 -3.295 1.00 84.12 419 SER A CA 1
ATOM 3299 C C . SER A 1 419 ? 17.718 -16.644 -3.193 1.00 84.12 419 SER A C 1
ATOM 3301 O O . SER A 1 419 ? 17.392 -15.696 -3.894 1.00 84.12 419 SER A O 1
ATOM 3303 N N . ASN A 1 420 ? 18.733 -16.575 -2.341 1.00 88.94 420 ASN A N 1
ATOM 3304 C CA . ASN A 1 420 ? 19.696 -15.493 -2.305 1.00 88.94 420 ASN A CA 1
ATOM 3305 C C . ASN A 1 420 ? 21.076 -16.084 -2.646 1.00 88.94 420 ASN A C 1
ATOM 3307 O O . ASN A 1 420 ? 21.598 -16.892 -1.871 1.00 88.94 420 ASN A O 1
ATOM 3311 N N . PRO A 1 421 ? 21.691 -15.740 -3.788 1.00 90.62 421 PRO A N 1
ATOM 3312 C CA . PRO A 1 421 ? 22.817 -16.495 -4.331 1.00 90.62 421 PRO A CA 1
ATOM 3313 C C . PRO A 1 421 ? 24.091 -16.327 -3.500 1.00 90.62 421 PRO A C 1
ATOM 3315 O O . PRO A 1 421 ? 24.364 -15.262 -2.946 1.00 90.62 421 PRO A O 1
ATOM 3318 N N . SER A 1 422 ? 24.933 -17.360 -3.457 1.00 91.56 422 SER A N 1
ATOM 3319 C CA . SER A 1 422 ? 26.284 -17.241 -2.897 1.00 91.56 422 SER A CA 1
ATOM 3320 C C . SER A 1 422 ? 27.167 -16.346 -3.772 1.00 91.56 422 SER A C 1
ATOM 3322 O O . SER A 1 422 ? 27.188 -16.534 -4.996 1.00 91.56 422 SER A O 1
ATOM 3324 N N . ILE A 1 423 ? 27.974 -15.484 -3.149 1.00 94.31 423 ILE A N 1
ATOM 3325 C CA . ILE A 1 423 ? 28.990 -14.658 -3.817 1.00 94.31 423 ILE A CA 1
ATOM 3326 C C . ILE A 1 423 ? 30.340 -14.900 -3.144 1.00 94.31 423 ILE A C 1
ATOM 3328 O O . ILE A 1 423 ? 30.605 -14.442 -2.030 1.00 94.31 423 ILE A O 1
ATOM 3332 N N . ARG A 1 424 ? 31.207 -15.649 -3.832 1.00 92.44 424 ARG A N 1
ATOM 3333 C CA . ARG A 1 424 ? 32.476 -16.128 -3.267 1.00 92.44 424 ARG A CA 1
ATOM 3334 C C . ARG A 1 424 ? 33.447 -14.991 -2.969 1.00 92.44 424 ARG A C 1
ATOM 3336 O O . ARG A 1 424 ? 34.130 -15.052 -1.952 1.00 92.44 424 ARG A O 1
ATOM 3343 N N . SER A 1 425 ? 33.503 -13.979 -3.836 1.00 94.69 425 SER A N 1
ATOM 3344 C CA . SER A 1 425 ? 34.433 -12.852 -3.710 1.00 94.69 425 SER A CA 1
ATOM 3345 C C . SER A 1 425 ? 34.247 -12.074 -2.412 1.00 94.69 425 SER A C 1
ATOM 3347 O O . SER A 1 425 ? 35.224 -11.538 -1.918 1.00 94.69 425 SER A O 1
ATOM 3349 N N . ILE A 1 426 ? 33.052 -12.071 -1.815 1.00 96.12 426 ILE A N 1
ATOM 3350 C CA . ILE A 1 426 ? 32.752 -11.380 -0.548 1.00 96.12 426 ILE A CA 1
ATOM 3351 C C . ILE A 1 426 ? 32.403 -12.344 0.598 1.00 96.12 426 ILE A C 1
ATOM 3353 O O . ILE A 1 426 ? 31.846 -11.931 1.614 1.00 96.12 426 ILE A O 1
ATOM 3357 N N . GLY A 1 427 ? 32.683 -13.643 0.442 1.00 93.12 427 GLY A N 1
ATOM 3358 C CA . GLY A 1 427 ? 32.385 -14.650 1.467 1.00 93.12 427 GLY A CA 1
ATOM 3359 C C . GLY A 1 427 ? 30.896 -14.773 1.813 1.00 93.12 427 GLY A C 1
ATOM 3360 O O . GLY A 1 427 ? 30.559 -15.133 2.936 1.00 93.12 427 GLY A O 1
ATOM 3361 N N . LYS A 1 428 ? 29.996 -14.447 0.876 1.00 93.38 428 LYS A N 1
ATOM 3362 C CA . LYS A 1 428 ? 28.548 -14.525 1.085 1.00 93.38 428 LYS A CA 1
ATOM 3363 C C . LYS A 1 428 ? 28.036 -15.934 0.781 1.00 93.38 428 LYS A C 1
ATOM 3365 O O . LYS A 1 428 ? 28.151 -16.404 -0.355 1.00 93.38 428 LYS A O 1
ATOM 3370 N N . ASN A 1 429 ? 27.384 -16.553 1.761 1.00 89.81 429 ASN A N 1
ATOM 3371 C CA . ASN A 1 429 ? 26.704 -17.837 1.600 1.00 89.81 429 ASN A CA 1
ATOM 3372 C C . ASN A 1 429 ? 25.385 -17.711 0.819 1.00 89.81 429 ASN A C 1
ATOM 3374 O O . ASN A 1 429 ? 24.800 -16.629 0.690 1.00 89.81 429 ASN A O 1
ATOM 3378 N N . ALA A 1 430 ? 24.936 -18.839 0.268 1.00 89.19 430 ALA A N 1
ATOM 3379 C CA . ALA A 1 430 ? 23.592 -18.942 -0.283 1.00 89.19 430 ALA A CA 1
ATOM 3380 C C . ALA A 1 430 ? 22.563 -18.996 0.855 1.00 89.19 430 ALA A C 1
ATOM 3382 O O . ALA A 1 430 ? 22.849 -19.552 1.913 1.00 89.19 430 ALA A O 1
ATOM 3383 N N . ALA A 1 431 ? 21.375 -18.451 0.615 1.00 89.56 431 ALA A N 1
ATOM 3384 C CA . ALA A 1 431 ? 20.237 -18.564 1.519 1.00 89.56 431 ALA A CA 1
ATOM 3385 C C . ALA A 1 431 ? 18.946 -18.801 0.724 1.00 89.56 431 ALA A C 1
ATOM 3387 O O . ALA A 1 431 ? 18.946 -18.675 -0.505 1.00 89.56 431 ALA A O 1
ATOM 3388 N N . ILE A 1 432 ? 17.871 -19.171 1.413 1.00 88.62 432 ILE A N 1
ATOM 3389 C CA . ILE A 1 432 ? 16.580 -19.492 0.799 1.00 88.62 432 ILE A CA 1
ATOM 3390 C C . ILE A 1 432 ? 15.551 -18.454 1.216 1.00 88.62 432 ILE A C 1
ATOM 3392 O O . ILE A 1 432 ? 15.422 -18.134 2.398 1.00 88.62 432 ILE A O 1
ATOM 3396 N N . ASP A 1 433 ? 14.814 -17.976 0.223 1.00 90.19 433 ASP A N 1
ATOM 3397 C CA . ASP A 1 433 ? 13.615 -17.175 0.410 1.00 90.19 433 ASP A CA 1
ATOM 3398 C C . ASP A 1 433 ? 12.420 -18.024 -0.055 1.00 90.19 433 ASP A C 1
ATOM 3400 O O . ASP A 1 433 ? 12.561 -18.772 -1.020 1.00 90.19 433 ASP A O 1
ATOM 3404 N N . MET A 1 434 ? 11.270 -17.977 0.621 1.00 88.31 434 MET A N 1
ATOM 3405 C CA . MET A 1 434 ? 10.153 -18.891 0.331 1.00 88.31 434 MET A CA 1
ATOM 3406 C C . MET A 1 434 ? 8.781 -18.230 0.470 1.00 88.31 434 MET A C 1
ATOM 3408 O O . MET A 1 434 ? 8.600 -17.320 1.272 1.00 88.31 434 MET A O 1
ATOM 3412 N N . ASP A 1 435 ? 7.795 -18.710 -0.286 1.00 89.06 435 ASP A N 1
ATOM 3413 C CA . ASP A 1 435 ? 6.382 -18.444 0.003 1.00 89.06 435 ASP A CA 1
ATOM 3414 C C . ASP A 1 435 ? 5.948 -19.117 1.327 1.00 89.06 435 ASP A C 1
ATOM 3416 O O . ASP A 1 435 ? 6.525 -20.116 1.736 1.00 89.06 435 ASP A O 1
ATOM 3420 N N . GLY A 1 436 ? 4.910 -18.667 2.028 1.00 88.88 436 GLY A N 1
ATOM 3421 C CA . GLY A 1 436 ? 3.999 -17.585 1.671 1.00 88.88 436 GLY A CA 1
ATOM 3422 C C . GLY A 1 436 ? 3.229 -17.040 2.872 1.00 88.88 436 GLY A C 1
ATOM 3423 O O . GLY A 1 436 ? 3.657 -17.143 4.020 1.00 88.88 436 GLY A O 1
ATOM 3424 N N . CYS A 1 437 ? 2.071 -16.441 2.601 1.00 89.94 437 CYS A N 1
ATOM 3425 C CA . CYS A 1 437 ? 1.299 -15.701 3.602 1.00 89.94 437 CYS A CA 1
ATOM 3426 C C . CYS A 1 437 ? 0.657 -16.599 4.668 1.00 89.94 437 CYS A C 1
ATOM 3428 O O . CYS A 1 437 ? 0.304 -16.121 5.736 1.00 89.94 437 CYS A O 1
ATOM 3430 N N . HIS A 1 438 ? 0.487 -17.897 4.410 1.00 88.50 438 HIS A N 1
ATOM 3431 C CA . HIS A 1 438 ? -0.254 -18.799 5.305 1.00 88.50 438 HIS A CA 1
ATOM 3432 C C . HIS A 1 438 ? 0.555 -20.039 5.693 1.00 88.50 438 HIS A C 1
ATOM 3434 O O . HIS A 1 438 ? -0.026 -21.074 6.002 1.00 88.50 438 HIS A O 1
ATOM 3440 N N . GLY A 1 439 ? 1.884 -19.927 5.691 1.00 88.75 439 GLY A N 1
ATOM 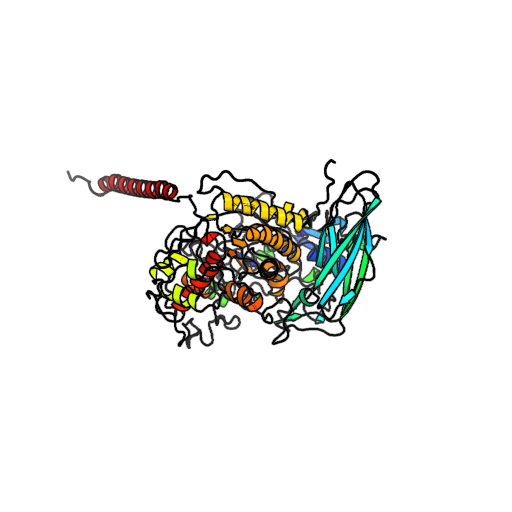3441 C CA . GLY A 1 439 ? 2.819 -21.016 5.991 1.00 88.75 439 GLY A CA 1
ATOM 3442 C C . GLY A 1 439 ? 3.886 -21.179 4.912 1.00 88.75 439 GLY A C 1
ATOM 3443 O O . GLY A 1 439 ? 3.735 -20.648 3.805 1.00 88.75 439 GLY A O 1
ATOM 3444 N N . LEU A 1 440 ? 4.961 -21.905 5.238 1.00 88.81 440 LEU A N 1
ATOM 3445 C CA . LEU A 1 440 ? 6.003 -22.237 4.265 1.00 88.81 440 LEU A CA 1
ATOM 3446 C C . LEU A 1 440 ? 5.437 -23.203 3.223 1.00 88.81 440 LEU A C 1
ATOM 3448 O O . LEU A 1 440 ? 4.913 -24.261 3.570 1.00 88.81 440 LEU A O 1
ATOM 3452 N N . HIS A 1 441 ? 5.538 -22.845 1.947 1.00 77.19 441 HIS A N 1
ATOM 3453 C CA . HIS A 1 441 ? 4.996 -23.664 0.871 1.00 77.19 441 HIS A CA 1
ATOM 3454 C C . HIS A 1 441 ? 6.055 -24.603 0.285 1.00 77.19 441 HIS A C 1
ATOM 3456 O O . HIS A 1 441 ? 7.100 -24.169 -0.204 1.00 77.19 441 HIS A O 1
ATOM 3462 N N . ASP A 1 442 ? 5.735 -25.894 0.220 1.00 65.19 442 ASP A N 1
ATOM 3463 C CA . ASP A 1 442 ? 6.564 -26.882 -0.465 1.00 65.19 442 ASP A CA 1
ATOM 3464 C C . ASP A 1 442 ? 6.280 -26.900 -1.977 1.00 65.19 442 ASP A C 1
ATOM 3466 O O . ASP A 1 442 ? 5.531 -27.732 -2.486 1.00 65.19 442 ASP A O 1
ATOM 3470 N N . LEU A 1 443 ? 6.835 -25.936 -2.722 1.00 57.94 443 LEU A N 1
ATOM 3471 C CA . LEU A 1 443 ? 6.908 -26.058 -4.190 1.00 57.94 443 LEU A CA 1
ATOM 3472 C C . LEU A 1 443 ? 8.147 -26.837 -4.648 1.00 57.94 443 LEU A C 1
ATOM 3474 O O . LEU A 1 443 ? 8.133 -27.430 -5.727 1.00 57.94 443 LEU A O 1
ATOM 3478 N N . VAL A 1 444 ? 9.239 -26.786 -3.878 1.00 51.56 444 VAL A N 1
ATOM 3479 C CA . VAL A 1 444 ? 10.577 -27.203 -4.336 1.00 51.56 444 VAL A CA 1
ATOM 3480 C C . VAL A 1 444 ? 11.487 -27.748 -3.222 1.00 51.56 444 VAL A C 1
ATOM 3482 O O . VAL A 1 444 ? 12.671 -27.990 -3.476 1.00 51.56 444 VAL A O 1
ATOM 3485 N N . THR A 1 445 ? 10.995 -27.925 -1.990 1.00 60.47 445 THR A N 1
ATOM 3486 C CA . THR A 1 445 ? 11.860 -27.985 -0.795 1.00 60.47 445 THR A CA 1
ATOM 3487 C C . THR A 1 445 ? 11.685 -29.205 0.103 1.00 60.47 445 THR A C 1
ATOM 3489 O O . THR A 1 445 ? 12.626 -29.534 0.825 1.00 60.47 445 THR A O 1
ATOM 3492 N N . GLY A 1 446 ? 10.557 -29.910 0.021 1.00 66.25 446 GLY A N 1
ATOM 3493 C CA . GLY A 1 446 ? 10.236 -31.080 0.838 1.00 66.25 446 GLY A CA 1
ATOM 3494 C C . GLY A 1 446 ? 9.953 -30.761 2.308 1.00 66.25 446 GLY A C 1
ATOM 3495 O O . GLY A 1 446 ? 10.137 -31.643 3.147 1.00 66.25 446 GLY A O 1
ATOM 3496 N N . ILE A 1 447 ? 9.607 -29.511 2.641 1.00 76.19 447 ILE A N 1
ATOM 3497 C CA . ILE A 1 447 ? 9.339 -29.083 4.022 1.00 76.19 447 ILE A CA 1
ATOM 3498 C C . ILE A 1 447 ? 7.888 -29.392 4.402 1.00 76.19 447 ILE A C 1
ATOM 3500 O O . ILE A 1 447 ? 6.959 -28.897 3.768 1.00 76.19 447 ILE A O 1
ATOM 3504 N N . ASP A 1 448 ? 7.707 -30.100 5.517 1.00 81.88 448 ASP A N 1
ATOM 3505 C CA . ASP A 1 448 ? 6.434 -30.150 6.238 1.00 81.88 448 ASP A CA 1
ATOM 3506 C C . ASP A 1 448 ? 6.345 -28.946 7.195 1.00 81.88 448 ASP A C 1
ATOM 3508 O O . ASP A 1 448 ? 7.084 -28.876 8.181 1.00 81.88 448 ASP A O 1
ATOM 3512 N N . ALA A 1 449 ? 5.450 -27.997 6.909 1.00 85.38 449 ALA A N 1
ATOM 3513 C CA . ALA A 1 449 ? 5.255 -26.772 7.692 1.00 85.38 449 ALA A CA 1
ATOM 3514 C C . ALA A 1 449 ? 3.797 -26.570 8.126 1.00 85.38 449 ALA A C 1
ATOM 3516 O O . ALA A 1 449 ? 2.872 -27.217 7.626 1.00 85.38 449 ALA A O 1
ATOM 3517 N N . ASN A 1 450 ? 3.585 -25.661 9.077 1.00 90.56 450 ASN A N 1
ATOM 3518 C CA . ASN A 1 450 ? 2.258 -25.323 9.569 1.00 90.56 450 ASN A CA 1
ATOM 3519 C C . ASN A 1 450 ? 1.467 -24.488 8.551 1.00 90.56 450 ASN A C 1
ATOM 3521 O O . ASN A 1 450 ? 1.975 -23.536 7.964 1.00 90.56 450 ASN A O 1
ATOM 3525 N N . CYS A 1 451 ? 0.178 -24.807 8.402 1.00 90.69 451 CYS A N 1
ATOM 3526 C CA . CYS A 1 451 ? -0.772 -23.958 7.688 1.00 90.69 451 CYS A CA 1
ATOM 3527 C C . CYS A 1 451 ? -1.442 -23.004 8.680 1.00 90.69 451 CYS A C 1
ATOM 3529 O O . CYS A 1 451 ? -2.154 -23.437 9.591 1.00 90.69 451 CYS A O 1
ATOM 3531 N N . TYR A 1 452 ? -1.237 -21.709 8.488 1.00 93.06 452 TYR A N 1
ATOM 3532 C CA . TYR A 1 452 ? -1.791 -20.661 9.337 1.00 93.06 452 TYR A CA 1
ATOM 3533 C C . TYR A 1 452 ? -3.122 -20.127 8.803 1.00 93.06 452 TYR A C 1
ATOM 3535 O O . TYR A 1 452 ? -3.540 -20.418 7.682 1.00 93.06 452 TYR A O 1
ATOM 3543 N N . ALA A 1 453 ? -3.812 -19.348 9.639 1.00 93.81 453 ALA A N 1
ATOM 3544 C CA . ALA A 1 453 ? -5.051 -18.694 9.251 1.00 93.81 453 ALA A CA 1
ATOM 3545 C C . ALA A 1 453 ? -4.818 -17.704 8.102 1.00 93.81 453 ALA A C 1
ATOM 3547 O O . ALA A 1 453 ? -3.777 -17.048 8.019 1.00 93.81 453 ALA A O 1
ATOM 3548 N N . THR A 1 454 ? -5.822 -17.579 7.237 1.00 94.56 454 THR A N 1
ATOM 3549 C CA . THR A 1 454 ? -5.753 -16.659 6.111 1.00 94.56 454 THR A CA 1
ATOM 3550 C C . THR A 1 454 ? -5.814 -15.202 6.557 1.00 94.56 454 THR A C 1
ATOM 3552 O O . THR A 1 454 ? -6.307 -14.863 7.635 1.00 94.56 454 THR A O 1
ATOM 3555 N N . THR A 1 455 ? -5.327 -14.311 5.704 1.00 94.56 455 THR A N 1
ATOM 3556 C CA . THR A 1 455 ? -5.173 -12.889 6.007 1.00 94.56 455 THR A CA 1
ATOM 3557 C C . THR A 1 455 ? -6.500 -12.183 6.348 1.00 94.56 455 THR A C 1
ATOM 3559 O O . THR A 1 455 ? -6.509 -11.405 7.307 1.00 94.56 455 THR A O 1
ATOM 3562 N N . PRO A 1 456 ? -7.651 -12.495 5.711 1.00 95.25 456 PRO A N 1
ATOM 3563 C CA . PRO A 1 456 ? -8.946 -11.963 6.138 1.00 95.25 456 PRO A CA 1
ATOM 3564 C C . PRO A 1 456 ? -9.343 -12.416 7.548 1.00 95.25 456 PRO A C 1
ATOM 3566 O O . PRO A 1 456 ? -9.921 -11.639 8.303 1.00 95.25 456 PRO A O 1
ATOM 3569 N N . ILE A 1 457 ? -8.997 -13.646 7.954 1.00 96.00 457 ILE A N 1
ATOM 3570 C CA . ILE A 1 457 ? -9.255 -14.140 9.318 1.00 96.00 457 ILE A CA 1
ATOM 3571 C C . ILE A 1 457 ? -8.359 -13.411 10.319 1.00 96.00 457 ILE A C 1
ATOM 3573 O O . ILE A 1 457 ? -8.846 -12.963 11.357 1.00 96.00 457 ILE A O 1
ATOM 3577 N N . THR A 1 458 ? -7.073 -13.244 9.998 1.00 96.12 458 THR A N 1
ATOM 3578 C CA . THR A 1 458 ? -6.133 -12.459 10.809 1.00 96.12 458 THR A CA 1
ATOM 3579 C C . THR A 1 458 ? -6.632 -11.026 10.968 1.00 96.12 458 THR A C 1
ATOM 3581 O O . THR A 1 458 ? -6.695 -10.527 12.087 1.00 96.12 458 THR A O 1
ATOM 3584 N N . SER A 1 459 ? -7.092 -10.388 9.892 1.00 96.94 459 SER A N 1
ATOM 3585 C CA . SER A 1 459 ? -7.693 -9.047 9.922 1.00 96.94 459 SER A CA 1
ATOM 3586 C C . SER A 1 459 ? -8.951 -9.006 10.773 1.00 96.94 459 SER A C 1
ATOM 3588 O O . SER A 1 459 ? -9.091 -8.131 11.622 1.00 96.94 459 SER A O 1
ATOM 3590 N N . ALA A 1 460 ? -9.824 -10.006 10.644 1.00 97.38 460 ALA A N 1
ATOM 3591 C CA . ALA A 1 460 ? -11.050 -10.090 11.423 1.00 97.38 460 ALA A CA 1
ATOM 3592 C C . ALA A 1 460 ? -10.805 -10.152 12.938 1.00 97.38 460 ALA A C 1
ATOM 3594 O O . ALA A 1 460 ? -11.722 -9.915 13.727 1.00 97.38 460 ALA A O 1
ATOM 3595 N N . THR A 1 461 ? -9.577 -10.431 13.385 1.00 97.69 461 THR A N 1
ATOM 3596 C CA . THR A 1 461 ? -9.227 -10.339 14.801 1.00 97.69 461 THR A CA 1
ATOM 3597 C C . THR A 1 461 ? -9.194 -8.899 15.313 1.00 97.69 461 THR A C 1
ATOM 3599 O O . THR A 1 461 ? -9.514 -8.715 16.486 1.00 97.69 461 THR A O 1
ATOM 3602 N N . PHE A 1 462 ? -8.846 -7.895 14.495 1.00 97.81 462 PHE A N 1
ATOM 3603 C CA . PHE A 1 462 ? -8.553 -6.521 14.946 1.00 97.81 462 PHE A CA 1
ATOM 3604 C C . PHE A 1 462 ? -7.568 -6.492 16.139 1.00 97.81 462 PHE A C 1
ATOM 3606 O O . PHE A 1 462 ? -7.699 -5.670 17.044 1.00 97.81 462 PHE A O 1
ATOM 3613 N N . ASP A 1 463 ? -6.621 -7.436 16.187 1.00 98.12 463 ASP A N 1
ATOM 3614 C CA . ASP A 1 463 ? -5.742 -7.704 17.331 1.00 98.12 463 ASP A CA 1
ATOM 3615 C C . ASP A 1 463 ? -4.274 -7.684 16.875 1.00 98.12 463 ASP A C 1
ATOM 3617 O O . ASP A 1 463 ? -3.750 -8.670 16.351 1.00 98.12 463 ASP A O 1
ATOM 3621 N N . LYS A 1 464 ? -3.621 -6.526 17.025 1.00 98.25 464 LYS A N 1
ATOM 3622 C CA . LYS A 1 464 ? -2.237 -6.308 16.567 1.00 98.25 464 LYS A CA 1
ATOM 3623 C C . LYS A 1 464 ? -1.240 -7.159 17.351 1.00 98.25 464 LYS A C 1
ATOM 3625 O O . LYS A 1 464 ? -0.274 -7.646 16.773 1.00 98.25 464 LYS A O 1
ATOM 3630 N N . ASP A 1 465 ? -1.506 -7.387 18.633 1.00 98.00 465 ASP A N 1
ATOM 3631 C CA . ASP A 1 465 ? -0.651 -8.212 19.483 1.00 98.00 465 ASP A CA 1
ATOM 3632 C C . ASP A 1 465 ? -0.715 -9.681 19.046 1.00 98.00 465 ASP A C 1
ATOM 3634 O O . ASP A 1 465 ? 0.321 -10.325 18.879 1.00 98.00 465 ASP A O 1
ATOM 3638 N N . LEU A 1 466 ? -1.917 -10.193 18.755 1.00 98.00 466 LEU A N 1
ATOM 3639 C CA . LEU A 1 466 ? -2.080 -11.546 18.214 1.00 98.00 466 LEU A CA 1
ATOM 3640 C C . LEU A 1 466 ? -1.459 -11.690 16.816 1.00 98.00 466 LEU A C 1
ATOM 3642 O O . LEU A 1 466 ? -0.862 -12.720 16.507 1.00 98.00 466 LEU A O 1
ATOM 3646 N N . ALA A 1 467 ? -1.570 -10.664 15.969 1.00 98.25 467 ALA A N 1
ATOM 3647 C CA . ALA A 1 467 ? -0.916 -10.640 14.664 1.00 98.25 467 ALA A CA 1
ATOM 3648 C C . ALA A 1 467 ? 0.619 -10.689 14.794 1.00 98.25 467 ALA A C 1
ATOM 3650 O O . ALA A 1 467 ? 1.276 -11.434 14.064 1.00 98.25 467 ALA A O 1
ATOM 3651 N N . PHE A 1 468 ? 1.191 -9.958 15.756 1.00 98.62 468 PHE A N 1
ATOM 3652 C CA . PHE A 1 468 ? 2.616 -10.036 16.080 1.00 98.62 468 PHE A CA 1
ATOM 3653 C C . PHE A 1 468 ? 3.015 -11.428 16.584 1.00 98.62 468 PHE A C 1
ATOM 3655 O O . PHE A 1 468 ? 4.015 -11.975 16.122 1.00 98.62 468 PHE A O 1
ATOM 3662 N N . GLU A 1 469 ? 2.244 -12.027 17.495 1.00 98.00 469 GLU A N 1
ATOM 3663 C CA . GLU A 1 469 ? 2.514 -13.370 18.029 1.00 98.00 469 GLU A CA 1
ATOM 3664 C C . GLU A 1 469 ? 2.470 -14.445 16.932 1.00 98.00 469 GLU A C 1
ATOM 3666 O O . GLU A 1 469 ? 3.353 -15.308 16.865 1.00 98.00 469 GLU A O 1
ATOM 3671 N N . PHE A 1 470 ? 1.490 -14.352 16.028 1.00 97.19 470 PHE A N 1
ATOM 3672 C CA . PHE A 1 470 ? 1.429 -15.173 14.822 1.00 97.19 470 PHE A CA 1
ATOM 3673 C C . PHE A 1 470 ? 2.714 -15.023 13.998 1.00 97.19 470 PHE A C 1
ATOM 3675 O O . PHE A 1 470 ? 3.377 -16.021 13.711 1.00 97.19 470 PHE A O 1
ATOM 3682 N N . GLY A 1 471 ? 3.109 -13.787 13.679 1.00 97.50 471 GLY A N 1
ATOM 3683 C CA . GLY A 1 471 ? 4.337 -13.521 12.935 1.00 97.50 471 GLY A CA 1
ATOM 3684 C C . GLY A 1 471 ? 5.589 -14.056 13.635 1.00 97.50 471 GLY A C 1
ATOM 3685 O O . GLY A 1 471 ? 6.441 -14.661 12.996 1.00 97.50 471 GLY A O 1
ATOM 3686 N N . ALA A 1 472 ? 5.705 -13.892 14.952 1.00 98.00 472 ALA A N 1
ATOM 3687 C CA . ALA A 1 472 ? 6.850 -14.379 15.719 1.00 98.00 472 ALA A CA 1
ATOM 3688 C C . ALA A 1 472 ? 6.943 -15.911 15.707 1.00 98.00 472 ALA A C 1
ATOM 3690 O O . ALA A 1 472 ? 8.035 -16.453 15.535 1.00 98.00 472 ALA A O 1
ATOM 3691 N N . THR A 1 473 ? 5.804 -16.595 15.833 1.00 96.94 473 THR A N 1
ATOM 3692 C CA . THR A 1 473 ? 5.720 -18.061 15.745 1.00 96.94 473 THR A CA 1
ATOM 3693 C C . THR A 1 473 ? 6.116 -18.549 14.356 1.00 96.94 473 THR A C 1
ATOM 3695 O O . THR A 1 473 ? 6.896 -19.489 14.224 1.00 96.94 473 THR A O 1
ATOM 3698 N N . TYR A 1 474 ? 5.623 -17.879 13.315 1.00 96.06 474 TYR A N 1
ATOM 3699 C CA . TYR A 1 474 ? 5.973 -18.214 11.941 1.00 96.06 474 TYR A CA 1
ATOM 3700 C C . TYR A 1 474 ? 7.459 -17.934 11.648 1.00 96.06 474 TYR A C 1
ATOM 3702 O O . TYR A 1 474 ? 8.140 -18.741 11.022 1.00 96.06 474 TYR A O 1
ATOM 3710 N N . GLY A 1 475 ? 8.014 -16.845 12.187 1.00 95.56 475 GLY A N 1
ATOM 3711 C CA . GLY A 1 475 ? 9.445 -16.550 12.114 1.00 95.56 475 GLY A CA 1
ATOM 3712 C C . GLY A 1 475 ? 10.319 -17.634 12.756 1.00 95.56 475 GLY A C 1
ATOM 3713 O O . GLY A 1 475 ? 11.361 -17.972 12.196 1.00 95.56 475 GLY A O 1
ATOM 3714 N N . ASP A 1 476 ? 9.897 -18.215 13.885 1.00 94.56 476 ASP A N 1
ATOM 3715 C CA . ASP A 1 476 ? 10.601 -19.351 14.499 1.00 94.56 476 ASP A CA 1
ATOM 3716 C C . ASP A 1 476 ? 10.596 -20.583 13.575 1.00 94.56 476 ASP A C 1
ATOM 3718 O O . ASP A 1 476 ? 11.623 -21.251 13.438 1.00 94.56 476 ASP A O 1
ATOM 3722 N N . GLU A 1 477 ? 9.482 -20.856 12.887 1.00 93.62 477 GLU A N 1
ATOM 3723 C CA . GLU A 1 477 ? 9.390 -21.934 11.894 1.00 93.62 477 GLU A CA 1
ATOM 3724 C C . GLU A 1 477 ? 10.296 -21.684 10.675 1.00 93.62 477 GLU A C 1
ATOM 3726 O O . GLU A 1 477 ? 10.991 -22.604 10.235 1.00 93.62 477 GLU A O 1
ATOM 3731 N N . CYS A 1 478 ? 10.361 -20.449 10.167 1.00 93.12 478 CYS A N 1
ATOM 3732 C CA . CYS A 1 478 ? 11.290 -20.065 9.099 1.00 93.12 478 CYS A CA 1
ATOM 3733 C C . CYS A 1 478 ? 12.747 -20.353 9.488 1.00 93.12 478 CYS A C 1
ATOM 3735 O O . CYS A 1 478 ? 13.470 -21.022 8.746 1.00 93.12 478 CYS A O 1
ATOM 3737 N N . VAL A 1 479 ? 13.171 -19.901 10.674 1.00 92.25 479 VAL A N 1
ATOM 3738 C CA . VAL A 1 479 ? 14.540 -20.123 11.169 1.00 92.25 479 VAL A CA 1
ATOM 3739 C C . VAL A 1 479 ? 14.821 -21.616 11.351 1.00 92.25 479 VAL A C 1
ATOM 3741 O O . VAL A 1 479 ? 15.880 -22.089 10.936 1.00 92.25 479 VAL A O 1
ATOM 3744 N N . ALA A 1 480 ? 13.874 -22.374 11.914 1.00 91.31 480 ALA A N 1
ATOM 3745 C CA . ALA A 1 480 ? 14.007 -23.820 12.105 1.00 91.31 480 ALA A CA 1
ATOM 3746 C C . ALA A 1 480 ? 14.182 -24.586 10.782 1.00 91.31 480 ALA A C 1
ATOM 3748 O O . ALA A 1 480 ? 14.858 -25.615 10.755 1.00 91.31 480 ALA A O 1
ATOM 3749 N N . ASN A 1 481 ? 13.621 -24.064 9.689 1.00 88.81 481 ASN A N 1
ATOM 3750 C CA . ASN A 1 481 ? 13.707 -24.649 8.354 1.00 88.81 481 ASN A CA 1
ATOM 3751 C C . ASN A 1 481 ? 14.821 -24.055 7.477 1.00 88.81 481 ASN A C 1
ATOM 3753 O O . ASN A 1 481 ? 14.946 -24.420 6.312 1.00 88.81 481 ASN A O 1
ATOM 3757 N N . GLY A 1 482 ? 15.658 -23.160 8.005 1.00 89.31 482 GLY A N 1
ATOM 3758 C CA . GLY A 1 482 ? 16.749 -22.559 7.238 1.00 89.31 482 GLY A CA 1
ATOM 3759 C C . GLY A 1 482 ? 16.291 -21.572 6.153 1.00 89.31 482 GLY A C 1
ATOM 3760 O O . GLY A 1 482 ? 16.993 -21.391 5.153 1.00 89.31 482 GLY A O 1
ATOM 3761 N N . VAL A 1 483 ? 15.129 -20.943 6.349 1.00 91.31 483 VAL A N 1
ATOM 3762 C CA . VAL A 1 483 ? 14.561 -19.901 5.483 1.00 91.31 483 VAL A CA 1
ATOM 3763 C C . VAL A 1 483 ? 14.958 -18.525 6.020 1.00 91.31 483 VAL A C 1
ATOM 3765 O O . VAL A 1 483 ? 14.672 -18.185 7.167 1.00 91.31 483 VAL A O 1
ATOM 3768 N N . SER A 1 484 ? 15.624 -17.720 5.188 1.00 92.31 484 SER A N 1
ATOM 3769 C CA . SER A 1 484 ? 16.104 -16.377 5.549 1.00 92.31 484 SER A CA 1
ATOM 3770 C C . SER A 1 484 ? 15.158 -15.248 5.154 1.00 92.31 484 SER A C 1
ATOM 3772 O O . SER A 1 484 ? 15.266 -14.141 5.688 1.00 92.31 484 SER A O 1
ATOM 3774 N N . GLY A 1 485 ? 14.258 -15.509 4.208 1.00 93.75 485 GLY A N 1
ATOM 3775 C CA . GLY A 1 485 ? 13.300 -14.535 3.706 1.00 93.75 485 GLY A CA 1
ATOM 3776 C C . GLY A 1 485 ? 11.962 -15.171 3.352 1.00 93.75 485 GLY A C 1
ATOM 3777 O O . GLY A 1 485 ? 11.898 -16.335 2.967 1.00 93.75 485 GLY A O 1
ATOM 3778 N N . MET A 1 486 ? 10.887 -14.403 3.478 1.00 93.12 486 MET A N 1
ATOM 3779 C CA . MET A 1 486 ? 9.527 -14.869 3.236 1.00 93.12 486 MET A CA 1
ATOM 3780 C C . MET A 1 486 ? 8.804 -13.947 2.251 1.00 93.12 486 MET A C 1
ATOM 3782 O O . MET A 1 486 ? 8.769 -12.730 2.441 1.00 93.12 486 MET A O 1
ATOM 3786 N N . TYR A 1 487 ? 8.243 -14.524 1.188 1.00 94.38 487 TYR A N 1
ATOM 3787 C CA . TYR A 1 487 ? 7.468 -13.821 0.168 1.00 94.38 487 TYR A CA 1
ATOM 3788 C C . TYR A 1 487 ? 6.022 -13.604 0.629 1.00 94.38 487 TYR A C 1
ATOM 3790 O O . TYR A 1 487 ? 5.119 -14.401 0.358 1.00 94.38 487 TYR A O 1
ATOM 3798 N N . GLY A 1 488 ? 5.802 -12.487 1.310 1.00 91.38 488 GLY A N 1
ATOM 3799 C CA . GLY A 1 488 ? 4.548 -12.092 1.938 1.00 91.38 488 GLY A CA 1
ATOM 3800 C C . GLY A 1 488 ? 4.812 -10.984 2.963 1.00 91.38 488 GLY A C 1
ATOM 3801 O O . GLY A 1 488 ? 5.941 -10.552 3.118 1.00 91.38 488 GLY A O 1
ATOM 3802 N N . PHE A 1 489 ? 3.822 -10.480 3.689 1.00 94.62 489 PHE A N 1
ATOM 3803 C CA . PHE A 1 489 ? 2.403 -10.762 3.492 1.00 94.62 489 PHE A CA 1
ATOM 3804 C C . PHE A 1 489 ? 1.849 -10.033 2.276 1.00 94.62 489 PHE A C 1
ATOM 3806 O O . PHE A 1 489 ? 2.352 -8.979 1.885 1.00 94.62 489 PHE A O 1
ATOM 3813 N N . SER A 1 490 ? 0.806 -10.611 1.690 1.00 95.81 490 SER A N 1
ATOM 3814 C CA . SER A 1 490 ? 0.059 -9.981 0.622 1.00 95.81 490 SER A CA 1
ATOM 3815 C C . SER A 1 490 ? -0.926 -8.952 1.192 1.00 95.81 490 SER A C 1
ATOM 3817 O O . SER A 1 490 ? -1.644 -9.219 2.151 1.00 95.81 490 SER A O 1
ATOM 3819 N N . MET A 1 491 ? -0.941 -7.749 0.630 1.00 95.88 491 MET A N 1
ATOM 3820 C CA . MET A 1 491 ? -1.607 -6.571 1.199 1.00 95.88 491 MET A CA 1
ATOM 3821 C C . MET A 1 491 ? -2.112 -5.608 0.116 1.00 95.88 491 MET A C 1
ATOM 3823 O O . MET A 1 491 ? -2.210 -4.402 0.329 1.00 95.88 491 MET A O 1
ATOM 3827 N N . ASN A 1 492 ? -2.456 -6.166 -1.047 1.00 97.88 492 ASN A N 1
ATOM 3828 C CA . ASN A 1 492 ? -3.359 -5.525 -2.000 1.00 97.88 492 ASN A CA 1
ATOM 3829 C C . ASN A 1 492 ? -4.764 -5.371 -1.386 1.00 97.88 492 ASN A C 1
ATOM 3831 O O . ASN A 1 492 ? -5.045 -5.898 -0.307 1.00 97.88 492 ASN A O 1
ATOM 3835 N N . MET A 1 493 ? -5.642 -4.626 -2.050 1.00 97.19 493 M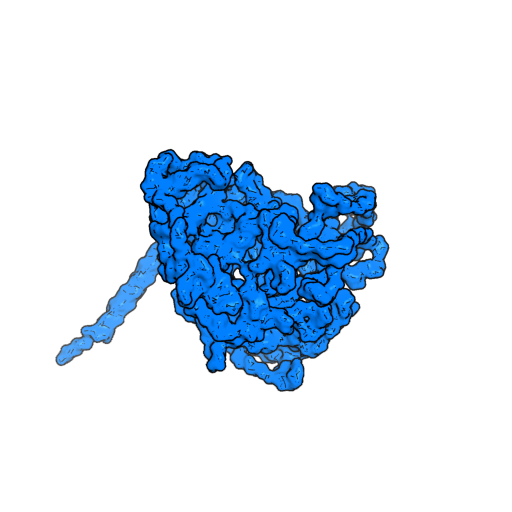ET A N 1
ATOM 3836 C CA . MET A 1 493 ? -6.932 -4.234 -1.487 1.00 97.19 493 MET A CA 1
ATOM 3837 C C . MET A 1 493 ? -8.034 -5.220 -1.871 1.00 97.19 493 MET A C 1
ATOM 3839 O O . MET A 1 493 ? -8.085 -5.709 -3.001 1.00 97.19 493 MET A O 1
ATOM 3843 N N . HIS A 1 494 ? -9.004 -5.437 -0.978 1.00 97.69 494 HIS A N 1
ATOM 3844 C CA . HIS A 1 494 ? -10.288 -6.046 -1.353 1.00 97.69 494 HIS A CA 1
ATOM 3845 C C . HIS A 1 494 ? -11.153 -5.050 -2.146 1.00 97.69 494 HIS A C 1
ATOM 3847 O O . HIS A 1 494 ? -12.237 -4.660 -1.724 1.00 97.69 494 HIS A O 1
ATOM 3853 N N . ARG A 1 495 ? -10.668 -4.607 -3.313 1.00 96.62 495 ARG A N 1
ATOM 3854 C CA . ARG A 1 495 ? -11.373 -3.654 -4.188 1.00 96.62 495 ARG A CA 1
ATOM 3855 C C . ARG A 1 495 ? -12.700 -4.215 -4.706 1.00 96.62 495 ARG A C 1
ATOM 3857 O O . ARG A 1 495 ? -13.675 -3.484 -4.889 1.00 96.62 495 ARG A O 1
ATOM 3864 N N . SER A 1 496 ? -12.703 -5.512 -4.992 1.00 93.50 496 SER A N 1
ATOM 3865 C CA . SER A 1 496 ? -13.845 -6.258 -5.500 1.00 93.50 496 SER A CA 1
ATOM 3866 C C . SER A 1 496 ? -13.904 -7.628 -4.823 1.00 93.50 496 SER A C 1
ATOM 3868 O O . SER A 1 496 ? -12.864 -8.273 -4.657 1.00 93.50 496 SER A O 1
ATOM 3870 N N . PRO A 1 497 ? -15.106 -8.130 -4.500 1.00 90.56 497 PRO A N 1
ATOM 3871 C CA . PRO A 1 497 ? -15.297 -9.474 -3.953 1.00 90.56 497 PRO A CA 1
ATOM 3872 C C . PRO A 1 497 ? -14.932 -10.588 -4.949 1.00 90.56 497 PRO A C 1
ATOM 3874 O O . PRO A 1 497 ? -14.833 -11.750 -4.563 1.00 90.56 497 PRO A O 1
ATOM 3877 N N . PHE A 1 498 ? -14.716 -10.251 -6.226 1.00 90.19 498 PHE A N 1
ATOM 3878 C CA . PHE A 1 498 ? -14.268 -11.179 -7.268 1.00 90.19 498 PHE A CA 1
ATOM 3879 C C . PHE A 1 498 ? -12.736 -11.246 -7.410 1.00 90.19 498 PHE A C 1
ATOM 3881 O O . PHE A 1 498 ? -12.228 -11.919 -8.310 1.00 90.19 498 PHE A O 1
ATOM 3888 N N . GLY A 1 499 ? -11.981 -10.567 -6.538 1.00 91.38 499 GLY A N 1
ATOM 3889 C CA . GLY A 1 499 ? -10.524 -10.669 -6.481 1.00 91.38 499 GLY A CA 1
ATOM 3890 C C . GLY A 1 499 ? -10.078 -12.093 -6.135 1.00 91.38 499 GLY A C 1
ATOM 3891 O O . GLY A 1 499 ? -10.214 -12.533 -4.997 1.00 91.38 499 GLY A O 1
ATOM 3892 N N . GLY A 1 500 ? -9.507 -12.820 -7.103 1.00 91.56 500 GLY A N 1
ATOM 3893 C CA . GLY A 1 500 ? -9.158 -14.243 -6.949 1.00 91.56 500 GLY A CA 1
ATOM 3894 C C . GLY A 1 500 ? -8.145 -14.559 -5.837 1.00 91.56 500 GLY A C 1
ATOM 3895 O O . GLY A 1 500 ? -8.080 -15.696 -5.375 1.00 91.56 500 GLY A O 1
ATOM 3896 N N . ARG A 1 501 ? -7.389 -13.555 -5.373 1.00 95.38 501 ARG A N 1
ATOM 3897 C CA . ARG A 1 501 ? -6.428 -13.653 -4.261 1.00 95.38 501 ARG A CA 1
ATOM 3898 C C . ARG A 1 501 ? -6.834 -12.860 -3.018 1.00 95.38 501 ARG A C 1
ATOM 3900 O O . ARG A 1 501 ? -6.037 -12.737 -2.098 1.00 95.38 501 ARG A O 1
ATOM 3907 N N . ALA A 1 502 ? -8.086 -12.409 -2.916 1.00 93.44 502 ALA A N 1
ATOM 3908 C CA . ALA A 1 502 ? -8.572 -11.735 -1.708 1.00 93.44 502 ALA A CA 1
ATOM 3909 C C . ALA A 1 502 ? -8.372 -12.584 -0.433 1.00 93.44 502 ALA A C 1
ATOM 3911 O O . ALA A 1 502 ? -8.117 -12.058 0.639 1.00 93.44 502 ALA A O 1
ATOM 3912 N N . PHE A 1 503 ? -8.369 -13.919 -0.535 1.00 93.88 503 PHE A N 1
ATOM 3913 C CA . PHE A 1 503 ? -8.091 -14.788 0.615 1.00 93.88 503 PHE A CA 1
ATOM 3914 C C . PHE A 1 503 ? -6.704 -14.567 1.256 1.00 93.88 503 PHE A C 1
ATOM 3916 O O . PHE A 1 503 ? -6.499 -14.971 2.396 1.00 93.88 503 PHE A O 1
ATOM 3923 N N . GLU A 1 504 ? -5.737 -13.968 0.559 1.00 95.12 504 GLU A N 1
ATOM 3924 C CA . GLU A 1 504 ? -4.414 -13.647 1.108 1.00 95.12 504 GLU A CA 1
ATOM 3925 C C . GLU A 1 504 ? -4.208 -12.156 1.392 1.00 95.12 504 GLU A C 1
ATOM 3927 O O . GLU A 1 504 ? -3.145 -11.797 1.894 1.00 95.12 504 GLU A O 1
ATOM 3932 N N . TYR A 1 505 ? -5.215 -11.313 1.164 1.00 97.06 505 TYR A N 1
ATOM 3933 C CA . TYR A 1 505 ? -5.193 -9.880 1.460 1.00 97.06 505 TYR A CA 1
ATOM 3934 C C . TYR A 1 505 ? -5.952 -9.572 2.762 1.00 97.06 505 TYR A C 1
ATOM 3936 O O . TYR A 1 505 ? -6.656 -10.418 3.315 1.00 97.06 505 TYR A O 1
ATOM 3944 N N . TYR A 1 506 ? -5.738 -8.384 3.330 1.00 97.88 506 TYR A N 1
ATOM 3945 C CA . TYR A 1 506 ? -6.247 -8.067 4.668 1.00 97.88 506 TYR A CA 1
ATOM 3946 C C . TYR A 1 506 ? -7.686 -7.536 4.657 1.00 97.88 506 TYR A C 1
ATOM 3948 O O . TYR A 1 506 ? -8.524 -8.022 5.417 1.00 97.88 506 TYR A O 1
ATOM 3956 N N . SER A 1 507 ? -7.961 -6.497 3.868 1.00 97.94 507 SER A N 1
ATOM 3957 C CA . SER A 1 507 ? -9.173 -5.688 4.025 1.00 97.94 507 SER A CA 1
ATOM 3958 C C . SER A 1 507 ? -9.399 -4.751 2.833 1.00 97.94 507 SER A C 1
ATOM 3960 O O . SER A 1 507 ? -8.470 -4.434 2.086 1.00 97.94 507 SER A O 1
ATOM 3962 N N . GLU A 1 508 ? -10.622 -4.242 2.698 1.00 97.81 508 GLU A N 1
ATOM 3963 C CA . GLU A 1 508 ? -10.973 -3.063 1.895 1.00 97.81 508 GLU A CA 1
ATOM 3964 C C . GLU A 1 508 ? -10.427 -1.735 2.467 1.00 97.81 508 GLU A C 1
ATOM 3966 O O . GLU A 1 508 ? -10.468 -0.706 1.791 1.00 97.81 508 GLU A O 1
ATOM 3971 N N . ASP A 1 509 ? -9.897 -1.727 3.697 1.00 98.19 509 ASP A N 1
ATOM 3972 C CA . ASP A 1 509 ? -9.327 -0.548 4.351 1.00 98.19 509 ASP A CA 1
ATOM 3973 C C . ASP A 1 509 ? -7.789 -0.556 4.387 1.00 98.19 509 ASP A C 1
ATOM 3975 O O . ASP A 1 509 ? -7.165 -1.415 5.011 1.00 98.19 509 ASP A O 1
ATOM 3979 N N . GLY A 1 510 ? -7.165 0.444 3.752 1.00 97.81 510 GLY A N 1
ATOM 3980 C CA . GLY A 1 510 ? -5.704 0.521 3.633 1.00 97.81 510 GLY A CA 1
ATOM 3981 C C . GLY A 1 510 ? -4.978 0.731 4.969 1.00 97.81 510 GLY A C 1
ATOM 3982 O O . GLY A 1 510 ? -3.858 0.248 5.149 1.00 97.81 510 GLY A O 1
ATOM 3983 N N . PHE A 1 511 ? -5.610 1.405 5.939 1.00 98.25 511 PHE A N 1
ATOM 3984 C CA . PHE A 1 511 ? -5.035 1.583 7.275 1.00 98.25 511 PHE A CA 1
ATOM 3985 C C . PHE A 1 511 ? -5.071 0.276 8.076 1.00 98.25 511 PHE A C 1
ATOM 3987 O O . PHE A 1 511 ? -4.047 -0.130 8.629 1.00 98.25 511 PHE A O 1
ATOM 3994 N N . MET A 1 512 ? -6.215 -0.410 8.095 1.00 98.06 512 MET A N 1
ATOM 3995 C CA . MET A 1 512 ? -6.386 -1.740 8.683 1.00 98.06 512 MET A CA 1
ATOM 3996 C C . MET A 1 512 ? -5.387 -2.742 8.104 1.00 98.06 512 MET A C 1
ATOM 3998 O O . MET A 1 512 ? -4.655 -3.390 8.856 1.00 98.06 512 MET A O 1
ATOM 4002 N N . ALA A 1 513 ? -5.326 -2.831 6.772 1.00 98.38 513 ALA A N 1
ATOM 4003 C CA . ALA A 1 513 ? -4.431 -3.735 6.068 1.00 98.38 513 ALA A CA 1
ATOM 4004 C C . ALA A 1 513 ? -2.965 -3.471 6.428 1.00 98.38 513 ALA A C 1
ATOM 4006 O O . ALA A 1 513 ? -2.269 -4.387 6.865 1.00 98.38 513 ALA A O 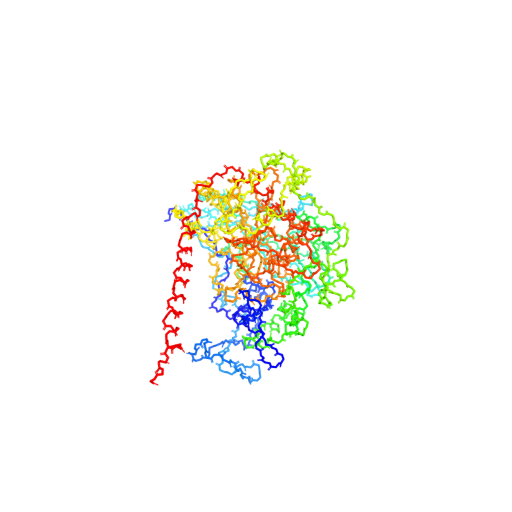1
ATOM 4007 N N . GLY A 1 514 ? -2.514 -2.215 6.344 1.00 98.44 514 GLY A N 1
ATOM 4008 C CA . GLY A 1 514 ? -1.150 -1.839 6.718 1.00 98.44 514 GLY A CA 1
ATOM 4009 C C . GLY A 1 514 ? -0.820 -2.108 8.178 1.00 98.44 514 GLY A C 1
ATOM 4010 O O . GLY A 1 514 ? 0.244 -2.634 8.488 1.00 98.44 514 GLY A O 1
ATOM 4011 N N . THR A 1 515 ? -1.742 -1.785 9.083 1.00 98.62 515 THR A N 1
ATOM 4012 C CA . THR A 1 515 ? -1.536 -1.943 10.527 1.00 98.62 515 THR A CA 1
ATOM 4013 C C . THR A 1 515 ? -1.391 -3.411 10.917 1.00 98.62 515 THR A C 1
ATOM 4015 O O . THR A 1 515 ? -0.469 -3.775 11.651 1.00 98.62 515 THR A O 1
ATOM 4018 N N . MET A 1 516 ? -2.270 -4.272 10.402 1.00 98.75 516 MET A N 1
ATOM 4019 C CA . MET A 1 516 ? -2.200 -5.710 10.660 1.00 98.75 516 MET A CA 1
ATOM 4020 C C . MET A 1 516 ? -0.977 -6.336 9.978 1.00 98.75 516 MET A C 1
ATOM 4022 O O . MET A 1 516 ? -0.270 -7.124 10.608 1.00 98.75 516 MET A O 1
ATOM 4026 N N . ALA A 1 517 ? -0.665 -5.944 8.738 1.00 98.31 517 ALA A N 1
ATOM 4027 C CA . ALA A 1 517 ? 0.530 -6.402 8.032 1.00 98.31 517 ALA A CA 1
ATOM 4028 C C . ALA A 1 517 ? 1.825 -6.005 8.752 1.00 98.31 517 ALA A C 1
ATOM 4030 O O . ALA A 1 517 ? 2.731 -6.832 8.877 1.00 98.31 517 ALA A O 1
ATOM 4031 N N . ALA A 1 518 ? 1.912 -4.780 9.278 1.00 98.62 518 ALA A N 1
ATOM 4032 C CA . ALA A 1 518 ? 3.074 -4.303 10.023 1.00 98.62 518 ALA A CA 1
ATOM 4033 C C . ALA A 1 518 ? 3.287 -5.098 11.316 1.00 98.62 518 ALA A C 1
ATOM 4035 O O . ALA A 1 518 ? 4.432 -5.396 11.663 1.00 98.62 518 ALA A O 1
ATOM 4036 N N . ALA A 1 519 ? 2.210 -5.499 11.999 1.00 98.62 519 ALA A N 1
ATOM 4037 C CA . ALA A 1 519 ? 2.292 -6.337 13.191 1.00 98.62 519 ALA A CA 1
ATOM 4038 C C . ALA A 1 519 ? 2.833 -7.742 12.874 1.00 98.62 519 ALA A C 1
ATOM 4040 O O . ALA A 1 519 ? 3.813 -8.167 13.489 1.00 98.62 519 ALA A O 1
ATOM 4041 N N . VAL A 1 520 ? 2.274 -8.435 11.870 1.00 98.25 520 VAL A N 1
ATOM 4042 C CA . VAL A 1 520 ? 2.767 -9.772 11.480 1.00 98.25 520 VAL A CA 1
ATOM 4043 C C . VAL A 1 520 ? 4.208 -9.706 10.962 1.00 98.25 520 VAL A C 1
ATOM 4045 O O . VAL A 1 520 ? 5.060 -10.495 11.376 1.00 98.25 520 VAL A O 1
ATOM 4048 N N . THR A 1 521 ? 4.503 -8.720 10.112 1.00 98.31 521 THR A N 1
ATOM 4049 C CA . THR A 1 521 ? 5.853 -8.455 9.591 1.00 98.31 521 THR A CA 1
ATOM 4050 C C . THR A 1 521 ? 6.840 -8.231 10.734 1.00 98.31 521 THR A C 1
ATOM 4052 O O . THR A 1 521 ? 7.900 -8.849 10.756 1.00 98.31 521 THR A O 1
ATOM 4055 N N . SER A 1 522 ? 6.472 -7.426 11.735 1.00 98.62 522 SER A N 1
ATOM 4056 C CA . SER A 1 522 ? 7.295 -7.197 12.929 1.00 98.62 522 SER A CA 1
ATOM 4057 C C . SER A 1 522 ? 7.578 -8.484 13.699 1.00 98.62 522 SER A C 1
ATOM 4059 O O . SER A 1 522 ? 8.710 -8.707 14.127 1.00 98.62 522 SER A O 1
ATOM 4061 N N . GLY A 1 523 ? 6.574 -9.353 13.843 1.00 98.25 523 GLY A N 1
ATOM 4062 C CA . GLY A 1 523 ? 6.730 -10.658 14.478 1.00 98.25 523 GLY A CA 1
ATOM 4063 C C . GLY A 1 523 ? 7.802 -11.502 13.787 1.00 98.25 523 GLY A C 1
ATOM 4064 O O . GLY A 1 523 ? 8.747 -11.947 14.438 1.00 98.25 523 GLY A O 1
ATOM 4065 N N . ILE A 1 524 ? 7.724 -11.651 12.463 1.00 97.81 524 ILE A N 1
ATOM 4066 C CA . ILE A 1 524 ? 8.699 -12.432 11.679 1.00 97.81 524 ILE A CA 1
ATOM 4067 C C . ILE A 1 524 ? 10.092 -11.791 11.730 1.00 97.81 524 ILE A C 1
ATOM 4069 O O . ILE A 1 524 ? 11.090 -12.458 12.017 1.00 97.81 524 ILE A O 1
ATOM 4073 N N . GLN A 1 525 ? 10.166 -10.476 11.515 1.00 98.00 525 GLN A N 1
ATOM 4074 C CA . GLN A 1 525 ? 11.424 -9.726 11.518 1.00 98.00 525 GLN A CA 1
ATOM 4075 C C . GLN A 1 525 ? 12.089 -9.692 12.903 1.00 98.00 525 GLN A C 1
ATOM 4077 O O . GLN A 1 525 ? 13.305 -9.508 12.986 1.00 98.00 525 GLN A O 1
ATOM 4082 N N . SER A 1 526 ? 11.345 -9.923 13.994 1.00 97.81 526 SER A N 1
ATOM 4083 C CA . SER A 1 526 ? 11.913 -10.099 15.342 1.00 97.81 526 SER A CA 1
ATOM 4084 C C . SER A 1 526 ? 12.791 -11.352 15.468 1.00 97.81 526 SER A C 1
ATOM 4086 O O . SER A 1 526 ? 13.639 -11.428 16.358 1.00 97.81 526 SER A O 1
ATOM 4088 N N . LYS A 1 527 ? 12.625 -12.318 14.555 1.00 97.06 527 LYS A N 1
ATOM 4089 C CA . LYS A 1 527 ? 13.448 -13.532 14.433 1.00 97.06 527 LYS A CA 1
ATOM 4090 C C . LYS A 1 527 ? 14.576 -13.374 13.411 1.00 97.06 527 LYS A C 1
ATOM 4092 O O . LYS A 1 527 ? 15.319 -14.315 13.147 1.00 97.06 527 LYS A O 1
ATOM 4097 N N . GLY A 1 528 ? 14.717 -12.177 12.840 1.00 95.69 528 GLY A N 1
ATOM 4098 C CA . GLY A 1 528 ? 15.703 -11.857 11.817 1.00 95.69 528 GLY A CA 1
ATOM 4099 C C . GLY A 1 528 ? 15.336 -12.356 10.421 1.00 95.69 528 GLY A C 1
ATOM 4100 O O . GLY A 1 528 ? 16.189 -12.326 9.547 1.00 95.69 528 GLY A O 1
ATOM 4101 N N . VAL A 1 529 ? 14.122 -12.833 10.160 1.00 96.62 529 VAL A N 1
ATOM 4102 C CA . VAL A 1 529 ? 13.715 -13.261 8.810 1.00 96.62 529 VAL A CA 1
ATOM 4103 C C . VAL A 1 529 ? 13.263 -12.038 8.007 1.00 96.62 529 VAL A C 1
ATOM 4105 O O . VAL A 1 529 ? 12.491 -11.221 8.509 1.00 96.62 529 VAL A O 1
ATOM 4108 N N . ALA A 1 530 ? 13.769 -11.886 6.781 1.00 96.62 530 ALA A N 1
ATOM 4109 C CA . ALA A 1 530 ? 13.341 -10.816 5.882 1.00 96.62 530 ALA A CA 1
ATOM 4110 C C . ALA A 1 530 ? 11.925 -11.091 5.348 1.00 96.62 530 ALA A C 1
ATOM 4112 O O . ALA A 1 530 ? 11.543 -12.238 5.135 1.00 96.62 530 ALA A O 1
ATOM 4113 N N . VAL A 1 531 ? 11.148 -10.046 5.103 1.00 97.56 531 VAL A N 1
ATOM 4114 C CA . VAL A 1 531 ? 9.743 -10.133 4.693 1.00 97.56 531 VAL A CA 1
ATOM 4115 C C . VAL A 1 531 ? 9.563 -9.281 3.445 1.00 97.56 531 VAL A C 1
ATOM 4117 O O . VAL A 1 531 ? 9.869 -8.092 3.472 1.00 97.56 531 VAL A O 1
ATOM 4120 N N . TYR A 1 532 ? 9.103 -9.888 2.352 1.00 97.50 532 TYR A N 1
ATOM 4121 C CA . TYR A 1 532 ? 8.825 -9.205 1.090 1.00 97.50 532 TYR A CA 1
ATOM 4122 C C . TYR A 1 532 ? 7.323 -8.951 0.951 1.00 97.50 532 TYR A C 1
ATOM 4124 O O . TYR A 1 532 ? 6.612 -9.747 0.330 1.00 97.50 532 TYR A O 1
ATOM 4132 N N . SER A 1 533 ? 6.839 -7.847 1.523 1.00 97.94 533 SER A N 1
ATOM 4133 C CA . SER A 1 533 ? 5.423 -7.470 1.441 1.00 97.94 533 SER A CA 1
ATOM 4134 C C . SER A 1 533 ? 4.990 -7.305 -0.019 1.00 97.94 533 SER A C 1
ATOM 4136 O O . SER A 1 533 ? 5.713 -6.706 -0.821 1.00 97.94 533 SER A O 1
ATOM 4138 N N . LYS A 1 534 ? 3.824 -7.852 -0.381 1.00 97.50 534 LYS A N 1
ATOM 4139 C CA . LYS A 1 534 ? 3.436 -8.044 -1.788 1.00 97.50 534 LYS A CA 1
ATOM 4140 C C . LYS A 1 534 ? 1.954 -7.761 -2.066 1.00 97.50 534 LYS A C 1
ATOM 4142 O O . LYS A 1 534 ? 1.169 -7.614 -1.145 1.00 97.50 534 LYS A O 1
ATOM 4147 N N . HIS A 1 535 ? 1.516 -7.617 -3.307 1.00 98.12 535 HIS A N 1
ATOM 4148 C CA . HIS A 1 535 ? 2.332 -7.312 -4.479 1.00 98.12 535 HIS A CA 1
ATOM 4149 C C . HIS A 1 535 ? 2.299 -5.804 -4.668 1.00 98.12 535 HIS A C 1
ATOM 4151 O O . HIS A 1 535 ? 1.227 -5.210 -4.772 1.00 98.12 535 HIS A O 1
ATOM 4157 N N . TYR A 1 536 ? 3.470 -5.190 -4.668 1.00 98.31 536 TYR A N 1
ATOM 4158 C CA . TYR A 1 536 ? 3.667 -3.756 -4.736 1.00 98.31 536 TYR A CA 1
ATOM 4159 C C . TYR A 1 536 ? 3.641 -3.300 -6.211 1.00 98.31 536 TYR A C 1
ATOM 4161 O O . TYR A 1 536 ? 4.614 -3.470 -6.941 1.00 98.31 536 TYR A O 1
ATOM 4169 N N . ALA A 1 537 ? 2.536 -2.781 -6.745 1.00 96.75 537 ALA A N 1
ATOM 4170 C CA . ALA A 1 537 ? 1.289 -2.384 -6.085 1.00 96.75 537 ALA A CA 1
ATOM 4171 C C . ALA A 1 537 ? 0.077 -2.555 -7.022 1.00 96.75 537 ALA A C 1
ATOM 4173 O O . ALA A 1 537 ? 0.234 -2.824 -8.211 1.00 96.75 537 ALA A O 1
ATOM 4174 N N . VAL A 1 538 ? -1.134 -2.332 -6.495 1.00 96.94 538 VAL A N 1
ATOM 4175 C CA . VAL A 1 538 ? -2.384 -2.260 -7.289 1.00 96.94 538 VAL A CA 1
ATOM 4176 C C . VAL A 1 538 ? -2.678 -3.547 -8.091 1.00 96.94 538 VAL A C 1
ATOM 4178 O O . VAL A 1 538 ? -3.238 -3.523 -9.185 1.00 96.94 538 VAL A O 1
ATOM 4181 N N . ASN A 1 539 ? -2.275 -4.697 -7.548 1.00 96.69 539 ASN A N 1
ATOM 4182 C CA . ASN A 1 539 ? -2.542 -6.019 -8.106 1.00 96.69 539 ASN A CA 1
ATOM 4183 C C . ASN A 1 539 ? -3.834 -6.600 -7.506 1.00 96.69 539 ASN A C 1
ATOM 4185 O O . ASN A 1 539 ? -3.801 -7.589 -6.778 1.00 96.69 539 ASN A O 1
ATOM 4189 N N . ASP A 1 540 ? -4.970 -5.941 -7.737 1.00 96.31 540 ASP A N 1
ATOM 4190 C CA . ASP A 1 540 ? -6.240 -6.299 -7.079 1.00 96.31 540 ASP A CA 1
ATOM 4191 C C . ASP A 1 540 ? -7.124 -7.236 -7.936 1.00 96.31 540 ASP A C 1
ATOM 4193 O O . ASP A 1 540 ? -8.225 -7.611 -7.528 1.00 96.31 540 ASP A O 1
ATOM 4197 N N . GLN A 1 541 ? -6.648 -7.645 -9.122 1.00 93.06 541 GLN A N 1
ATOM 4198 C CA . GLN A 1 541 ? -7.319 -8.584 -10.026 1.00 93.06 541 GLN A CA 1
ATOM 4199 C C . GLN A 1 541 ? -6.339 -9.610 -10.608 1.00 93.06 541 GLN A C 1
ATOM 4201 O O . GLN A 1 541 ? -5.296 -9.264 -11.148 1.00 93.06 541 GLN A O 1
ATOM 4206 N N . GLU A 1 542 ? -6.753 -10.878 -10.609 1.00 92.38 542 GLU A N 1
ATOM 4207 C CA . GLU A 1 542 ? -5.940 -11.990 -11.118 1.00 92.38 542 GLU A CA 1
ATOM 4208 C C . GLU A 1 542 ? -6.033 -12.184 -12.634 1.00 92.38 542 GLU A C 1
ATOM 4210 O O . GLU A 1 542 ? -5.053 -12.539 -13.293 1.00 92.38 542 GLU A O 1
ATOM 4215 N N . THR A 1 543 ? -7.219 -11.952 -13.198 1.00 89.19 543 THR A N 1
ATOM 4216 C CA . THR A 1 543 ? -7.460 -12.116 -14.634 1.00 89.19 543 THR A CA 1
ATOM 4217 C C . THR A 1 543 ? -6.546 -11.179 -15.414 1.00 89.19 543 THR A C 1
ATOM 4219 O O . THR A 1 543 ? -6.629 -9.960 -15.266 1.00 89.19 543 THR A O 1
ATOM 4222 N N . ASN A 1 544 ? -5.685 -11.772 -16.246 1.00 89.44 544 ASN A N 1
ATOM 4223 C CA . ASN A 1 544 ? -4.716 -11.094 -17.107 1.00 89.44 544 ASN A CA 1
ATOM 4224 C C . ASN A 1 544 ? -3.701 -10.192 -16.387 1.00 89.44 544 ASN A C 1
ATOM 4226 O O . ASN A 1 544 ? -3.142 -9.298 -17.025 1.00 89.44 544 ASN A O 1
ATOM 4230 N N . ARG A 1 545 ? -3.416 -10.434 -15.098 1.00 91.00 545 ARG A N 1
ATOM 4231 C CA . ARG A 1 545 ? -2.559 -9.571 -14.261 1.00 91.00 545 ARG A CA 1
ATOM 4232 C C . ARG A 1 545 ? -1.227 -9.163 -14.905 1.00 91.00 545 ARG A C 1
ATOM 4234 O O . ARG A 1 545 ? -0.871 -8.002 -14.820 1.00 91.00 545 ARG A O 1
ATOM 4241 N N . SER A 1 546 ? -0.565 -10.049 -15.658 1.00 90.06 546 SER A N 1
ATOM 4242 C CA . SER A 1 546 ? 0.706 -9.763 -16.360 1.00 90.06 546 SER A CA 1
ATOM 4243 C C . SER A 1 546 ? 0.586 -8.832 -17.576 1.00 90.06 546 SER A C 1
ATOM 4245 O O . SER A 1 546 ? 1.575 -8.498 -18.218 1.00 90.06 546 SER A O 1
ATOM 4247 N N . THR A 1 547 ? -0.633 -8.440 -17.946 1.00 89.06 547 THR A N 1
ATOM 4248 C CA . THR A 1 547 ? -0.922 -7.532 -19.068 1.00 89.06 547 THR A CA 1
ATOM 4249 C C . THR A 1 547 ? -1.929 -6.443 -18.710 1.00 89.06 547 THR A C 1
ATOM 4251 O O . THR A 1 547 ? -2.339 -5.676 -19.585 1.00 89.06 547 THR A O 1
ATOM 4254 N N . LEU A 1 548 ? -2.336 -6.365 -17.448 1.00 93.62 548 LEU A N 1
ATOM 4255 C CA . LEU A 1 548 ? -3.366 -5.448 -16.997 1.00 93.62 548 LEU A CA 1
ATOM 4256 C C . LEU A 1 548 ? -2.767 -4.067 -16.735 1.00 93.62 548 LEU A C 1
ATOM 4258 O O . LEU A 1 548 ? -1.842 -3.938 -15.936 1.00 93.62 548 LEU A O 1
ATOM 4262 N N . ARG A 1 549 ? -3.287 -3.047 -17.421 1.00 95.69 549 ARG A N 1
ATOM 4263 C CA . ARG A 1 549 ? -2.948 -1.636 -17.214 1.00 95.69 549 ARG A CA 1
ATOM 4264 C C . ARG A 1 549 ? -4.016 -0.997 -16.343 1.00 95.69 549 ARG A C 1
ATOM 4266 O O . ARG A 1 549 ? -5.150 -0.814 -16.782 1.00 95.69 549 ARG A O 1
ATOM 4273 N N . THR A 1 550 ? -3.647 -0.674 -15.113 1.00 97.31 550 THR A N 1
ATOM 4274 C CA . THR A 1 550 ? -4.549 -0.047 -14.152 1.00 97.31 550 THR A CA 1
ATOM 4275 C C . THR A 1 550 ? -4.361 1.459 -14.158 1.00 97.31 550 THR A C 1
ATOM 4277 O O . THR A 1 550 ? -3.247 1.953 -13.967 1.00 97.31 550 THR A O 1
ATOM 4280 N N . TRP A 1 551 ? -5.457 2.191 -14.330 1.00 97.69 551 TRP A N 1
ATOM 4281 C CA . TRP A 1 551 ? -5.489 3.645 -14.212 1.00 97.69 551 TRP A CA 1
ATOM 4282 C C . TRP A 1 551 ? -6.249 4.036 -12.957 1.00 97.69 551 TRP A C 1
ATOM 4284 O O . TRP A 1 551 ? -7.360 3.567 -12.747 1.00 97.69 551 TRP A O 1
ATOM 4294 N N . ALA A 1 552 ? -5.650 4.874 -12.119 1.00 96.56 552 ALA A N 1
ATOM 4295 C CA . ALA A 1 552 ? -6.221 5.316 -10.855 1.00 96.56 552 ALA A CA 1
ATOM 4296 C C . ALA A 1 552 ? -5.711 6.720 -10.519 1.00 96.56 552 ALA A C 1
ATOM 4298 O O . ALA A 1 552 ? -4.579 7.069 -10.865 1.00 96.56 552 ALA A O 1
ATOM 4299 N N . SER A 1 553 ? -6.514 7.511 -9.808 1.00 96.38 553 SER A N 1
ATOM 4300 C CA . SER A 1 553 ? -6.049 8.796 -9.288 1.00 96.38 553 SER A CA 1
ATOM 4301 C C . SER A 1 553 ? -4.923 8.598 -8.267 1.00 96.38 553 SER A C 1
ATOM 4303 O O . SER A 1 553 ? -4.917 7.642 -7.483 1.00 96.38 553 SER A O 1
ATOM 4305 N N . GLU A 1 554 ? -3.961 9.521 -8.231 1.00 97.88 554 GLU A N 1
ATOM 4306 C CA . GLU A 1 554 ? -2.890 9.469 -7.231 1.00 97.88 554 GLU A CA 1
ATOM 4307 C C . GLU A 1 554 ? -3.421 9.597 -5.798 1.00 97.88 554 GLU A C 1
ATOM 4309 O O . GLU A 1 554 ? -2.846 9.013 -4.878 1.00 97.88 554 GLU A O 1
ATOM 4314 N N . GLN A 1 555 ? -4.560 10.273 -5.616 1.00 98.19 555 GLN A N 1
ATOM 4315 C CA . GLN A 1 555 ? -5.263 10.281 -4.340 1.00 98.19 555 GLN A CA 1
ATOM 4316 C C . GLN A 1 555 ? -5.663 8.865 -3.910 1.00 98.19 555 GLN A C 1
ATOM 4318 O O . GLN A 1 555 ? -5.282 8.427 -2.825 1.00 98.19 555 GLN A O 1
ATOM 4323 N N . ALA A 1 556 ? -6.370 8.124 -4.768 1.00 97.94 556 ALA A N 1
ATOM 4324 C CA . ALA A 1 556 ? -6.781 6.756 -4.469 1.00 97.94 556 ALA A CA 1
ATOM 4325 C C . ALA A 1 556 ? -5.573 5.841 -4.236 1.00 97.94 556 ALA A C 1
ATOM 4327 O O . ALA A 1 556 ? -5.550 5.074 -3.271 1.00 97.94 556 ALA A O 1
ATOM 4328 N N . MET A 1 557 ? -4.529 5.958 -5.063 1.00 98.31 557 MET A N 1
ATOM 4329 C CA . MET A 1 557 ? -3.295 5.192 -4.876 1.00 98.31 557 MET A CA 1
ATOM 4330 C C . MET A 1 557 ? -2.662 5.452 -3.509 1.00 98.31 557 MET A C 1
ATOM 4332 O O . MET A 1 557 ? -2.376 4.494 -2.798 1.00 98.31 557 MET A O 1
ATOM 4336 N N . ARG A 1 558 ? -2.477 6.711 -3.103 1.00 98.44 558 ARG A N 1
ATOM 4337 C CA . ARG A 1 558 ? -1.816 7.057 -1.834 1.00 98.44 558 ARG A CA 1
ATOM 4338 C C . ARG A 1 558 ? -2.668 6.763 -0.601 1.00 98.44 558 ARG A C 1
ATOM 4340 O O . ARG A 1 558 ? -2.130 6.303 0.401 1.00 98.44 558 ARG A O 1
ATOM 4347 N N . GLU A 1 559 ? -3.976 6.992 -0.668 1.00 98.06 559 GLU A N 1
ATOM 4348 C CA . GLU A 1 559 ? -4.872 6.836 0.485 1.00 98.06 559 GLU A CA 1
ATOM 4349 C C . GLU A 1 559 ? -5.365 5.395 0.692 1.00 98.06 559 GLU A C 1
ATOM 4351 O O . GLU A 1 559 ? -5.729 5.036 1.814 1.00 98.06 559 GLU A O 1
ATOM 4356 N N . LEU A 1 560 ? -5.350 4.555 -0.354 1.00 98.06 560 LEU A N 1
ATOM 4357 C CA . LEU A 1 560 ? -5.836 3.172 -0.294 1.00 98.06 560 LEU A CA 1
ATOM 4358 C C . LEU A 1 560 ? -4.756 2.147 -0.634 1.00 98.06 560 LEU A C 1
ATOM 4360 O O . LEU A 1 560 ? -4.345 1.386 0.232 1.00 98.06 560 LEU A O 1
ATOM 4364 N N . TYR A 1 561 ? -4.299 2.111 -1.886 1.00 98.50 561 TYR A N 1
ATOM 4365 C CA . TYR A 1 561 ? -3.565 0.959 -2.430 1.00 98.50 561 TYR A CA 1
ATOM 4366 C C . TYR A 1 561 ? -2.090 0.909 -2.011 1.00 98.50 561 TYR A C 1
ATOM 4368 O O . TYR A 1 561 ? -1.504 -0.164 -1.882 1.00 98.50 561 TYR A O 1
ATOM 4376 N N . LEU A 1 562 ? -1.481 2.072 -1.789 1.00 98.75 562 LEU A N 1
ATOM 4377 C CA . LEU A 1 562 ? -0.095 2.232 -1.348 1.00 98.75 562 LEU A CA 1
ATOM 4378 C C . LEU A 1 562 ? -0.001 2.433 0.166 1.00 98.75 562 LEU A C 1
ATOM 4380 O O . LEU A 1 562 ? 1.065 2.237 0.749 1.00 98.75 562 LEU A O 1
ATOM 4384 N N . ARG A 1 563 ? -1.123 2.770 0.812 1.00 98.50 563 ARG A N 1
ATOM 4385 C CA . ARG A 1 563 ? -1.193 3.033 2.249 1.00 98.50 563 ARG A CA 1
ATOM 4386 C C . ARG A 1 563 ? -0.711 1.850 3.104 1.00 98.50 563 ARG A C 1
ATOM 4388 O O . ARG A 1 563 ? 0.058 2.099 4.034 1.00 98.50 563 ARG A O 1
ATOM 4395 N N . PRO A 1 564 ? -1.050 0.579 2.802 1.00 98.69 564 PRO A N 1
ATOM 4396 C CA . PRO A 1 564 ? -0.499 -0.552 3.537 1.00 98.69 564 PRO A CA 1
ATOM 4397 C C . PRO A 1 564 ? 1.029 -0.617 3.484 1.00 98.69 564 PRO A C 1
ATOM 4399 O O . PRO A 1 564 ? 1.674 -0.846 4.507 1.00 98.69 564 PRO A O 1
ATOM 4402 N N . PHE A 1 565 ? 1.609 -0.376 2.304 1.00 98.81 565 PHE A N 1
ATOM 4403 C CA . PHE A 1 565 ? 3.055 -0.419 2.067 1.00 98.81 565 PHE A CA 1
ATOM 4404 C C . PHE A 1 565 ? 3.772 0.715 2.796 1.00 98.81 565 PHE A C 1
ATOM 4406 O O . PHE A 1 565 ? 4.763 0.465 3.478 1.00 98.81 565 PHE A O 1
ATOM 4413 N N . GLU A 1 566 ? 3.215 1.925 2.753 1.00 98.75 566 GLU A N 1
ATOM 4414 C CA . GLU A 1 566 ? 3.702 3.063 3.532 1.00 98.75 566 GLU A CA 1
ATOM 4415 C C . GLU A 1 566 ? 3.717 2.759 5.041 1.00 98.75 566 GLU A C 1
ATOM 4417 O O . GLU A 1 566 ? 4.719 3.003 5.718 1.00 98.75 566 GLU A O 1
ATOM 4422 N N . ILE A 1 567 ? 2.624 2.203 5.578 1.00 98.75 567 ILE A N 1
ATOM 4423 C CA . ILE A 1 567 ? 2.522 1.862 7.004 1.00 98.75 567 ILE A CA 1
ATOM 4424 C C . ILE A 1 567 ? 3.568 0.812 7.379 1.00 98.75 567 ILE A C 1
ATOM 4426 O O . ILE A 1 567 ? 4.259 0.983 8.385 1.00 98.75 567 ILE A O 1
ATOM 4430 N N . VAL A 1 568 ? 3.730 -0.249 6.586 1.00 98.44 568 VAL A N 1
ATOM 4431 C CA . VAL A 1 568 ? 4.741 -1.284 6.851 1.00 98.44 568 VAL A CA 1
ATOM 4432 C C . VAL A 1 568 ? 6.153 -0.697 6.814 1.00 98.44 568 VAL A C 1
ATOM 4434 O O . VAL A 1 568 ? 6.934 -0.964 7.728 1.00 98.44 568 VAL A O 1
ATOM 4437 N N . THR A 1 569 ? 6.476 0.154 5.836 1.00 98.38 569 THR A N 1
ATOM 4438 C CA . THR A 1 569 ? 7.771 0.853 5.782 1.00 98.38 569 THR A CA 1
ATOM 4439 C C . THR A 1 569 ? 8.032 1.663 7.046 1.00 98.38 569 THR A C 1
ATOM 4441 O O . THR A 1 569 ? 9.137 1.621 7.572 1.00 98.38 569 THR A O 1
ATOM 4444 N N . LYS A 1 570 ? 7.034 2.384 7.556 1.00 97.44 570 LYS A N 1
ATOM 4445 C CA . LYS A 1 570 ? 7.240 3.338 8.654 1.00 97.44 570 LYS A CA 1
ATOM 4446 C C . LYS A 1 570 ? 7.120 2.730 10.048 1.00 97.44 570 LYS A C 1
ATOM 4448 O O . LYS A 1 570 ? 7.696 3.261 10.993 1.00 97.44 570 LYS A O 1
ATOM 4453 N N . THR A 1 571 ? 6.333 1.666 10.201 1.00 97.62 571 THR A N 1
ATOM 4454 C CA . THR A 1 571 ? 5.889 1.199 11.527 1.00 97.62 571 THR A CA 1
ATOM 4455 C C . THR A 1 571 ? 6.300 -0.227 11.863 1.00 97.62 571 THR A C 1
ATOM 4457 O O . THR A 1 571 ? 6.313 -0.574 13.045 1.00 97.62 571 THR A O 1
ATOM 4460 N N . ALA A 1 572 ? 6.664 -1.054 10.875 1.00 98.12 572 ALA A N 1
ATOM 4461 C CA . ALA A 1 572 ? 7.171 -2.385 11.176 1.00 98.12 572 ALA A CA 1
ATOM 4462 C C . ALA A 1 572 ? 8.526 -2.306 11.900 1.00 98.12 572 ALA A C 1
ATOM 4464 O O . ALA A 1 572 ? 9.313 -1.373 11.729 1.00 98.12 572 ALA A O 1
ATOM 4465 N N . THR A 1 573 ? 8.801 -3.304 12.731 1.00 97.69 573 THR A N 1
ATOM 4466 C CA . THR A 1 573 ? 10.011 -3.373 13.556 1.00 97.69 573 THR A CA 1
ATOM 4467 C C . THR A 1 573 ? 10.849 -4.591 13.195 1.00 97.69 573 THR A C 1
ATOM 4469 O O . THR A 1 573 ? 10.354 -5.558 12.618 1.00 97.69 573 THR A O 1
ATOM 4472 N N . THR A 1 574 ? 12.143 -4.541 13.506 1.00 95.88 574 THR A N 1
ATOM 4473 C CA . THR A 1 574 ? 13.096 -5.618 13.211 1.00 95.88 574 THR A CA 1
ATOM 4474 C C . THR A 1 574 ? 13.937 -5.932 14.448 1.00 95.88 574 THR A C 1
ATOM 4476 O O . THR A 1 574 ? 14.041 -5.109 15.359 1.00 95.88 574 THR A O 1
ATOM 4479 N N . SER A 1 575 ? 14.578 -7.103 14.489 1.00 94.25 575 SER A N 1
ATOM 4480 C CA . SER A 1 575 ? 15.596 -7.408 15.507 1.00 94.25 575 SER A CA 1
ATOM 4481 C C . SER A 1 575 ? 16.931 -6.679 15.288 1.00 94.25 575 SER A C 1
ATOM 4483 O O . SER A 1 575 ? 17.817 -6.741 16.144 1.00 94.25 575 SER A O 1
ATOM 4485 N N . SER A 1 576 ? 17.117 -6.035 14.134 1.00 93.38 576 SER A N 1
ATOM 4486 C CA . SER A 1 576 ? 18.337 -5.311 13.784 1.00 93.38 576 SER A CA 1
ATOM 4487 C C . SER A 1 576 ? 18.386 -3.946 14.466 1.00 93.38 576 SER A C 1
ATOM 4489 O O . SER A 1 576 ? 17.374 -3.299 14.710 1.00 93.38 576 SER A O 1
ATOM 4491 N N . LYS A 1 577 ? 19.605 -3.480 14.752 1.00 92.75 577 LYS A N 1
ATOM 4492 C CA . LYS A 1 577 ? 19.855 -2.135 15.295 1.00 92.75 577 LYS A CA 1
ATOM 4493 C C . LYS A 1 577 ? 20.020 -1.069 14.215 1.00 92.75 577 LYS A C 1
ATOM 4495 O O . LYS A 1 577 ? 20.074 0.110 14.549 1.00 92.75 577 LYS A O 1
ATOM 4500 N N . VAL A 1 578 ? 20.179 -1.490 12.961 1.00 94.88 578 VAL A N 1
ATOM 4501 C CA . VAL A 1 578 ? 20.481 -0.610 11.823 1.00 94.88 578 VAL A CA 1
ATOM 4502 C C . VAL A 1 578 ? 19.434 -0.681 10.717 1.00 94.88 578 VAL A C 1
ATOM 4504 O O . VAL A 1 578 ? 19.496 0.141 9.819 1.00 94.88 578 VAL A O 1
ATOM 4507 N N . LEU A 1 579 ? 18.499 -1.637 10.778 1.00 93.31 579 LEU A N 1
ATOM 4508 C CA . LEU A 1 579 ? 17.324 -1.681 9.908 1.00 93.31 579 LEU A CA 1
ATOM 4509 C C . LEU A 1 579 ? 16.093 -1.260 10.702 1.00 93.31 579 LEU A C 1
ATOM 4511 O O . LEU A 1 579 ? 15.885 -1.711 11.833 1.00 93.31 579 LEU A O 1
ATOM 4515 N N . SER A 1 580 ? 15.241 -0.471 10.067 1.00 90.25 580 SER A N 1
ATOM 4516 C CA . SER A 1 580 ? 13.920 -0.115 10.573 1.00 90.25 580 SER A CA 1
ATOM 4517 C C . SER A 1 580 ? 12.867 -0.351 9.493 1.00 90.25 580 SER A C 1
ATOM 4519 O O . SER A 1 580 ? 13.205 -0.430 8.312 1.00 90.25 580 SER A O 1
ATOM 4521 N N . GLY A 1 581 ? 11.603 -0.512 9.888 1.00 96.06 581 GLY A N 1
ATOM 4522 C CA . GLY A 1 581 ? 10.524 -0.719 8.931 1.00 96.06 581 GLY A CA 1
ATOM 4523 C C . GLY A 1 581 ? 10.443 -2.128 8.348 1.00 96.06 581 GLY A C 1
ATOM 4524 O O . GLY A 1 581 ? 10.978 -3.104 8.885 1.00 96.06 581 GLY A O 1
ATOM 4525 N N . GLY A 1 582 ? 9.720 -2.229 7.234 1.00 96.75 582 GLY A N 1
ATOM 4526 C CA . GLY A 1 582 ? 9.682 -3.424 6.396 1.00 96.75 582 GLY A CA 1
ATOM 4527 C C . GLY A 1 582 ? 11.028 -3.677 5.711 1.00 96.75 582 GLY A C 1
ATOM 4528 O O . GLY A 1 582 ? 11.699 -2.749 5.267 1.00 96.75 582 GLY A O 1
ATOM 4529 N N . THR A 1 583 ? 11.419 -4.945 5.609 1.00 97.38 583 THR A N 1
ATOM 4530 C CA . THR A 1 583 ? 12.724 -5.357 5.057 1.00 97.38 583 THR A CA 1
ATOM 4531 C C . THR A 1 583 ? 12.706 -5.642 3.557 1.00 97.38 583 THR A C 1
ATOM 4533 O O . THR A 1 583 ? 13.773 -5.710 2.938 1.00 97.38 583 THR A O 1
ATOM 4536 N N . GLY A 1 584 ? 11.528 -5.771 2.947 1.00 97.69 584 GLY A N 1
ATOM 4537 C CA . GLY A 1 584 ? 11.419 -6.037 1.524 1.00 97.69 584 GLY A CA 1
ATOM 4538 C C . GLY A 1 584 ? 10.047 -5.762 0.919 1.00 97.69 584 GLY A C 1
ATOM 4539 O O . GLY A 1 584 ? 9.025 -5.805 1.602 1.00 97.69 584 GLY A O 1
ATOM 4540 N N . PHE A 1 585 ? 10.038 -5.551 -0.395 1.00 98.56 585 PHE A N 1
ATOM 4541 C CA . PHE A 1 585 ? 8.829 -5.565 -1.219 1.00 98.56 585 PHE A CA 1
ATOM 4542 C C . PHE A 1 585 ? 8.978 -6.550 -2.369 1.00 98.56 585 PHE A C 1
ATOM 4544 O O . PHE A 1 585 ? 10.074 -6.710 -2.903 1.00 98.56 585 PHE A O 1
ATOM 4551 N N . MET A 1 586 ? 7.874 -7.178 -2.763 1.00 98.50 586 MET A N 1
ATOM 4552 C CA . MET A 1 586 ? 7.763 -7.892 -4.033 1.00 98.50 586 MET A CA 1
ATOM 4553 C C . MET A 1 586 ? 6.805 -7.133 -4.939 1.00 98.50 586 MET A C 1
ATOM 4555 O O . MET A 1 586 ? 5.700 -6.805 -4.506 1.00 98.50 586 MET A O 1
ATOM 4559 N N . THR A 1 587 ? 7.216 -6.836 -6.169 1.00 98.00 587 THR A N 1
ATOM 4560 C CA . THR A 1 587 ? 6.394 -6.042 -7.090 1.00 98.00 587 THR A CA 1
ATOM 4561 C C . THR A 1 587 ? 5.180 -6.813 -7.610 1.00 98.00 587 THR A C 1
ATOM 4563 O O . THR A 1 587 ? 5.150 -8.036 -7.551 1.00 98.00 587 THR A O 1
ATOM 4566 N N . GLY A 1 588 ? 4.174 -6.106 -8.125 1.00 95.56 588 GLY A N 1
ATOM 4567 C CA . GLY A 1 588 ? 3.105 -6.705 -8.934 1.00 95.56 588 GLY A CA 1
ATOM 4568 C C . GLY A 1 588 ? 3.582 -7.112 -10.329 1.00 95.56 588 GLY A C 1
ATOM 4569 O O . GLY A 1 588 ? 4.561 -6.559 -10.829 1.00 95.56 588 GLY A O 1
ATOM 4570 N N . MET A 1 589 ? 2.854 -8.048 -10.946 1.00 92.94 589 MET A N 1
ATOM 4571 C CA . MET A 1 589 ? 2.997 -8.407 -12.370 1.00 92.94 589 MET A CA 1
ATOM 4572 C C . MET A 1 589 ? 2.266 -7.420 -13.303 1.00 92.94 589 MET A C 1
ATOM 4574 O O . MET A 1 589 ? 2.341 -7.510 -14.526 1.00 92.94 589 MET A O 1
ATOM 4578 N N . ASN A 1 590 ? 1.460 -6.529 -12.729 1.00 94.56 590 ASN A N 1
ATOM 4579 C CA . ASN A 1 590 ? 0.608 -5.593 -13.448 1.00 94.56 590 ASN A CA 1
ATOM 4580 C C . ASN A 1 590 ? 1.333 -4.292 -13.810 1.00 94.56 590 ASN A C 1
ATOM 4582 O O . ASN A 1 590 ? 2.481 -4.030 -13.442 1.00 94.56 590 ASN A O 1
ATOM 4586 N N . PHE A 1 591 ? 0.618 -3.455 -14.554 1.00 96.19 591 PHE A N 1
ATOM 4587 C CA . PHE A 1 591 ? 1.050 -2.129 -14.958 1.00 96.19 591 PHE A CA 1
ATOM 4588 C C . PHE A 1 591 ? 0.204 -1.069 -14.245 1.00 96.19 591 PHE A C 1
ATOM 4590 O O . PHE A 1 591 ? -1.006 -1.229 -14.078 1.00 96.19 591 PHE A O 1
ATOM 4597 N N . ILE A 1 592 ? 0.844 0.037 -13.870 1.00 97.06 592 ILE A N 1
ATOM 4598 C CA . ILE A 1 592 ? 0.191 1.263 -13.403 1.00 97.06 592 ILE A CA 1
ATOM 4599 C C . ILE A 1 592 ? 0.341 2.299 -14.522 1.00 97.06 592 ILE A C 1
ATOM 4601 O O . ILE A 1 592 ? 1.457 2.722 -14.852 1.00 97.06 592 ILE A O 1
ATOM 4605 N N . GLY A 1 593 ? -0.774 2.657 -15.160 1.00 96.00 593 GLY A N 1
ATOM 4606 C CA . GLY A 1 593 ? -0.767 3.307 -16.468 1.00 96.00 593 GLY A CA 1
ATOM 4607 C C . GLY A 1 593 ? 0.005 2.454 -17.479 1.00 96.00 593 GLY A C 1
ATOM 4608 O O . GLY A 1 593 ? -0.239 1.258 -17.617 1.00 96.00 593 GLY A O 1
ATOM 4609 N N . THR A 1 594 ? 0.992 3.041 -18.159 1.00 93.44 594 THR A N 1
ATOM 4610 C CA . THR A 1 594 ? 1.851 2.301 -19.102 1.00 93.44 594 THR A CA 1
ATOM 4611 C C . THR A 1 594 ? 3.034 1.590 -18.446 1.00 93.44 594 THR A C 1
ATOM 4613 O O . THR A 1 594 ? 3.697 0.809 -19.121 1.00 93.44 594 THR A O 1
ATOM 4616 N N . GLY A 1 595 ? 3.354 1.886 -17.183 1.00 93.81 595 GLY A N 1
ATOM 4617 C CA . GLY A 1 595 ? 4.580 1.425 -16.531 1.00 93.81 595 GLY A CA 1
ATOM 4618 C C . GLY A 1 595 ? 4.379 0.124 -15.765 1.00 93.81 595 GLY A C 1
ATOM 4619 O O . GLY A 1 595 ? 3.549 0.068 -14.860 1.00 93.81 595 GLY A O 1
ATOM 4620 N N . HIS A 1 596 ? 5.170 -0.899 -16.086 1.00 95.00 596 HIS A N 1
ATOM 4621 C CA . HIS A 1 596 ? 5.196 -2.150 -15.329 1.00 95.00 596 HIS A CA 1
ATOM 4622 C C . HIS A 1 596 ? 5.614 -1.887 -13.873 1.00 95.00 596 HIS A C 1
ATOM 4624 O O . HIS A 1 596 ? 6.540 -1.103 -13.652 1.00 95.00 596 HIS A O 1
ATOM 4630 N N . CYS A 1 597 ? 4.996 -2.536 -12.880 1.00 96.25 597 CYS A N 1
ATOM 4631 C CA . CYS A 1 597 ? 5.318 -2.298 -11.465 1.00 96.25 597 CYS A CA 1
ATOM 4632 C C . CYS A 1 597 ? 6.808 -2.510 -11.139 1.00 96.25 597 CYS A C 1
ATOM 4634 O O . CYS A 1 597 ? 7.373 -1.751 -10.356 1.00 96.25 597 CYS A O 1
ATOM 4636 N N . SER A 1 598 ? 7.477 -3.470 -11.784 1.00 95.25 598 SER A N 1
ATOM 4637 C CA . SER A 1 598 ? 8.928 -3.669 -11.623 1.00 95.25 598 SER A CA 1
ATOM 4638 C C . SER A 1 598 ? 9.820 -2.671 -12.374 1.00 95.25 598 SER A C 1
ATOM 4640 O O . SER A 1 598 ? 11.018 -2.650 -12.125 1.00 95.25 598 SER A O 1
ATOM 4642 N N . ALA A 1 599 ? 9.272 -1.816 -13.242 1.00 94.50 599 ALA A N 1
ATOM 4643 C CA . ALA A 1 599 ? 10.004 -0.811 -14.022 1.00 94.50 599 ALA A CA 1
ATOM 4644 C C . ALA A 1 599 ? 9.336 0.577 -13.933 1.00 94.50 599 ALA A C 1
ATOM 4646 O O . ALA A 1 599 ? 9.124 1.267 -14.938 1.00 94.50 599 ALA A O 1
ATOM 4647 N N . ASN A 1 600 ? 8.982 0.976 -12.708 1.00 96.44 600 ASN A N 1
ATOM 4648 C CA . ASN A 1 600 ? 8.302 2.230 -12.402 1.00 96.44 600 ASN A CA 1
ATOM 4649 C C . ASN A 1 600 ? 9.047 2.991 -11.286 1.00 96.44 600 ASN A C 1
ATOM 4651 O O . ASN A 1 600 ? 8.959 2.649 -10.111 1.00 96.44 600 ASN A O 1
ATOM 4655 N N . TYR A 1 601 ? 9.822 4.010 -11.659 1.00 96.31 601 TYR A N 1
ATOM 4656 C CA . TYR A 1 601 ? 10.697 4.784 -10.776 1.00 96.31 601 TYR A CA 1
ATOM 4657 C C . TYR A 1 601 ? 9.962 5.521 -9.641 1.00 96.31 601 TYR A C 1
ATOM 4659 O O . TYR A 1 601 ? 10.416 5.427 -8.495 1.00 96.31 601 TYR A O 1
ATOM 4667 N N . PRO A 1 602 ? 8.819 6.194 -9.894 1.00 97.44 602 PRO A N 1
ATOM 4668 C CA . PRO A 1 602 ? 7.905 6.626 -8.839 1.00 97.44 602 PRO A CA 1
ATOM 4669 C C . PRO A 1 602 ? 7.651 5.553 -7.778 1.00 97.44 602 PRO A C 1
ATOM 4671 O O . PRO A 1 602 ? 7.847 5.791 -6.586 1.00 97.44 602 PRO A O 1
ATOM 4674 N N . LEU A 1 603 ? 7.276 4.352 -8.227 1.00 98.06 603 LEU A N 1
ATOM 4675 C CA . LEU A 1 603 ? 6.890 3.252 -7.356 1.00 98.06 603 LEU A CA 1
ATOM 4676 C C . LEU A 1 603 ? 8.086 2.667 -6.596 1.00 98.06 603 LEU A C 1
ATOM 4678 O O . LEU A 1 603 ? 7.963 2.418 -5.404 1.00 98.06 603 LEU A O 1
ATOM 4682 N N . LEU A 1 604 ? 9.231 2.452 -7.250 1.00 98.25 604 LEU A N 1
ATOM 4683 C CA . LEU A 1 604 ? 10.349 1.684 -6.682 1.00 98.25 604 LEU A CA 1
ATOM 4684 C C . LEU A 1 604 ? 11.428 2.530 -5.998 1.00 98.25 604 LEU A C 1
ATOM 4686 O O . LEU A 1 604 ? 12.163 2.018 -5.152 1.00 98.25 604 LEU A O 1
ATOM 4690 N N . THR A 1 605 ? 11.519 3.817 -6.333 1.00 98.25 605 THR A N 1
ATOM 4691 C CA . THR A 1 605 ? 12.506 4.726 -5.740 1.00 98.25 605 THR A CA 1
ATOM 4692 C C . THR A 1 605 ? 11.843 5.876 -5.001 1.00 98.25 605 THR A C 1
ATOM 4694 O O . THR A 1 605 ? 12.115 6.061 -3.814 1.00 98.25 605 THR A O 1
ATOM 4697 N N . VAL A 1 606 ? 10.977 6.654 -5.660 1.00 98.12 606 VAL A N 1
ATOM 4698 C CA . VAL A 1 606 ? 10.526 7.926 -5.071 1.00 98.12 606 VAL A CA 1
ATOM 4699 C C . VAL A 1 606 ? 9.688 7.700 -3.823 1.00 98.12 606 VAL A C 1
ATOM 4701 O O . VAL A 1 606 ? 10.047 8.191 -2.757 1.00 98.12 606 VAL A O 1
ATOM 4704 N N . LEU A 1 607 ? 8.614 6.925 -3.925 1.00 98.50 607 LEU A N 1
ATOM 4705 C CA . LEU A 1 607 ? 7.729 6.682 -2.790 1.00 98.50 607 LEU A CA 1
ATOM 4706 C C . LEU A 1 607 ? 8.443 5.959 -1.635 1.00 98.50 607 LEU A C 1
ATOM 4708 O O . LEU A 1 607 ? 8.584 6.546 -0.562 1.00 98.50 607 LEU A O 1
ATOM 4712 N N . PRO A 1 608 ? 8.950 4.725 -1.814 1.00 97.88 608 PRO A N 1
ATOM 4713 C CA . PRO A 1 608 ? 9.432 3.950 -0.687 1.00 97.88 608 PRO A CA 1
ATOM 4714 C C . PRO A 1 608 ? 10.726 4.532 -0.127 1.00 97.88 608 PRO A C 1
ATOM 4716 O O . PRO A 1 608 ? 10.822 4.708 1.082 1.00 97.88 608 PRO A O 1
ATOM 4719 N N . ARG A 1 609 ? 11.713 4.875 -0.964 1.00 97.06 609 ARG A N 1
ATOM 4720 C CA . ARG A 1 609 ? 13.043 5.278 -0.480 1.00 97.06 609 ARG A CA 1
ATOM 4721 C C . ARG A 1 609 ? 13.108 6.763 -0.147 1.00 97.06 609 ARG A C 1
ATOM 4723 O O . ARG A 1 609 ? 13.581 7.114 0.930 1.00 97.06 609 ARG A O 1
ATOM 4730 N N . ASN A 1 610 ? 12.616 7.628 -1.037 1.00 97.69 610 ASN A N 1
ATOM 4731 C CA . ASN A 1 610 ? 12.772 9.073 -0.858 1.00 97.69 610 ASN A CA 1
ATOM 4732 C C . ASN A 1 610 ? 11.700 9.658 0.070 1.00 97.69 610 ASN A C 1
ATOM 4734 O O . ASN A 1 610 ? 12.043 10.439 0.953 1.00 97.69 610 ASN A O 1
ATOM 4738 N N . GLU A 1 611 ? 10.425 9.299 -0.113 1.00 98.25 611 GLU A N 1
ATOM 4739 C CA . GLU A 1 611 ? 9.323 9.833 0.700 1.00 98.25 611 GLU A CA 1
ATOM 4740 C C . GLU A 1 611 ? 9.173 9.095 2.038 1.00 98.25 611 GLU A C 1
ATOM 4742 O O . GLU A 1 611 ? 9.041 9.751 3.072 1.00 98.25 611 GLU A O 1
ATOM 4747 N N . TRP A 1 612 ? 9.205 7.757 2.054 1.00 98.00 612 TRP A N 1
ATOM 4748 C CA . TRP A 1 612 ? 8.876 6.972 3.258 1.00 98.00 612 TRP A CA 1
ATOM 4749 C C . TRP A 1 612 ? 10.085 6.496 4.072 1.00 98.00 612 TRP A C 1
ATOM 4751 O O . TRP A 1 612 ? 9.916 6.165 5.243 1.00 98.00 612 TRP A O 1
ATOM 4761 N N . GLY A 1 613 ? 11.286 6.471 3.488 1.00 96.00 613 GLY A N 1
ATOM 4762 C CA . GLY A 1 613 ? 12.516 6.054 4.173 1.00 96.00 613 GLY A CA 1
ATOM 4763 C C . GLY A 1 613 ? 12.771 4.550 4.228 1.00 96.00 613 GLY A C 1
ATOM 4764 O O . GLY A 1 613 ? 13.365 4.055 5.179 1.00 96.00 613 GLY A O 1
ATOM 4765 N N . PHE A 1 614 ? 12.333 3.815 3.213 1.00 97.31 614 PHE A N 1
ATOM 4766 C CA . PHE A 1 614 ? 12.583 2.389 3.049 1.00 97.31 614 PHE A CA 1
ATOM 4767 C C . PHE A 1 614 ? 14.065 2.087 2.779 1.00 97.31 614 PHE A C 1
ATOM 4769 O O . PHE A 1 614 ? 14.618 2.475 1.749 1.00 97.31 614 PHE A O 1
ATOM 4776 N N . GLU A 1 615 ? 14.677 1.313 3.675 1.00 93.75 615 GLU A N 1
ATOM 4777 C CA . GLU A 1 615 ? 16.052 0.800 3.547 1.00 93.75 615 GLU A CA 1
ATOM 4778 C C . GLU A 1 615 ? 16.099 -0.688 3.148 1.00 93.75 615 GLU A C 1
ATOM 4780 O O . GLU A 1 615 ? 17.163 -1.311 3.135 1.00 93.75 615 GLU A O 1
ATOM 4785 N N . GLY A 1 616 ? 14.937 -1.279 2.853 1.00 95.50 616 GLY A N 1
ATOM 4786 C CA . GLY A 1 616 ? 14.815 -2.674 2.453 1.00 95.50 616 GLY A CA 1
ATOM 4787 C C . GLY A 1 616 ? 15.193 -2.931 0.992 1.00 95.50 616 GLY A C 1
ATOM 4788 O O . GLY A 1 616 ? 15.700 -2.058 0.274 1.00 95.50 616 GLY A O 1
ATOM 4789 N N . ARG A 1 617 ? 14.915 -4.162 0.547 1.00 96.31 617 ARG A N 1
ATOM 4790 C CA . ARG A 1 617 ? 15.194 -4.630 -0.819 1.00 96.31 617 ARG A CA 1
ATOM 4791 C C . ARG A 1 617 ? 13.929 -4.972 -1.605 1.00 96.31 617 ARG A C 1
ATOM 4793 O O . ARG A 1 617 ? 12.989 -5.543 -1.060 1.00 96.31 617 ARG A O 1
ATOM 4800 N N . ILE A 1 618 ? 13.912 -4.655 -2.890 1.00 98.31 618 ILE A N 1
ATOM 4801 C CA . ILE A 1 618 ? 12.772 -4.875 -3.780 1.00 98.31 618 ILE A CA 1
ATOM 4802 C C . ILE A 1 618 ? 13.087 -6.020 -4.738 1.00 98.31 618 ILE A C 1
ATOM 4804 O O . ILE A 1 618 ? 14.073 -5.974 -5.471 1.00 98.31 618 ILE A O 1
ATOM 4808 N N . VAL A 1 619 ? 12.227 -7.031 -4.751 1.00 97.31 619 VAL A N 1
ATOM 4809 C CA . VAL A 1 619 ? 12.286 -8.161 -5.678 1.00 97.31 619 VAL A CA 1
ATOM 4810 C C . VAL A 1 619 ? 11.123 -8.091 -6.668 1.00 97.31 619 VAL A C 1
ATOM 4812 O O . VAL A 1 619 ? 10.046 -7.604 -6.328 1.00 97.31 619 VAL A O 1
ATOM 4815 N N . THR A 1 620 ? 11.316 -8.553 -7.900 1.00 96.38 620 THR A N 1
ATOM 4816 C CA . THR A 1 620 ? 10.188 -8.747 -8.825 1.00 96.38 620 THR A CA 1
ATOM 4817 C C . THR A 1 620 ? 9.256 -9.859 -8.336 1.00 96.38 620 THR A C 1
ATOM 4819 O O . THR A 1 620 ? 9.650 -10.686 -7.512 1.00 96.38 620 THR A O 1
ATOM 4822 N N . ASP A 1 621 ? 8.038 -9.938 -8.872 1.00 93.88 621 ASP A N 1
ATOM 4823 C CA . ASP A 1 621 ? 7.287 -11.200 -8.816 1.00 93.88 621 ASP A CA 1
ATOM 4824 C C . ASP A 1 621 ? 8.005 -12.275 -9.667 1.00 93.88 621 ASP A C 1
ATOM 4826 O O . ASP A 1 621 ? 8.985 -11.989 -10.370 1.00 93.88 621 ASP A O 1
ATOM 4830 N N . ALA A 1 622 ? 7.531 -13.518 -9.597 1.00 89.00 622 ALA A N 1
ATOM 4831 C CA . ALA A 1 622 ? 8.028 -14.683 -10.323 1.00 89.00 622 ALA A CA 1
ATOM 4832 C C . ALA A 1 622 ? 7.714 -14.613 -11.830 1.00 89.00 622 ALA A C 1
ATOM 4834 O O . ALA A 1 622 ? 6.971 -15.431 -12.378 1.00 89.00 622 ALA A O 1
ATOM 4835 N N . GLU A 1 623 ? 8.287 -13.626 -12.512 1.00 78.94 623 GLU A N 1
ATOM 4836 C CA . GLU A 1 623 ? 8.100 -13.371 -13.935 1.00 78.94 623 GLU A CA 1
ATOM 4837 C C . GLU A 1 623 ? 9.426 -13.063 -14.643 1.00 78.94 623 GLU A C 1
ATOM 4839 O O . GLU A 1 623 ? 10.391 -12.596 -14.043 1.00 78.94 623 GLU A O 1
ATOM 4844 N N . ALA A 1 624 ? 9.484 -13.354 -15.945 1.00 63.59 624 ALA A N 1
ATOM 4845 C CA . ALA A 1 624 ? 10.724 -13.318 -16.726 1.00 63.59 624 ALA A CA 1
ATOM 4846 C C . ALA A 1 624 ? 10.636 -12.445 -17.990 1.00 63.59 624 ALA A C 1
ATOM 4848 O O . ALA A 1 624 ? 11.372 -12.706 -18.943 1.00 63.59 624 ALA A O 1
ATOM 4849 N N . PHE A 1 625 ? 9.712 -11.475 -18.039 1.00 69.88 625 PHE A N 1
ATOM 4850 C CA . PHE A 1 625 ? 9.436 -10.703 -19.261 1.00 69.88 625 PHE A CA 1
ATOM 4851 C C . PHE A 1 625 ? 9.715 -9.199 -19.184 1.00 69.88 625 PHE A C 1
ATOM 4853 O O . PHE A 1 625 ? 9.693 -8.542 -20.222 1.00 69.88 625 PHE A O 1
ATOM 4860 N N . THR A 1 626 ? 9.983 -8.641 -18.004 1.00 74.94 626 THR A N 1
ATOM 4861 C CA . THR A 1 626 ? 10.344 -7.222 -17.894 1.00 74.94 626 THR A CA 1
ATOM 4862 C C . THR A 1 626 ? 11.835 -7.030 -18.159 1.00 74.94 626 THR A C 1
ATOM 4864 O O . THR A 1 626 ? 12.659 -7.847 -17.748 1.00 74.94 626 THR A O 1
ATOM 4867 N N . SER A 1 627 ? 12.182 -5.930 -18.831 1.00 88.06 627 SER A N 1
ATOM 4868 C CA . SER A 1 627 ? 13.564 -5.467 -18.987 1.00 88.06 627 SER A CA 1
ATOM 4869 C C . SER A 1 627 ? 14.262 -5.409 -17.623 1.00 88.06 627 SER A C 1
ATOM 4871 O O . SER A 1 627 ? 13.911 -4.594 -16.766 1.00 88.06 627 SER A O 1
ATOM 4873 N N . VAL A 1 628 ? 15.270 -6.264 -17.427 1.00 90.88 628 VAL A N 1
ATOM 4874 C CA . VAL A 1 628 ? 16.096 -6.305 -16.206 1.00 90.88 628 VAL A CA 1
ATOM 4875 C C . VAL A 1 628 ? 16.772 -4.953 -16.016 1.00 90.88 628 VAL A C 1
ATOM 4877 O O . VAL A 1 628 ? 16.850 -4.414 -14.912 1.00 90.88 628 VAL A O 1
ATOM 4880 N N . SER A 1 629 ? 17.226 -4.382 -17.125 1.00 91.50 629 SER A N 1
ATOM 4881 C CA . SER A 1 629 ? 17.877 -3.090 -17.182 1.00 91.50 629 SER A CA 1
ATOM 4882 C C . SER A 1 629 ? 16.940 -1.937 -16.801 1.00 91.50 629 SER A C 1
ATOM 4884 O O . SER A 1 629 ? 17.321 -1.098 -15.983 1.00 91.50 629 SER A O 1
ATOM 4886 N N . ALA A 1 630 ? 15.702 -1.895 -17.303 1.00 92.00 630 ALA A N 1
ATOM 4887 C CA . ALA A 1 630 ? 14.723 -0.891 -16.874 1.00 92.00 630 ALA A CA 1
ATOM 4888 C C . ALA A 1 630 ? 14.320 -1.070 -15.402 1.00 92.00 630 ALA A C 1
ATOM 4890 O O . ALA A 1 630 ? 14.205 -0.081 -14.677 1.00 92.00 630 ALA A O 1
ATOM 4891 N N . ALA A 1 631 ? 14.161 -2.315 -14.947 1.00 94.56 631 ALA A N 1
ATOM 4892 C CA . ALA A 1 631 ? 13.761 -2.614 -13.579 1.00 94.56 631 ALA A CA 1
ATOM 4893 C C . ALA A 1 631 ? 14.806 -2.166 -12.545 1.00 94.56 631 ALA A C 1
ATOM 4895 O O . ALA A 1 631 ? 14.476 -1.457 -11.591 1.00 94.56 631 ALA A O 1
ATOM 4896 N N . VAL A 1 632 ? 16.087 -2.481 -12.769 1.00 94.50 632 VAL A N 1
ATOM 4897 C CA . VAL A 1 632 ? 17.176 -2.024 -11.885 1.00 94.50 632 VAL A CA 1
ATOM 4898 C C . VAL A 1 632 ? 17.291 -0.501 -11.873 1.00 94.50 632 VAL A C 1
ATOM 4900 O O . VAL A 1 632 ? 17.514 0.086 -10.817 1.00 94.50 632 VAL A O 1
ATOM 4903 N N . ARG A 1 633 ? 17.082 0.172 -13.013 1.00 92.06 633 ARG A N 1
ATOM 4904 C CA . ARG A 1 633 ? 17.082 1.643 -13.031 1.00 92.06 633 ARG A CA 1
ATOM 4905 C C . ARG A 1 633 ? 15.912 2.246 -12.262 1.00 92.06 633 ARG A C 1
ATOM 4907 O O . ARG A 1 633 ? 16.107 3.232 -11.561 1.00 92.06 633 ARG A O 1
ATOM 4914 N N . ALA A 1 634 ? 14.728 1.646 -12.358 1.00 94.88 634 ALA A N 1
ATOM 4915 C CA . ALA A 1 634 ? 13.572 2.078 -11.584 1.00 94.88 634 ALA A CA 1
ATOM 4916 C C . ALA A 1 634 ? 13.789 1.916 -10.068 1.00 94.88 634 ALA A C 1
ATOM 4918 O O . ALA A 1 634 ? 13.253 2.717 -9.303 1.00 94.88 634 ALA A O 1
ATOM 4919 N N . GLY A 1 635 ? 14.583 0.926 -9.643 1.00 96.50 635 GLY A N 1
ATOM 4920 C CA . GLY A 1 635 ? 14.943 0.685 -8.240 1.00 96.50 635 GLY A CA 1
ATOM 4921 C C . GLY A 1 635 ? 14.719 -0.750 -7.749 1.00 96.50 635 GLY A C 1
ATOM 4922 O O . GLY A 1 635 ? 14.732 -0.972 -6.537 1.00 96.50 635 GLY A O 1
ATOM 4923 N N . ALA A 1 636 ? 14.480 -1.709 -8.654 1.00 96.88 636 ALA A N 1
ATOM 4924 C CA . ALA A 1 636 ? 14.428 -3.128 -8.311 1.00 96.88 636 ALA A CA 1
ATOM 4925 C C . ALA A 1 636 ? 15.831 -3.652 -7.975 1.00 96.88 636 ALA A C 1
ATOM 4927 O O . ALA A 1 636 ? 16.792 -3.398 -8.701 1.00 96.88 636 ALA A O 1
ATOM 4928 N N . ASP A 1 637 ? 15.939 -4.429 -6.901 1.00 97.38 637 ASP A N 1
ATOM 4929 C CA . ASP A 1 637 ? 17.219 -4.945 -6.412 1.00 97.38 637 ASP A CA 1
ATOM 4930 C C . ASP A 1 637 ? 17.447 -6.411 -6.804 1.00 97.38 637 ASP A C 1
ATOM 4932 O O . ASP A 1 637 ? 18.584 -6.876 -6.856 1.00 97.38 637 ASP A O 1
ATOM 4936 N N . MET A 1 638 ? 16.369 -7.160 -7.057 1.00 96.12 638 MET A N 1
ATOM 4937 C CA . MET A 1 638 ? 16.396 -8.609 -7.258 1.00 96.12 638 MET A CA 1
ATOM 4938 C C . MET A 1 638 ? 15.394 -9.045 -8.336 1.00 96.12 638 MET A C 1
ATOM 4940 O O . MET A 1 638 ? 14.248 -8.602 -8.338 1.00 96.12 638 MET A O 1
ATOM 4944 N N . MET A 1 639 ? 15.799 -9.973 -9.206 1.00 94.69 639 MET A N 1
ATOM 4945 C CA . MET A 1 639 ? 14.936 -10.624 -10.201 1.00 94.69 639 MET A CA 1
ATOM 4946 C C . MET A 1 639 ? 14.570 -12.031 -9.720 1.00 94.69 639 MET A C 1
ATOM 4948 O O . MET A 1 639 ? 15.454 -12.886 -9.581 1.00 94.69 639 MET A O 1
ATOM 4952 N N . LEU A 1 640 ? 13.288 -12.291 -9.454 1.00 93.00 640 LEU A N 1
ATOM 4953 C CA . LEU A 1 640 ? 12.810 -13.580 -8.936 1.00 93.00 640 LEU A CA 1
ATOM 4954 C C . LEU A 1 640 ? 12.740 -14.632 -10.045 1.00 93.00 640 LEU A C 1
ATOM 4956 O O . LEU A 1 640 ? 11.676 -15.013 -10.525 1.00 93.00 640 LEU A O 1
ATOM 4960 N N . VAL A 1 641 ? 13.906 -15.129 -10.446 1.00 87.38 641 VAL A N 1
ATOM 4961 C CA . VAL A 1 641 ? 14.033 -16.210 -11.425 1.00 87.38 641 VAL A CA 1
ATOM 4962 C C . VAL A 1 641 ? 15.098 -17.232 -11.003 1.00 87.38 641 VAL A C 1
ATOM 4964 O O . VAL A 1 641 ? 16.111 -16.858 -10.402 1.00 87.38 641 VAL A O 1
ATOM 4967 N N . PRO A 1 642 ? 14.906 -18.531 -11.313 1.00 83.50 642 PRO A N 1
ATOM 4968 C CA . PRO A 1 642 ? 15.826 -19.606 -10.926 1.00 83.50 642 PRO A CA 1
ATOM 4969 C C . PRO A 1 642 ? 16.979 -19.824 -11.919 1.00 83.50 642 PRO A C 1
ATOM 4971 O O . PRO A 1 642 ? 17.626 -20.873 -11.918 1.00 83.50 642 PRO A O 1
ATOM 4974 N N . PHE A 1 643 ? 17.235 -18.866 -12.806 1.00 82.38 643 PHE A N 1
ATOM 4975 C CA . PHE A 1 643 ? 18.263 -18.938 -13.841 1.00 82.38 643 PHE A CA 1
ATOM 4976 C C . PHE A 1 643 ? 19.003 -17.609 -13.953 1.00 82.38 643 PHE A C 1
ATOM 4978 O O . PHE A 1 643 ? 18.512 -16.573 -13.527 1.00 82.38 643 PHE A O 1
ATOM 4985 N N . ALA A 1 644 ? 20.218 -17.643 -14.500 1.00 79.25 644 ALA A N 1
ATOM 4986 C CA . ALA A 1 644 ? 20.992 -16.425 -14.696 1.00 79.25 644 ALA A CA 1
ATOM 4987 C C . ALA A 1 644 ? 20.304 -15.528 -15.733 1.00 79.25 644 ALA A C 1
ATOM 4989 O O . ALA A 1 644 ? 20.061 -15.967 -16.858 1.00 79.25 644 ALA A O 1
ATOM 4990 N N . VAL A 1 645 ? 20.032 -14.279 -15.362 1.00 85.19 645 VAL A N 1
ATOM 4991 C CA . VAL A 1 645 ? 19.589 -13.251 -16.310 1.00 85.19 645 VAL A CA 1
ATOM 4992 C C . VAL A 1 645 ? 20.777 -12.515 -16.912 1.00 85.19 645 VAL A C 1
ATOM 4994 O O . VAL A 1 645 ? 21.859 -12.435 -16.326 1.00 85.19 645 VAL A O 1
ATOM 4997 N N . SER A 1 646 ? 20.550 -11.949 -18.089 1.00 85.69 646 SER A N 1
ATOM 4998 C CA . SER A 1 646 ? 21.425 -10.956 -18.698 1.00 85.69 646 SER A CA 1
ATOM 4999 C C . SER A 1 646 ? 20.741 -9.600 -18.676 1.00 85.69 646 SER A C 1
ATOM 5001 O O . SER A 1 646 ? 19.539 -9.517 -18.914 1.00 85.69 646 SER A O 1
ATOM 5003 N N . PHE A 1 647 ? 21.522 -8.546 -18.472 1.00 87.69 647 PHE A N 1
ATOM 5004 C CA . PHE A 1 647 ? 21.052 -7.190 -18.699 1.00 87.69 647 PHE A CA 1
ATOM 5005 C C . PHE A 1 647 ? 20.819 -6.954 -20.192 1.00 87.69 647 PHE A C 1
ATOM 5007 O O . PHE A 1 647 ? 21.718 -7.157 -21.014 1.00 87.69 647 PHE A O 1
ATOM 5014 N N . ASP A 1 648 ? 19.605 -6.550 -20.531 1.00 87.00 648 ASP A N 1
ATOM 5015 C CA . ASP A 1 648 ? 19.187 -6.218 -21.881 1.00 87.00 648 ASP A CA 1
ATOM 5016 C C . ASP A 1 648 ? 19.683 -4.826 -22.311 1.00 87.00 648 ASP A C 1
ATOM 5018 O O . ASP A 1 648 ? 20.106 -3.993 -21.507 1.00 87.00 648 ASP A O 1
ATOM 5022 N N . SER A 1 649 ? 19.705 -4.581 -23.624 1.00 82.88 649 SER A N 1
ATOM 5023 C CA . SER A 1 649 ? 20.159 -3.298 -24.162 1.00 82.88 649 SER A CA 1
ATOM 5024 C C . SER A 1 649 ? 18.994 -2.321 -24.216 1.00 82.88 649 SER A C 1
ATOM 5026 O O . SER A 1 649 ? 18.171 -2.362 -25.126 1.00 82.88 649 SER A O 1
ATOM 5028 N N . VAL A 1 650 ? 18.963 -1.415 -23.247 1.00 81.12 650 VAL A N 1
ATOM 5029 C CA . VAL A 1 650 ? 18.049 -0.275 -23.240 1.00 81.12 650 VAL A CA 1
ATOM 5030 C C . VAL A 1 650 ? 18.770 0.945 -23.799 1.00 81.12 650 VAL A C 1
ATOM 5032 O O . VAL A 1 650 ? 19.938 1.190 -23.483 1.00 81.12 650 VAL A O 1
ATOM 5035 N N . GLN A 1 651 ? 18.077 1.723 -24.636 1.00 78.44 651 GLN A N 1
ATOM 5036 C CA . GLN A 1 651 ? 18.640 2.938 -25.215 1.00 78.44 651 GLN A CA 1
ATOM 5037 C C . GLN A 1 651 ? 19.229 3.830 -24.124 1.00 78.44 651 GLN A C 1
ATOM 5039 O O . GLN A 1 651 ? 18.589 4.109 -23.112 1.00 78.44 651 GLN A O 1
ATOM 5044 N N . GLY A 1 652 ? 20.459 4.277 -24.365 1.00 76.62 652 GLY A N 1
ATOM 5045 C CA . GLY A 1 652 ? 21.129 5.214 -23.488 1.00 76.62 652 GLY A CA 1
ATOM 5046 C C . GLY A 1 652 ? 21.684 4.607 -22.210 1.00 76.62 652 GLY A C 1
ATOM 5047 O O . GLY A 1 652 ? 22.170 5.400 -21.428 1.00 76.62 652 GLY A O 1
ATOM 5048 N N . MET A 1 653 ? 21.645 3.283 -22.013 1.00 79.06 653 MET A N 1
ATOM 5049 C CA . MET A 1 653 ? 22.128 2.607 -20.805 1.00 79.06 653 MET A CA 1
ATOM 5050 C C . MET A 1 653 ? 23.390 1.779 -21.072 1.00 79.06 653 MET A C 1
ATOM 5052 O O . MET A 1 653 ? 23.426 0.977 -22.009 1.00 79.06 653 MET A O 1
ATOM 5056 N N . ASP A 1 654 ? 24.395 1.912 -20.204 1.00 86.75 654 ASP A N 1
ATOM 5057 C CA . ASP A 1 654 ? 25.539 0.996 -20.145 1.00 86.75 654 ASP A CA 1
ATOM 5058 C C . ASP A 1 654 ? 25.635 0.304 -18.775 1.00 86.75 654 ASP A C 1
ATOM 5060 O O . ASP A 1 654 ? 25.997 0.902 -17.766 1.00 86.75 654 ASP A O 1
ATOM 5064 N N . ASN A 1 655 ? 25.347 -0.997 -18.736 1.00 88.06 655 ASN A N 1
ATOM 5065 C CA . ASN A 1 655 ? 25.379 -1.800 -17.507 1.00 88.06 655 ASN A CA 1
ATOM 5066 C C . ASN A 1 655 ? 26.804 -2.160 -17.038 1.00 88.06 655 ASN A C 1
ATOM 5068 O O . ASN A 1 655 ? 26.976 -2.839 -16.027 1.00 88.06 655 ASN A O 1
ATOM 5072 N N . THR A 1 656 ? 27.839 -1.729 -17.764 1.00 87.81 656 THR A N 1
ATOM 5073 C CA . THR A 1 656 ? 29.249 -2.029 -17.468 1.00 87.81 656 THR A CA 1
ATOM 5074 C C . THR A 1 656 ? 30.041 -0.822 -16.970 1.00 87.81 656 THR A C 1
ATOM 5076 O O . THR A 1 656 ? 31.169 -0.990 -16.507 1.00 87.81 656 THR A O 1
ATOM 5079 N N . LYS A 1 657 ? 29.483 0.395 -17.039 1.00 88.56 657 LYS A N 1
ATOM 5080 C CA . LYS A 1 657 ? 30.124 1.634 -16.560 1.00 88.56 657 LYS A CA 1
ATOM 5081 C C . LYS A 1 657 ? 29.096 2.738 -16.292 1.00 88.56 657 LYS A C 1
ATOM 5083 O O . LYS A 1 657 ? 27.920 2.584 -16.580 1.00 88.56 657 LYS A O 1
ATOM 5088 N N . GLY A 1 658 ? 29.553 3.876 -15.770 1.00 90.12 658 GLY A N 1
ATOM 5089 C CA . GLY A 1 658 ? 28.722 5.079 -15.657 1.00 90.12 658 GLY A CA 1
ATOM 5090 C C . GLY A 1 658 ? 27.463 4.873 -14.810 1.00 90.12 658 GLY A C 1
ATOM 5091 O O . GLY A 1 658 ? 27.512 4.243 -13.755 1.00 90.12 658 GLY A O 1
ATOM 5092 N N . TYR A 1 659 ? 26.338 5.421 -15.266 1.00 90.50 659 TYR A N 1
ATOM 5093 C CA . TYR A 1 659 ? 25.084 5.408 -14.517 1.00 90.50 659 TYR A CA 1
ATOM 5094 C C . TYR A 1 659 ? 24.440 4.014 -14.420 1.00 90.50 659 TYR A C 1
ATOM 5096 O O . TYR A 1 659 ? 24.023 3.628 -13.329 1.00 90.50 659 TYR A O 1
ATOM 5104 N N . GLY A 1 660 ? 24.422 3.224 -15.502 1.00 91.00 660 GLY A N 1
ATOM 5105 C CA . GLY A 1 660 ? 23.861 1.866 -15.473 1.00 91.00 660 GLY A CA 1
ATOM 5106 C C . GLY A 1 660 ? 24.568 0.954 -14.463 1.00 91.00 660 GLY A C 1
ATOM 5107 O O . GLY A 1 660 ? 23.919 0.357 -13.604 1.00 91.00 660 GLY A O 1
ATOM 5108 N N . LEU A 1 661 ? 25.908 0.923 -14.470 1.00 93.06 661 LEU A N 1
ATOM 5109 C CA . LEU A 1 661 ? 26.667 0.184 -13.449 1.00 93.06 661 LEU A CA 1
ATOM 5110 C C . LEU A 1 661 ? 26.450 0.743 -12.032 1.00 93.06 661 LEU A C 1
ATOM 5112 O O . LEU A 1 661 ? 26.405 -0.029 -11.076 1.00 93.06 661 LEU A O 1
ATOM 5116 N N . ASN A 1 662 ? 26.296 2.061 -11.873 1.00 94.31 662 ASN A N 1
ATOM 5117 C CA . ASN A 1 662 ? 26.011 2.657 -10.568 1.00 94.31 662 ASN A CA 1
ATOM 5118 C C . ASN A 1 662 ? 24.674 2.159 -9.988 1.00 94.31 662 ASN A C 1
ATOM 5120 O O . ASN A 1 662 ? 24.631 1.822 -8.808 1.00 94.31 662 ASN A O 1
ATOM 5124 N N . LYS A 1 663 ? 23.629 2.013 -10.813 1.00 94.44 663 LYS A N 1
ATOM 5125 C CA . LYS A 1 663 ? 22.338 1.443 -10.389 1.00 94.44 663 LYS A CA 1
ATOM 5126 C C . LYS A 1 663 ? 22.422 -0.033 -10.009 1.00 94.44 663 LYS A C 1
ATOM 5128 O O . LYS A 1 663 ? 21.853 -0.441 -9.004 1.00 94.44 663 LYS A O 1
ATOM 5133 N N . ILE A 1 664 ? 23.212 -0.819 -10.736 1.00 96.12 664 ILE A N 1
ATOM 5134 C CA . ILE A 1 664 ? 23.509 -2.218 -10.381 1.00 96.12 664 ILE A CA 1
ATOM 5135 C C . ILE A 1 664 ? 24.229 -2.303 -9.023 1.00 96.12 664 ILE A C 1
ATOM 5137 O O . ILE A 1 664 ? 23.942 -3.175 -8.205 1.00 96.12 664 ILE A O 1
ATOM 5141 N N . GLN A 1 665 ? 25.168 -1.394 -8.761 1.00 97.50 665 GLN A N 1
ATOM 5142 C CA . GLN A 1 665 ? 25.893 -1.326 -7.489 1.00 97.50 665 GLN A CA 1
ATOM 5143 C C . GLN A 1 665 ? 25.000 -0.874 -6.327 1.00 97.50 665 GLN A C 1
ATOM 5145 O O . GLN A 1 665 ? 25.133 -1.398 -5.222 1.00 97.50 665 GLN A O 1
ATOM 5150 N N . GLU A 1 666 ? 24.081 0.059 -6.581 1.00 96.69 666 GLU A N 1
ATOM 5151 C CA . GLU A 1 666 ? 23.048 0.495 -5.637 1.00 96.69 666 GLU A CA 1
ATOM 5152 C C . GLU A 1 666 ? 22.132 -0.682 -5.252 1.00 96.69 666 GLU A C 1
ATOM 5154 O O . GLU A 1 666 ? 22.011 -1.000 -4.069 1.00 96.69 666 GLU A O 1
ATOM 5159 N N . ALA A 1 667 ? 21.611 -1.412 -6.245 1.00 97.56 667 ALA A N 1
ATOM 5160 C CA . ALA A 1 667 ? 20.807 -2.621 -6.050 1.00 97.56 667 ALA A CA 1
ATOM 5161 C C . ALA A 1 667 ? 21.531 -3.689 -5.213 1.00 97.56 667 ALA A C 1
ATOM 5163 O O . ALA A 1 667 ? 21.000 -4.215 -4.229 1.00 97.56 667 ALA A O 1
ATOM 5164 N N . ALA A 1 668 ? 22.795 -3.963 -5.551 1.00 97.81 668 ALA A N 1
ATOM 5165 C CA . ALA A 1 668 ? 23.631 -4.887 -4.794 1.00 97.81 668 ALA A CA 1
ATOM 5166 C C . ALA A 1 668 ? 23.803 -4.445 -3.330 1.00 97.81 668 ALA A C 1
ATOM 5168 O O . ALA A 1 668 ? 23.764 -5.281 -2.424 1.00 97.81 668 ALA A O 1
ATOM 5169 N N . LYS A 1 669 ? 23.966 -3.141 -3.075 1.00 97.81 669 LYS A N 1
ATOM 5170 C CA . LYS A 1 669 ? 24.092 -2.601 -1.717 1.00 97.81 669 LYS A CA 1
ATOM 5171 C C . LYS A 1 669 ? 22.801 -2.768 -0.919 1.00 97.81 669 LYS A C 1
ATOM 5173 O O . LYS A 1 669 ? 22.885 -3.258 0.204 1.00 97.81 669 LYS A O 1
ATOM 5178 N N . HIS A 1 670 ? 21.631 -2.456 -1.480 1.00 97.75 670 HIS A N 1
ATOM 5179 C CA . HIS A 1 670 ? 20.342 -2.687 -0.807 1.00 97.75 670 HIS A CA 1
ATOM 5180 C C . HIS A 1 670 ? 20.159 -4.160 -0.425 1.00 97.75 670 HIS A C 1
ATOM 5182 O O . HIS A 1 670 ? 19.884 -4.493 0.732 1.00 97.75 670 HIS A O 1
ATOM 5188 N N . GLN A 1 671 ? 20.386 -5.069 -1.378 1.00 96.19 671 GLN A N 1
ATOM 5189 C CA . GLN A 1 671 ? 20.227 -6.502 -1.147 1.00 96.19 671 GLN A CA 1
ATOM 5190 C C . GLN A 1 671 ? 21.166 -7.021 -0.052 1.00 96.19 671 GLN A C 1
ATOM 5192 O O . GLN A 1 671 ? 20.728 -7.784 0.821 1.00 96.19 671 GLN A O 1
ATOM 5197 N N . LEU A 1 672 ? 22.443 -6.622 -0.092 1.00 97.56 672 LEU A N 1
ATOM 5198 C CA . LEU A 1 672 ? 23.447 -7.041 0.886 1.00 97.56 672 LEU A CA 1
ATOM 5199 C C . LEU A 1 672 ? 23.245 -6.385 2.250 1.00 97.56 672 LEU A C 1
ATOM 5201 O O . LEU A 1 672 ? 23.502 -7.043 3.254 1.00 97.56 672 LEU A O 1
ATOM 5205 N N . PHE A 1 673 ? 22.760 -5.145 2.307 1.00 97.62 673 PHE A N 1
ATOM 5206 C CA . PHE A 1 673 ? 22.461 -4.464 3.564 1.00 97.62 673 PHE A CA 1
ATOM 5207 C C . PHE A 1 673 ? 21.384 -5.205 4.355 1.00 97.62 673 PHE A C 1
ATOM 5209 O O . PHE A 1 673 ? 21.578 -5.488 5.538 1.00 97.62 673 PHE A O 1
ATOM 5216 N N . VAL A 1 674 ? 20.300 -5.612 3.690 1.00 97.12 674 VAL A N 1
ATOM 5217 C CA . VAL A 1 674 ? 19.276 -6.461 4.313 1.00 97.12 674 VAL A CA 1
ATOM 5218 C C . VAL A 1 674 ? 19.862 -7.824 4.674 1.00 97.12 674 VAL A C 1
ATOM 5220 O O . VAL A 1 674 ? 19.706 -8.277 5.803 1.00 97.12 674 VAL A O 1
ATOM 5223 N N . PHE A 1 675 ? 20.583 -8.477 3.757 1.00 95.88 675 PHE A N 1
ATOM 5224 C CA . PHE A 1 675 ? 21.155 -9.808 3.995 1.00 95.88 675 PHE A CA 1
ATOM 5225 C C . PHE A 1 675 ? 22.103 -9.845 5.206 1.00 95.88 675 PHE A C 1
ATOM 5227 O O . PHE A 1 675 ? 22.001 -10.746 6.032 1.00 95.88 675 PHE A O 1
ATOM 5234 N N . ALA A 1 676 ? 23.001 -8.864 5.326 1.00 95.81 676 ALA A N 1
ATOM 5235 C CA . ALA A 1 676 ? 23.992 -8.781 6.399 1.00 95.81 676 ALA A CA 1
ATOM 5236 C C . ALA A 1 676 ? 23.373 -8.473 7.768 1.00 95.81 676 ALA A C 1
ATOM 5238 O O . ALA A 1 676 ? 23.985 -8.755 8.791 1.00 95.81 676 ALA A O 1
ATOM 5239 N N . ASN A 1 677 ? 22.181 -7.877 7.797 1.00 95.25 677 ASN A N 1
ATOM 5240 C CA . ASN A 1 677 ? 21.512 -7.446 9.025 1.00 95.25 677 ASN A CA 1
ATOM 5241 C C . ASN A 1 677 ? 20.253 -8.269 9.341 1.00 95.25 677 ASN A C 1
ATOM 5243 O O . ASN A 1 677 ? 19.447 -7.883 10.188 1.00 95.25 677 ASN A O 1
ATOM 5247 N N . THR A 1 678 ? 20.099 -9.410 8.672 1.00 94.50 678 THR A N 1
ATOM 5248 C CA . THR A 1 678 ? 19.050 -10.408 8.893 1.00 94.50 678 THR A CA 1
ATOM 5249 C C . THR A 1 678 ? 19.689 -11.784 9.088 1.00 94.50 678 THR A C 1
ATOM 5251 O O . THR A 1 678 ? 20.904 -11.965 9.012 1.00 94.50 678 THR A O 1
ATOM 5254 N N . SER A 1 679 ? 18.857 -12.786 9.338 1.00 90.00 679 SER A N 1
ATOM 5255 C CA . SER A 1 679 ? 19.230 -14.188 9.491 1.00 90.00 679 SER A CA 1
ATOM 5256 C C . SER A 1 679 ? 19.967 -14.756 8.274 1.00 90.00 679 SER A C 1
ATOM 5258 O O . SER A 1 679 ? 20.709 -15.721 8.429 1.00 90.00 679 SER A O 1
ATOM 5260 N N . GLY A 1 680 ? 19.865 -14.127 7.095 1.00 82.44 680 GLY A N 1
ATOM 5261 C CA . GLY A 1 680 ? 20.613 -14.519 5.896 1.00 82.44 680 GLY A CA 1
ATOM 5262 C C . GLY A 1 680 ? 22.130 -14.610 6.110 1.00 82.44 680 GLY A C 1
ATOM 5263 O O . GLY A 1 680 ? 22.767 -15.499 5.552 1.00 82.44 680 GLY A O 1
ATOM 5264 N N . ALA A 1 681 ? 22.714 -13.764 6.965 1.00 82.94 681 ALA A N 1
ATOM 5265 C CA . ALA A 1 681 ? 24.145 -13.807 7.281 1.00 82.94 681 ALA A CA 1
ATOM 5266 C C . ALA A 1 681 ? 24.569 -14.994 8.169 1.00 82.94 681 ALA A C 1
ATOM 5268 O O . ALA A 1 681 ? 25.766 -15.257 8.309 1.00 82.94 681 ALA A O 1
ATOM 5269 N N . HIS A 1 682 ? 23.616 -15.680 8.806 1.00 82.44 682 HIS A N 1
ATOM 5270 C CA . HIS A 1 682 ? 23.886 -16.614 9.905 1.00 82.44 682 HIS A CA 1
ATOM 5271 C C . HIS A 1 682 ? 23.203 -17.976 9.759 1.00 82.44 682 HIS A C 1
ATOM 5273 O O . HIS A 1 682 ? 23.641 -18.940 10.382 1.00 82.44 682 HIS A O 1
ATOM 5279 N N . ILE A 1 683 ? 22.147 -18.071 8.954 1.00 81.75 683 ILE A N 1
ATOM 5280 C CA . ILE A 1 683 ? 21.469 -19.327 8.654 1.00 81.75 683 ILE A CA 1
ATOM 5281 C C . ILE A 1 683 ? 22.239 -20.063 7.559 1.00 81.75 683 ILE A C 1
ATOM 5283 O O . ILE A 1 683 ? 22.442 -19.550 6.459 1.00 81.75 683 ILE A O 1
ATOM 5287 N N . GLU A 1 684 ? 22.627 -21.303 7.846 1.00 69.44 684 GLU A N 1
ATOM 5288 C CA . GLU A 1 684 ? 23.054 -22.253 6.824 1.00 69.44 684 GLU A CA 1
ATOM 5289 C C . GLU A 1 684 ? 21.825 -22.999 6.304 1.00 69.44 684 GLU A C 1
ATOM 5291 O O . GLU A 1 684 ? 21.222 -23.807 7.013 1.00 69.44 684 GLU A O 1
ATOM 5296 N N . SER A 1 685 ? 21.434 -22.731 5.057 1.00 65.19 685 SER A N 1
ATOM 5297 C CA . SER A 1 685 ? 20.378 -23.514 4.426 1.00 65.19 685 SER A CA 1
ATOM 5298 C C . SER A 1 685 ? 20.942 -24.857 3.962 1.00 65.19 685 SER A C 1
ATOM 5300 O O . SER A 1 685 ? 21.733 -24.928 3.022 1.00 65.19 685 SER A O 1
ATOM 5302 N N . ASN A 1 686 ? 20.510 -25.943 4.605 1.00 59.81 686 ASN A N 1
ATOM 5303 C CA . ASN A 1 686 ? 20.797 -27.316 4.164 1.00 59.81 686 ASN A CA 1
ATOM 5304 C C . ASN A 1 686 ? 19.898 -27.759 2.993 1.00 59.81 686 ASN A C 1
ATOM 5306 O O . ASN A 1 686 ? 19.926 -28.918 2.572 1.00 59.81 686 ASN A O 1
ATOM 5310 N N . MET A 1 687 ? 19.087 -26.842 2.466 1.00 61.00 687 MET A N 1
ATOM 5311 C CA . MET A 1 687 ? 18.125 -27.096 1.407 1.00 61.00 687 MET A CA 1
ATOM 5312 C C . MET A 1 687 ? 18.827 -26.968 0.055 1.00 61.00 687 MET A C 1
ATOM 5314 O O . MET A 1 687 ? 19.024 -25.882 -0.488 1.00 61.00 687 MET A O 1
ATOM 5318 N N . GLY A 1 688 ? 19.277 -28.096 -0.487 1.00 53.34 688 GLY A N 1
ATOM 5319 C CA . GLY A 1 688 ? 19.974 -28.118 -1.767 1.00 53.34 688 GLY A CA 1
ATOM 5320 C C . GLY A 1 688 ? 19.006 -28.123 -2.949 1.00 53.34 688 GLY A C 1
ATOM 5321 O O . GLY A 1 688 ? 18.359 -29.122 -3.194 1.00 53.34 688 GLY A O 1
ATOM 5322 N N . MET A 1 689 ? 18.997 -27.105 -3.812 1.00 54.75 689 MET A N 1
ATOM 5323 C CA . MET A 1 689 ? 18.215 -27.151 -5.071 1.00 54.75 689 MET A CA 1
ATOM 5324 C C . MET A 1 689 ? 18.707 -28.204 -6.097 1.00 54.75 689 MET A C 1
ATOM 5326 O O . MET A 1 689 ? 18.189 -28.294 -7.212 1.00 54.75 689 MET A O 1
ATOM 5330 N N . GLY A 1 690 ? 19.715 -29.017 -5.755 1.00 50.59 690 GLY A N 1
ATOM 5331 C CA . GLY A 1 690 ? 20.331 -29.999 -6.654 1.00 50.59 690 GLY A CA 1
ATOM 5332 C C . GLY A 1 690 ? 19.356 -31.051 -7.190 1.00 50.59 690 GLY A C 1
ATOM 5333 O O . GLY A 1 690 ? 19.514 -31.509 -8.321 1.00 50.59 690 GLY A O 1
ATOM 5334 N N . TRP A 1 691 ? 18.312 -31.391 -6.430 1.00 47.16 691 TRP A N 1
ATOM 5335 C CA . TRP A 1 691 ? 17.269 -32.321 -6.870 1.00 47.16 691 TRP A CA 1
ATOM 5336 C C . TRP A 1 691 ? 16.251 -31.708 -7.836 1.00 47.16 691 TRP A C 1
ATOM 5338 O O . TRP A 1 691 ? 15.613 -32.472 -8.547 1.00 47.16 691 TRP A O 1
ATOM 5348 N N . VAL A 1 692 ? 16.136 -30.377 -7.942 1.00 51.94 692 VAL A N 1
ATOM 5349 C CA . VAL A 1 692 ? 15.279 -29.698 -8.943 1.00 51.94 692 VAL A CA 1
ATOM 5350 C C . VAL A 1 692 ? 15.977 -29.615 -10.306 1.00 51.94 692 VAL A C 1
ATOM 5352 O O . VAL A 1 692 ? 15.340 -29.740 -11.352 1.00 51.94 692 VAL A O 1
ATOM 5355 N N . ALA A 1 693 ? 17.309 -29.494 -10.318 1.00 52.72 693 ALA A N 1
ATOM 5356 C CA . ALA A 1 693 ? 18.089 -29.494 -11.556 1.00 52.72 693 ALA A CA 1
ATOM 5357 C C . ALA A 1 693 ? 17.949 -30.816 -12.334 1.00 52.72 693 ALA A C 1
ATOM 5359 O O . ALA A 1 693 ? 17.949 -30.815 -13.562 1.00 52.72 693 ALA A O 1
ATOM 5360 N N . ILE A 1 694 ? 17.790 -31.944 -11.636 1.00 51.56 694 ILE A N 1
ATOM 5361 C CA . ILE A 1 694 ? 17.744 -33.279 -12.247 1.00 51.56 694 ILE A CA 1
ATOM 5362 C C . ILE A 1 694 ? 16.476 -33.486 -13.108 1.00 51.56 694 ILE A C 1
ATOM 5364 O O . ILE A 1 694 ? 16.638 -33.818 -14.283 1.00 51.56 694 ILE A O 1
ATOM 5368 N N . PRO A 1 695 ? 15.236 -33.259 -12.622 1.00 53.19 695 PRO A N 1
ATOM 5369 C CA . PRO A 1 695 ? 14.021 -33.329 -13.436 1.00 53.19 695 PRO A CA 1
ATOM 5370 C C . PRO A 1 695 ? 14.015 -32.350 -14.608 1.00 53.19 695 PRO A C 1
ATOM 5372 O O . PRO A 1 695 ? 13.574 -32.714 -15.697 1.00 53.19 695 PRO A O 1
ATOM 5375 N N . VAL A 1 696 ? 14.528 -31.128 -14.418 1.00 55.69 696 VAL A N 1
ATOM 5376 C CA . VAL A 1 696 ? 14.608 -30.118 -15.486 1.00 55.69 696 VAL A CA 1
ATOM 5377 C C . VAL A 1 696 ? 15.581 -30.568 -16.578 1.00 55.69 696 VAL A C 1
ATOM 5379 O O . VAL A 1 696 ? 15.215 -30.595 -17.752 1.00 55.69 696 VAL A O 1
ATOM 5382 N N . ILE A 1 697 ? 16.786 -31.014 -16.208 1.00 62.41 697 ILE A N 1
ATOM 5383 C CA . ILE A 1 697 ? 17.774 -31.560 -17.153 1.00 62.41 697 ILE A CA 1
ATOM 5384 C C . ILE A 1 697 ? 17.214 -32.797 -17.866 1.00 62.41 697 ILE A C 1
ATOM 5386 O O . ILE A 1 697 ? 17.338 -32.910 -19.084 1.00 62.41 697 ILE A O 1
ATOM 5390 N N . LEU A 1 698 ? 16.555 -33.704 -17.140 1.00 61.28 698 LEU A N 1
ATOM 5391 C CA . LEU A 1 698 ? 15.906 -34.881 -17.723 1.00 61.28 698 LEU A CA 1
ATOM 5392 C C . LEU A 1 698 ? 14.800 -34.493 -18.711 1.00 61.28 698 LEU A C 1
ATOM 5394 O O . LEU A 1 698 ? 14.718 -35.089 -19.781 1.00 61.28 698 LEU A O 1
ATOM 5398 N N . SER A 1 699 ? 13.999 -33.475 -18.400 1.00 60.94 699 SER A N 1
ATOM 5399 C CA . SER A 1 699 ? 12.936 -32.978 -19.282 1.00 60.94 699 SER A CA 1
ATOM 5400 C C . SER A 1 699 ? 13.504 -32.373 -20.566 1.00 60.94 699 SER A C 1
ATOM 5402 O O . SER A 1 699 ? 13.007 -32.663 -21.653 1.00 60.94 699 SER A O 1
ATOM 5404 N N . VAL A 1 700 ? 14.599 -31.610 -20.470 1.00 72.31 700 VAL A N 1
ATOM 5405 C CA . VAL A 1 700 ? 15.319 -31.066 -21.635 1.00 72.31 700 VAL A CA 1
ATOM 5406 C C . VAL A 1 700 ? 15.914 -32.187 -22.492 1.00 72.31 700 VAL A C 1
ATOM 5408 O O . VAL A 1 700 ? 15.776 -32.162 -23.715 1.00 72.31 700 VAL A O 1
ATOM 5411 N N . ILE A 1 701 ? 16.531 -33.200 -21.875 1.00 78.06 701 ILE A N 1
ATOM 5412 C CA . ILE A 1 701 ? 17.077 -34.366 -22.587 1.00 78.06 701 ILE A CA 1
ATOM 5413 C C . ILE A 1 701 ? 15.961 -35.149 -23.287 1.00 78.06 701 ILE A C 1
ATOM 5415 O O . ILE A 1 701 ? 16.127 -35.545 -24.440 1.00 78.06 701 ILE A O 1
ATOM 5419 N N . LEU A 1 702 ? 14.820 -35.355 -22.626 1.00 76.56 702 LEU A N 1
ATOM 5420 C CA . LEU A 1 702 ? 13.666 -36.047 -23.202 1.00 76.56 702 LEU A CA 1
ATOM 5421 C C . LEU A 1 702 ? 13.062 -35.264 -24.372 1.00 76.56 702 LEU A C 1
ATOM 5423 O O . LEU A 1 702 ? 12.780 -35.858 -25.412 1.00 76.56 702 LEU A O 1
ATOM 5427 N N . ALA A 1 703 ? 12.928 -33.942 -24.248 1.00 73.50 703 ALA A N 1
ATOM 5428 C CA . ALA A 1 703 ? 12.447 -33.079 -25.325 1.00 73.50 703 ALA A CA 1
ATOM 5429 C C . ALA A 1 703 ? 13.408 -33.077 -26.526 1.00 73.50 703 ALA A C 1
ATOM 5431 O O . ALA A 1 703 ? 12.979 -33.273 -27.664 1.00 73.50 703 ALA A O 1
ATOM 5432 N N . ALA A 1 704 ? 14.717 -32.948 -26.287 1.00 78.56 704 ALA A N 1
ATOM 5433 C CA . ALA A 1 704 ? 15.732 -33.049 -27.336 1.00 78.56 704 ALA A CA 1
ATOM 5434 C C . ALA A 1 704 ? 15.736 -34.441 -27.994 1.00 78.56 704 ALA A C 1
ATOM 5436 O O . ALA A 1 704 ? 15.832 -34.554 -29.217 1.00 78.56 704 ALA A O 1
ATOM 5437 N N . GLY A 1 705 ? 15.566 -35.503 -27.202 1.00 84.56 705 GLY A N 1
ATOM 5438 C CA . GLY A 1 705 ? 15.417 -36.874 -27.685 1.00 84.56 705 GLY A CA 1
ATOM 5439 C C . GLY A 1 705 ? 14.186 -37.054 -28.575 1.00 84.56 705 GLY A C 1
ATOM 5440 O O . GLY A 1 705 ? 14.290 -37.664 -29.639 1.00 84.56 705 GLY A O 1
ATOM 5441 N N . ALA A 1 706 ? 13.046 -36.472 -28.195 1.00 77.69 706 ALA A N 1
ATOM 5442 C CA . ALA A 1 706 ? 11.822 -36.490 -28.992 1.00 77.69 706 ALA A CA 1
ATOM 5443 C C . ALA A 1 706 ? 11.993 -35.740 -30.324 1.00 77.69 706 ALA A C 1
ATOM 5445 O O . ALA A 1 706 ? 11.606 -36.259 -31.370 1.00 77.69 706 ALA A O 1
ATOM 5446 N N . VAL A 1 707 ? 12.642 -34.571 -30.318 1.00 79.06 707 VAL A N 1
ATOM 5447 C CA . VAL A 1 707 ? 12.960 -33.815 -31.543 1.00 79.06 707 VAL A CA 1
ATOM 5448 C C . VAL A 1 707 ? 13.882 -34.619 -32.461 1.00 79.06 707 VAL A C 1
ATOM 5450 O O . VAL A 1 707 ? 13.600 -34.750 -33.652 1.00 79.06 707 VAL A O 1
ATOM 5453 N N . CYS A 1 708 ? 14.942 -35.224 -31.922 1.00 81.12 708 CYS A N 1
ATOM 5454 C CA . CYS A 1 708 ? 15.828 -36.101 -32.686 1.00 81.12 708 CYS A CA 1
ATOM 5455 C C . CYS A 1 708 ? 15.079 -37.305 -33.272 1.00 81.12 708 CYS A C 1
ATOM 5457 O O . CYS A 1 708 ? 15.292 -37.635 -34.437 1.00 81.12 708 CYS A O 1
ATOM 5459 N N . ALA A 1 709 ? 14.180 -37.935 -32.509 1.00 80.31 709 ALA A N 1
ATOM 5460 C CA . ALA A 1 709 ? 13.362 -39.047 -32.988 1.00 80.31 709 ALA A CA 1
ATOM 5461 C C . ALA A 1 709 ? 12.422 -38.618 -34.124 1.00 80.31 709 ALA A C 1
ATOM 5463 O O . ALA A 1 709 ? 12.349 -39.304 -35.141 1.00 80.31 709 ALA A O 1
ATOM 5464 N N . ILE A 1 710 ? 11.771 -37.456 -34.006 1.00 79.94 710 ILE A N 1
ATOM 5465 C CA . ILE A 1 710 ? 10.929 -36.882 -35.065 1.00 79.94 710 ILE A CA 1
ATOM 5466 C C . ILE A 1 710 ? 11.762 -36.621 -36.322 1.00 79.94 710 ILE A C 1
ATOM 5468 O O . ILE A 1 710 ? 11.389 -37.064 -37.405 1.00 79.94 710 ILE A O 1
ATOM 5472 N N . ILE A 1 711 ? 12.925 -35.979 -36.191 1.00 78.44 711 ILE A N 1
ATOM 5473 C CA . ILE A 1 711 ? 13.845 -35.745 -37.313 1.00 78.44 711 ILE A CA 1
ATOM 5474 C C . ILE A 1 711 ? 14.237 -37.078 -37.971 1.00 78.44 711 ILE A C 1
ATOM 5476 O O . ILE A 1 711 ? 14.191 -37.204 -39.194 1.00 78.44 711 ILE A O 1
ATOM 5480 N N . TRP A 1 712 ? 14.554 -38.103 -37.179 1.00 78.19 712 TRP A N 1
ATOM 5481 C CA . TRP A 1 712 ? 14.960 -39.417 -37.680 1.00 78.19 712 TRP A CA 1
ATOM 5482 C C . TRP A 1 712 ? 13.820 -40.199 -38.348 1.00 78.19 712 TRP A C 1
ATOM 5484 O O . TRP A 1 712 ? 14.066 -40.942 -39.295 1.00 78.19 712 TRP A O 1
ATOM 5494 N N . MET A 1 713 ? 12.572 -40.012 -37.907 1.00 75.12 713 MET A N 1
ATOM 5495 C CA . MET A 1 713 ? 11.382 -40.600 -38.539 1.00 75.12 713 MET A CA 1
ATOM 5496 C C . MET A 1 713 ? 10.974 -39.862 -39.820 1.00 75.12 713 MET A C 1
ATOM 5498 O O . MET A 1 713 ? 10.481 -40.483 -40.761 1.00 75.12 713 MET A O 1
ATOM 5502 N N . VAL A 1 714 ? 11.194 -38.548 -39.877 1.00 69.81 714 VAL A N 1
ATOM 5503 C CA . VAL A 1 714 ? 10.769 -37.692 -40.991 1.00 69.81 714 VAL A CA 1
ATOM 5504 C C . VAL A 1 714 ? 11.798 -37.682 -42.131 1.00 69.81 714 VAL A C 1
ATOM 5506 O O . VAL A 1 714 ? 11.412 -37.700 -43.299 1.00 69.81 714 VAL A O 1
ATOM 5509 N N . ILE A 1 715 ? 13.103 -37.734 -41.841 1.00 66.56 715 ILE A N 1
ATOM 5510 C CA . ILE A 1 715 ? 14.169 -37.729 -42.866 1.00 66.56 715 ILE A CA 1
ATOM 5511 C C . ILE A 1 715 ? 14.004 -38.844 -43.926 1.00 66.56 715 ILE A C 1
ATOM 5513 O O . ILE A 1 715 ? 14.097 -38.538 -45.119 1.00 66.56 715 ILE A O 1
ATOM 5517 N N . PRO A 1 716 ? 13.713 -40.114 -43.579 1.00 65.88 716 PRO A N 1
ATOM 5518 C CA . PRO A 1 716 ? 13.513 -41.172 -44.569 1.00 65.88 716 PRO A CA 1
ATOM 5519 C C . PRO A 1 716 ? 12.320 -40.922 -45.501 1.00 65.88 716 PRO A C 1
ATOM 5521 O O . PRO A 1 716 ? 12.384 -41.289 -46.675 1.00 65.88 716 PRO A O 1
ATOM 5524 N N . ALA A 1 717 ? 11.266 -40.259 -45.008 1.00 61.81 717 ALA A N 1
ATOM 5525 C CA . ALA A 1 717 ? 10.066 -39.940 -45.781 1.00 61.81 717 ALA A CA 1
ATOM 5526 C C . ALA A 1 717 ? 10.311 -38.857 -46.849 1.00 61.81 717 ALA A C 1
ATOM 5528 O O . ALA A 1 717 ? 9.641 -38.855 -47.882 1.00 61.81 717 ALA A O 1
ATOM 5529 N N . PHE A 1 718 ? 11.295 -37.976 -46.636 1.00 57.62 718 PHE A N 1
ATOM 5530 C CA . PHE A 1 718 ? 11.636 -36.904 -47.576 1.00 57.62 718 PHE A CA 1
ATOM 5531 C C . PHE A 1 718 ? 12.844 -37.215 -48.474 1.00 57.62 718 PHE A C 1
ATOM 5533 O O . PHE A 1 718 ? 12.916 -36.673 -49.577 1.00 57.62 718 PHE A O 1
ATOM 5540 N N . PHE A 1 719 ? 13.762 -38.105 -48.069 1.00 59.31 719 PHE A N 1
ATOM 5541 C CA . PHE A 1 719 ? 15.046 -38.287 -48.770 1.00 59.31 719 PHE A CA 1
ATOM 5542 C C . PHE A 1 719 ? 15.309 -39.676 -49.378 1.00 59.31 719 PHE A C 1
ATOM 5544 O O . PHE A 1 719 ? 16.294 -39.827 -50.100 1.00 59.31 719 PHE A O 1
ATOM 5551 N N . PHE A 1 720 ? 14.424 -40.669 -49.207 1.00 57.97 720 PHE A N 1
ATOM 5552 C CA . PHE A 1 720 ? 14.543 -41.967 -49.894 1.00 57.97 720 PHE A CA 1
ATOM 5553 C C . PHE A 1 720 ? 13.314 -42.320 -50.744 1.00 57.97 720 PHE A C 1
ATOM 5555 O O . PHE A 1 720 ? 12.636 -43.318 -50.516 1.00 57.97 720 PHE A O 1
ATOM 5562 N N . LYS A 1 721 ? 13.086 -41.569 -51.830 1.00 54.06 721 LYS A N 1
ATOM 5563 C CA . LYS A 1 721 ? 12.500 -42.170 -53.040 1.00 54.06 721 LYS A CA 1
ATOM 5564 C C . LYS A 1 721 ? 13.629 -42.839 -53.822 1.00 54.06 721 LYS A C 1
ATOM 5566 O O . LYS A 1 721 ? 14.361 -42.171 -54.551 1.00 54.06 721 LYS A O 1
ATOM 5571 N N . LYS A 1 722 ? 13.792 -44.156 -53.654 1.00 50.09 722 LYS A N 1
ATOM 5572 C CA . LYS A 1 722 ? 14.567 -44.968 -54.603 1.00 50.09 722 LYS A CA 1
ATOM 5573 C C . LYS A 1 722 ? 13.956 -44.769 -55.994 1.00 50.09 722 LYS A C 1
ATOM 5575 O O . LYS A 1 722 ? 12.768 -45.013 -56.179 1.00 50.09 722 LYS A O 1
ATOM 5580 N N . LYS A 1 723 ? 14.771 -44.273 -56.929 1.00 54.50 723 LYS A N 1
ATOM 5581 C CA . LYS A 1 723 ? 14.545 -44.436 -58.366 1.00 54.50 723 LYS A CA 1
ATOM 5582 C C . LYS A 1 723 ? 14.606 -45.934 -58.670 1.00 54.50 723 LYS A C 1
ATOM 5584 O O . LYS A 1 723 ? 15.585 -46.566 -58.267 1.00 54.50 723 LYS A O 1
ATOM 5589 N N . ASP A 1 724 ? 13.576 -46.446 -59.334 1.00 43.25 724 ASP A N 1
ATOM 5590 C CA . ASP A 1 724 ? 13.700 -47.635 -60.183 1.00 43.25 724 ASP A CA 1
ATOM 5591 C C . ASP A 1 724 ? 14.639 -47.345 -61.364 1.00 43.25 724 ASP A C 1
ATOM 5593 O O . ASP A 1 724 ? 14.640 -46.182 -61.848 1.00 43.25 724 ASP A O 1
#

Radius of gyration: 27.2 Å; chains: 1; bounding box: 73×75×96 Å